Protein AF-A0AAD7JFP6-F1 (afdb_monomer_lite)

Sequence (508 aa):
MRHYYFWRGAASEPDATHVPYLNGHPHVKDGVVVKSRIKQFKCPARRAIYVPPDPSIRKVLLVTNNTGHNHPMPILSKVSVGVKETYKNCVKAAGVVGATVAKVNNASSTKVLLGGKTPSAFAPGLHSKRAKRDIIAAAKREQFPHGLDATVTVYAKVVERGLIAATVARAYINRASTDFFEKVFDELQRVKLMVTGKPIPLKQFVPGGNLLVMNADMDGAQILGVCRSVMKHNVPEYSSIPNDTPPEQVAAEFIKICWRHAKEPVHDFRSLVSPDDHARLLNFVYIESAEKLTEFSAFVDSLGIKKIHDWWAHKEMHPWIIPCLVKSQSRLTAEVWDTTPSTTNTNEAQHAGTNSLTGTGLSFAEGLTAAYDVDRNVADEIELSLKTGILANPHNESSHRAARSTTRHTTTSKKAPEQVEKRRESNALSKDLKEQLQAINPTSGRSGKQAAPPLLSASSSGRVKSVPVRAGNDGFFSRRSPFLINIFRPFWNPADAFAQRSGRYSSR

Foldseek 3Di:
DDDDDDDDPDPDPPDPPDDPFPFADFDQDPNDTDTDGDDDDDWPKDWDWADDPDPVPPDIDIDIDPDDGPDPDPPLADDDPVLLVLLLVLCVVLDLAVDALVSSQPDPSNCVSLVNDGSCRSPSNNVDSVSSVVSSVVSCCVVQVPQPAWDFFQQADDDDDDQFDFRRGWTFHPDQALQVLLVSLLVVQVVCCVVPVDGQDAVLFDPPHDQPADEDEPRPSNQLSNLLNNLVRGDCVRNVDDSPPRSLVSSLRHYAYALCNLQVLLVVCPVVDDPVVSVLSSCLLAQQEPVSVVVSLVVQVVSVDPSSNVSVVVCVVRNNNNSNRHVRNGPRDPLCVQLDDSHPVLQVLVLVLLCVQQNFPHGPSSSVVSSSVVSVVSSVQSVCCVVPVDHDDPDDDSSSVSSVVVVVSNVCSVCRVVVVVVVVVVVVVVVVVVVVVCVVDVDDDDDDDDDDDDDDDDDDDDDDDDDDDDDDDDDDDDDDTGRIDDDDDDDDDPPVVPPPPPDDDDDD

Secondary structure (DSSP, 8-state):
---------------TT-----EEEEEEETTEEEEEE-PPPPP---EEEE--SSTT----EEEEPS---SSPPP-TT---HHHHHHHHHHHHHH-STT--HHHHHH-HHHHHHTTT--HHHH-GGGG-HHHHHHHHHHHHHHHSBTBS---EE-------SSS------EE--S---HHHHHHHHHHHHHHHHHHHS----BTTTSTT--B--EEE-S-HHHHHHHHHHHHTT--HHHH---TT--HHHHGGGTEEE-HHHHHHHHHTTTTTS-HHHHHHHHTGGG--SHHHHHHHHHHHHHT--HHHHHHHHHHHHSTTHHHHH-GGG--S-HHHHHHS-S--HHHHHHHHHHHHHH-SS--HHHHHHHHHHHHHHHHHHHHHHHHHS--S-SS--HHHHHHHHHHHHHHHHHHHHHHHHHHHHHHHHHHHHHHHHHHH----------------------------------------PPP----------GGGGSTTSS------

Organism: NCBI:txid1033252

Radius of gyration: 35.05 Å; chains: 1; bounding box: 108×102×85 Å

pLDDT: mean 72.69, std 23.66, range [21.09, 98.06]

Structure (mmCIF, N/CA/C/O backbone):
data_AF-A0AAD7JFP6-F1
#
_entry.id   AF-A0AAD7JFP6-F1
#
loop_
_atom_site.group_PDB
_atom_site.id
_atom_site.type_symbol
_atom_site.label_atom_id
_atom_site.label_alt_id
_atom_site.label_comp_id
_atom_site.label_asym_id
_atom_site.label_entity_id
_atom_site.label_seq_id
_atom_site.pdbx_PDB_ins_code
_atom_site.Cartn_x
_atom_site.Cartn_y
_atom_site.Cartn_z
_atom_site.occupancy
_atom_site.B_iso_or_equiv
_atom_site.auth_seq_id
_atom_site.auth_comp_id
_atom_site.auth_asym_id
_atom_site.auth_atom_id
_atom_site.pdbx_PDB_model_num
ATOM 1 N N . MET A 1 1 ? -12.361 -49.225 55.341 1.00 36.41 1 MET A N 1
ATOM 2 C CA . MET A 1 1 ? -13.021 -48.085 56.029 1.00 36.41 1 MET A CA 1
ATOM 3 C C . MET A 1 1 ? -12.537 -46.810 55.347 1.00 36.41 1 MET A C 1
ATOM 5 O O . MET A 1 1 ? -11.338 -46.685 55.190 1.00 36.41 1 MET A O 1
ATOM 9 N N . ARG A 1 2 ? -13.343 -45.883 54.828 1.00 21.09 2 ARG A N 1
ATOM 10 C CA . ARG A 1 2 ? -14.672 -45.400 55.226 1.00 21.09 2 ARG A CA 1
ATOM 11 C C . ARG A 1 2 ? -15.603 -45.317 54.008 1.00 21.09 2 ARG A C 1
ATOM 13 O O . ARG A 1 2 ? -15.197 -44.845 52.951 1.00 21.09 2 ARG A O 1
ATOM 20 N N . HIS A 1 3 ? -16.845 -45.759 54.180 1.00 24.02 3 HIS A N 1
ATOM 21 C CA . HIS A 1 3 ? -17.936 -45.446 53.264 1.00 24.02 3 HIS A CA 1
ATOM 22 C C . HIS A 1 3 ? -18.312 -43.975 53.450 1.00 24.02 3 HIS A C 1
ATOM 24 O O . HIS A 1 3 ? -18.665 -43.577 54.556 1.00 24.02 3 HIS A O 1
ATOM 30 N N . TYR A 1 4 ? -18.270 -43.188 52.378 1.00 24.14 4 TYR A N 1
ATOM 31 C CA . TYR A 1 4 ? -18.977 -41.913 52.316 1.00 24.14 4 TYR A CA 1
ATOM 32 C C . TYR A 1 4 ? -20.075 -42.042 51.266 1.00 24.14 4 TYR A C 1
ATOM 34 O O . TYR A 1 4 ? -19.832 -41.967 50.064 1.00 24.14 4 TYR A O 1
ATOM 42 N N . TYR A 1 5 ? -21.291 -42.283 51.752 1.00 25.55 5 TYR A N 1
ATOM 43 C CA . TYR A 1 5 ? -22.504 -41.969 51.015 1.00 25.55 5 TYR A CA 1
ATOM 44 C C . TYR A 1 5 ? -22.670 -40.448 51.020 1.00 25.55 5 TYR A C 1
ATOM 46 O O . TYR A 1 5 ? -22.767 -39.844 52.084 1.00 25.55 5 TYR A O 1
ATOM 54 N N . PHE A 1 6 ? -22.755 -39.845 49.838 1.00 24.03 6 PHE A N 1
ATOM 55 C CA . PHE A 1 6 ? -23.458 -38.581 49.658 1.00 24.03 6 PHE A CA 1
ATOM 56 C C . PHE A 1 6 ? -24.610 -38.823 48.687 1.00 24.03 6 PHE A C 1
ATOM 58 O O . PHE A 1 6 ? -24.422 -38.934 47.475 1.00 24.03 6 PHE A O 1
ATOM 65 N N . TRP A 1 7 ? -25.815 -38.918 49.244 1.00 26.22 7 TRP A N 1
ATOM 66 C CA . TRP A 1 7 ? -27.051 -38.626 48.531 1.00 26.22 7 TRP A CA 1
ATOM 67 C C . TRP A 1 7 ? -28.002 -37.856 49.456 1.00 26.22 7 TRP A C 1
ATOM 69 O O . TRP A 1 7 ? -27.938 -38.026 50.672 1.00 26.22 7 TRP A O 1
ATOM 79 N N . ARG A 1 8 ? -28.902 -37.074 48.838 1.00 26.80 8 ARG A N 1
ATOM 80 C CA . ARG A 1 8 ? -29.757 -35.971 49.344 1.00 26.80 8 ARG A CA 1
ATOM 81 C C . ARG A 1 8 ? -29.040 -34.611 49.318 1.00 26.80 8 ARG A C 1
ATOM 83 O O . ARG A 1 8 ? -28.032 -34.442 49.980 1.00 26.80 8 ARG A O 1
ATOM 90 N N . GLY A 1 9 ? -29.444 -33.601 48.547 1.00 23.59 9 GLY A N 1
ATOM 91 C CA . GLY A 1 9 ? -30.796 -33.074 48.331 1.00 23.59 9 GLY A CA 1
ATOM 92 C C . GLY A 1 9 ? -31.835 -33.991 47.701 1.00 23.59 9 GLY A C 1
ATOM 93 O O . GLY A 1 9 ? -31.755 -34.354 46.531 1.00 23.59 9 GLY A O 1
ATOM 94 N N . ALA A 1 10 ? -32.837 -34.315 48.513 1.00 31.12 10 ALA A N 1
ATOM 95 C CA . ALA A 1 10 ? -34.171 -34.598 48.032 1.00 31.12 10 ALA A CA 1
ATOM 96 C C . ALA A 1 10 ? -34.687 -33.328 47.339 1.00 31.12 10 ALA A C 1
ATOM 98 O O . ALA A 1 10 ? -34.946 -32.325 47.997 1.00 31.12 10 ALA A O 1
ATOM 99 N N . ALA A 1 11 ? -34.820 -33.365 46.019 1.00 28.30 11 ALA A N 1
ATOM 100 C CA . ALA A 1 11 ? -36.029 -32.805 45.453 1.00 28.30 11 ALA A CA 1
ATOM 101 C C . ALA A 1 11 ? -37.051 -33.932 45.571 1.00 28.30 11 ALA A C 1
ATOM 103 O O . ALA A 1 11 ? -36.793 -35.048 45.109 1.00 28.30 11 ALA A O 1
ATOM 104 N N . SER A 1 12 ? -38.159 -33.656 46.252 1.00 30.88 12 SER A N 1
ATOM 105 C CA . SER A 1 12 ? -39.405 -34.379 46.041 1.00 30.88 12 SER A CA 1
ATOM 106 C C . SER A 1 12 ? -39.572 -34.653 44.550 1.00 30.88 12 SER A C 1
ATOM 108 O O . SER A 1 12 ? -39.161 -33.832 43.723 1.00 30.88 12 SER A O 1
ATOM 110 N N . GLU A 1 13 ? -40.151 -35.803 44.211 1.00 31.50 13 GLU A N 1
ATOM 111 C CA . GLU A 1 13 ? -40.692 -36.006 42.873 1.00 31.50 13 GLU A CA 1
ATOM 112 C C . GLU A 1 13 ? -41.422 -34.715 42.480 1.00 31.50 13 GLU A C 1
ATOM 114 O O . GLU A 1 13 ? -42.348 -34.313 43.193 1.00 31.50 13 GLU A O 1
ATOM 119 N N . PRO A 1 14 ? -40.991 -33.984 41.432 1.00 31.94 14 PRO A N 1
ATOM 120 C CA . PRO A 1 14 ? -41.940 -33.108 40.801 1.00 31.94 14 PRO A CA 1
ATOM 121 C C . PRO A 1 14 ? -43.025 -34.061 40.330 1.00 31.94 14 PRO A C 1
ATOM 123 O O . PRO A 1 14 ? -42.761 -34.978 39.544 1.00 31.94 14 PRO A O 1
ATOM 126 N N . ASP A 1 15 ? -44.207 -33.872 40.903 1.00 32.50 15 ASP A N 1
ATOM 127 C CA . ASP A 1 15 ? -45.467 -34.287 40.326 1.00 32.50 15 ASP A CA 1
ATOM 128 C C . ASP A 1 15 ? -45.324 -34.336 38.797 1.00 32.50 15 ASP A C 1
ATOM 130 O O . ASP A 1 15 ? -44.749 -33.429 38.176 1.00 32.50 15 ASP A O 1
ATOM 134 N N . ALA A 1 16 ? -45.763 -35.439 38.195 1.00 34.47 16 ALA A N 1
ATOM 135 C CA . ALA A 1 16 ? -45.539 -35.801 36.797 1.00 34.47 16 ALA A CA 1
ATOM 136 C C . ALA A 1 16 ? -46.217 -34.839 35.794 1.00 34.47 16 ALA A C 1
ATOM 138 O O . ALA A 1 16 ? -46.455 -35.190 34.638 1.00 34.47 16 ALA A O 1
ATOM 139 N N . THR A 1 17 ? -46.532 -33.619 36.216 1.00 35.88 17 THR A N 1
ATOM 140 C CA . THR A 1 17 ? -47.416 -32.682 35.551 1.00 35.88 17 THR A CA 1
ATOM 141 C C . THR A 1 17 ? -46.699 -31.528 34.856 1.00 35.88 17 THR A C 1
ATOM 143 O O . THR A 1 17 ? -47.332 -30.936 33.990 1.00 35.88 17 THR A O 1
ATOM 146 N N . HIS A 1 18 ? -45.409 -31.226 35.086 1.00 37.91 18 HIS A N 1
ATOM 147 C CA . HIS A 1 18 ? -44.717 -30.138 34.355 1.00 37.91 18 HIS A CA 1
ATOM 148 C C . HIS A 1 18 ? -43.234 -30.422 34.026 1.00 37.91 18 HIS A C 1
ATOM 150 O O . HIS A 1 18 ? -42.309 -29.959 34.690 1.00 37.91 18 HIS A O 1
ATOM 156 N N . VAL A 1 19 ? -42.987 -31.124 32.915 1.00 36.28 19 VAL A N 1
ATOM 157 C CA . VAL A 1 19 ? -41.696 -31.068 32.200 1.00 36.28 19 VAL A CA 1
ATOM 158 C C . VAL A 1 19 ? -41.812 -29.961 31.142 1.00 36.28 19 VAL A C 1
ATOM 160 O O . VAL A 1 19 ? -42.773 -30.001 30.373 1.00 36.28 19 VAL A O 1
ATOM 163 N N . PRO A 1 20 ? -40.894 -28.976 31.047 1.00 37.34 20 PRO A N 1
ATOM 164 C CA . PRO A 1 20 ? -40.990 -27.931 30.034 1.00 37.34 20 PRO A CA 1
ATOM 165 C C . PRO A 1 20 ? -40.904 -28.573 28.649 1.00 37.34 20 PRO A C 1
ATOM 167 O O . PRO A 1 20 ? -39.880 -29.141 28.265 1.00 37.34 20 PRO A O 1
ATOM 170 N N . TYR A 1 21 ? -42.022 -28.524 27.929 1.00 39.53 21 TYR A N 1
ATOM 171 C CA . TYR A 1 21 ? -42.191 -29.128 26.619 1.00 39.53 21 TYR A CA 1
ATOM 172 C C . TYR A 1 21 ? -41.125 -28.603 25.650 1.00 39.53 21 TYR A C 1
ATOM 174 O O . TYR A 1 21 ? -41.163 -27.453 25.211 1.00 39.53 21 TYR A O 1
ATOM 182 N N . LEU A 1 22 ? -40.171 -29.457 25.273 1.00 45.88 22 LEU A N 1
ATOM 183 C CA . LEU A 1 22 ? -39.370 -29.227 24.077 1.00 45.88 22 LEU A CA 1
ATOM 184 C C . LEU A 1 22 ? -40.302 -29.436 22.881 1.00 45.88 22 LEU A C 1
ATOM 186 O O . LEU A 1 22 ? -40.620 -30.570 22.524 1.00 45.88 22 LEU A O 1
ATOM 190 N N . ASN A 1 23 ? -40.785 -28.334 22.306 1.00 48.81 23 ASN A N 1
ATOM 191 C CA . ASN A 1 23 ? -41.623 -28.361 21.111 1.00 48.81 23 ASN A CA 1
ATOM 192 C C . ASN A 1 23 ? -40.909 -29.146 19.998 1.00 48.81 23 ASN A C 1
ATOM 194 O O . ASN A 1 23 ? -39.819 -28.766 19.564 1.00 48.81 23 ASN A O 1
ATOM 198 N N . GLY A 1 24 ? -41.519 -30.248 19.553 1.00 52.84 24 GLY A N 1
ATOM 199 C CA . GLY A 1 24 ? -41.050 -30.999 18.394 1.00 52.84 24 GLY A CA 1
ATOM 200 C C . GLY A 1 24 ? -41.151 -30.174 17.117 1.00 52.84 24 GLY A C 1
ATOM 201 O O . GLY A 1 24 ? -41.920 -29.213 17.029 1.00 52.84 24 GLY A O 1
ATOM 202 N N . HIS A 1 25 ? -40.349 -30.538 16.117 1.00 53.81 25 HIS A N 1
ATOM 203 C CA . HIS A 1 25 ? -40.470 -29.935 14.796 1.00 53.81 25 HIS A CA 1
ATOM 204 C C . HIS A 1 25 ? -41.869 -30.223 14.219 1.00 53.81 25 HIS A C 1
ATOM 206 O O . HIS A 1 25 ? -42.393 -31.317 14.425 1.00 53.81 25 HIS A O 1
ATOM 212 N N . PRO A 1 26 ? -42.504 -29.263 13.528 1.00 60.03 26 PRO A N 1
ATOM 213 C CA . PRO A 1 26 ? -43.752 -29.532 12.825 1.00 60.03 26 PRO A CA 1
ATOM 214 C C . PRO A 1 26 ? -43.502 -30.582 11.736 1.00 60.03 26 PRO A C 1
ATOM 216 O O . PRO A 1 26 ? -42.556 -30.457 10.957 1.00 60.03 26 PRO A O 1
ATOM 219 N N . HIS A 1 27 ? -44.338 -31.618 11.693 1.00 62.12 27 HIS A N 1
ATOM 220 C CA . HIS A 1 27 ? -44.346 -32.623 10.632 1.00 62.12 27 HIS A CA 1
ATOM 221 C C . HIS A 1 27 ? -45.695 -32.586 9.928 1.00 62.12 27 HIS A C 1
ATOM 223 O O . HIS A 1 27 ? -46.717 -32.376 10.572 1.00 62.12 27 HIS A O 1
ATOM 229 N N . VAL A 1 28 ? -45.710 -32.814 8.618 1.00 63.88 28 VAL A N 1
ATOM 230 C CA . VAL A 1 28 ? -46.961 -33.011 7.884 1.00 63.88 28 VAL A CA 1
ATOM 231 C C . VAL A 1 28 ? -47.285 -34.497 7.922 1.00 63.88 28 VAL A C 1
ATOM 233 O O . VAL A 1 28 ? -46.490 -35.308 7.448 1.00 63.88 28 VAL A O 1
ATOM 236 N N . LYS A 1 29 ? -48.423 -34.853 8.515 1.00 65.56 29 LYS A N 1
ATOM 237 C CA . LYS A 1 29 ? -48.976 -36.207 8.476 1.00 65.56 29 LYS A CA 1
ATOM 238 C C . LYS A 1 29 ? -50.367 -36.105 7.863 1.00 65.56 29 LYS A C 1
ATOM 240 O O . LYS A 1 29 ? -51.171 -35.308 8.334 1.00 65.56 29 LYS A O 1
ATOM 245 N N . ASP A 1 30 ? -50.598 -36.847 6.784 1.00 79.69 30 ASP A N 1
ATOM 246 C CA . ASP A 1 30 ? -51.880 -36.874 6.066 1.00 79.69 30 ASP A CA 1
ATOM 247 C C . ASP A 1 30 ? -52.356 -35.471 5.628 1.00 79.69 30 ASP A C 1
ATOM 249 O O . ASP A 1 30 ? -53.517 -35.105 5.765 1.00 79.69 30 ASP A O 1
ATOM 253 N N . GLY A 1 31 ? -51.423 -34.639 5.148 1.00 76.94 31 GLY A N 1
ATOM 254 C CA . GLY A 1 31 ? -51.706 -33.272 4.685 1.00 76.94 31 GLY A CA 1
ATOM 255 C C . GLY A 1 31 ? -51.884 -32.225 5.792 1.00 76.94 31 GLY A C 1
ATOM 256 O O . GLY A 1 31 ? -51.973 -31.038 5.490 1.00 76.94 31 GLY A O 1
ATOM 257 N N . VAL A 1 32 ? -51.863 -32.621 7.068 1.00 66.06 32 VAL A N 1
ATOM 258 C CA . VAL A 1 32 ? -52.044 -31.712 8.209 1.00 66.06 32 VAL A CA 1
ATOM 259 C C . VAL A 1 32 ? -50.727 -31.514 8.956 1.00 66.06 32 VAL A C 1
ATOM 261 O O . VAL A 1 32 ? -49.991 -32.464 9.230 1.00 66.06 32 VAL A O 1
ATOM 264 N N . VAL A 1 33 ? -50.411 -30.263 9.305 1.00 65.88 33 VAL A N 1
ATOM 265 C CA . VAL A 1 33 ? -49.234 -29.929 10.117 1.00 65.88 33 VAL A CA 1
ATOM 266 C C . VAL A 1 33 ? -49.495 -30.330 11.570 1.00 65.88 33 VAL A C 1
ATOM 268 O O . VAL A 1 33 ? -50.228 -29.664 12.297 1.00 65.88 33 VAL A O 1
ATOM 271 N N . VAL A 1 34 ? -48.856 -31.406 12.014 1.00 76.44 34 VAL A N 1
ATOM 272 C CA . VAL A 1 34 ? -48.931 -31.921 13.381 1.00 76.44 34 VAL A CA 1
ATOM 273 C C . VAL A 1 34 ? -47.633 -31.594 14.121 1.00 76.44 34 VAL A C 1
ATOM 275 O O . VAL A 1 34 ? -46.526 -31.864 13.647 1.00 76.44 34 VAL A O 1
ATOM 278 N N . LYS A 1 35 ? -47.744 -31.022 15.326 1.00 63.09 35 LYS A N 1
ATOM 279 C CA . LYS A 1 35 ? -46.602 -30.874 16.240 1.00 63.09 35 LYS A CA 1
ATOM 280 C C . LYS A 1 35 ? -46.305 -32.226 16.884 1.00 63.09 35 LYS A C 1
ATOM 282 O O . LYS A 1 35 ? -47.104 -32.729 17.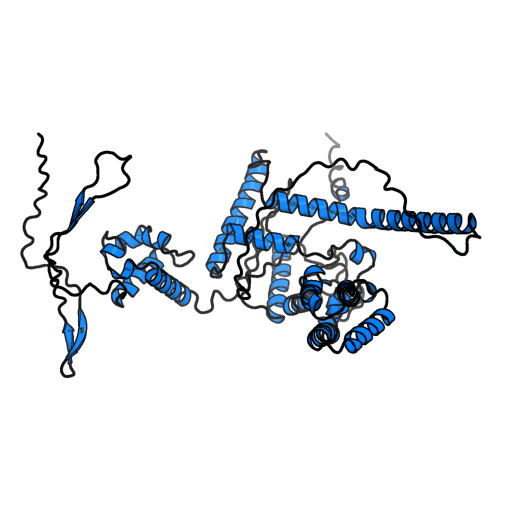673 1.00 63.09 35 LYS A O 1
ATOM 287 N N . SER A 1 36 ? -45.164 -32.821 16.553 1.00 62.56 36 SER A N 1
ATOM 288 C CA . SER A 1 36 ? -44.751 -34.089 17.151 1.00 62.56 36 SER A CA 1
ATOM 289 C C . SER A 1 36 ? -44.304 -33.893 18.604 1.00 62.56 36 SER A C 1
ATOM 291 O O . SER A 1 36 ? -43.737 -32.864 18.981 1.00 62.56 36 SER A O 1
ATOM 293 N N . ARG A 1 37 ? -44.570 -34.895 19.450 1.00 66.12 37 ARG A N 1
ATOM 294 C CA . ARG A 1 37 ? -44.075 -34.930 20.832 1.00 66.12 37 ARG A CA 1
ATOM 295 C C . ARG A 1 37 ? -42.707 -35.600 20.846 1.00 66.12 37 ARG A C 1
ATOM 297 O O . ARG A 1 37 ? -42.579 -36.754 20.439 1.00 66.12 37 ARG A O 1
ATOM 304 N N . ILE A 1 38 ? -41.685 -34.895 21.328 1.00 64.50 38 ILE A N 1
ATOM 305 C CA . ILE A 1 38 ? -40.367 -35.496 21.545 1.00 64.50 38 ILE A CA 1
ATOM 306 C C . ILE A 1 38 ? -40.465 -36.415 22.764 1.00 64.50 38 ILE A C 1
ATOM 308 O O . ILE A 1 38 ? -40.695 -35.953 23.880 1.00 64.50 38 ILE A O 1
ATOM 312 N N . LYS A 1 39 ? -40.276 -37.720 22.557 1.00 73.00 39 LYS A N 1
ATOM 313 C CA . LYS A 1 39 ? -40.171 -38.698 23.644 1.00 73.00 39 LYS A CA 1
ATOM 314 C C . LYS A 1 39 ? -38.703 -38.882 24.013 1.00 73.00 39 LYS A C 1
ATOM 316 O O . LYS A 1 39 ? -37.901 -39.314 23.188 1.00 73.00 39 LYS A O 1
ATOM 321 N N . GLN A 1 40 ? -38.347 -38.551 25.249 1.00 71.75 40 GLN A N 1
ATOM 322 C CA . GLN A 1 40 ? -37.009 -38.811 25.768 1.00 71.75 40 GLN A CA 1
ATOM 323 C C . GLN A 1 40 ? -36.904 -40.280 26.197 1.00 71.75 40 GLN A C 1
ATOM 325 O O . GLN A 1 40 ? -37.692 -40.753 27.014 1.00 71.75 40 GLN A O 1
ATOM 330 N N . PHE A 1 41 ? -35.923 -41.003 25.658 1.00 76.25 41 PHE A N 1
ATOM 331 C CA . PHE A 1 41 ? -35.627 -42.380 26.056 1.00 76.25 41 PHE A CA 1
ATOM 332 C C . PHE A 1 41 ? -34.487 -42.394 27.076 1.00 76.25 41 PHE A C 1
ATOM 334 O O . PHE A 1 41 ? -33.464 -41.734 26.884 1.00 76.25 41 PHE A O 1
ATOM 341 N N . LYS A 1 42 ? -34.653 -43.144 28.172 1.00 81.62 42 LYS A N 1
ATOM 342 C CA . LYS A 1 42 ? -33.564 -43.402 29.121 1.00 81.62 42 LYS A CA 1
ATOM 343 C C . LYS A 1 42 ? -32.645 -44.478 28.541 1.00 81.62 42 LYS A C 1
ATOM 345 O O . LYS A 1 42 ? -33.114 -45.548 28.156 1.00 81.62 42 LYS A O 1
ATOM 350 N N . CYS A 1 43 ? -31.347 -44.189 28.510 1.00 79.00 43 CYS A N 1
ATOM 351 C CA . CYS A 1 43 ? -30.325 -45.145 28.104 1.00 79.00 43 CYS A CA 1
ATOM 352 C C . CYS A 1 43 ? -29.976 -46.088 29.273 1.00 79.00 43 CYS A C 1
ATOM 354 O O . CYS A 1 43 ? -29.657 -45.586 30.354 1.00 79.00 43 CYS A O 1
ATOM 356 N N . PRO A 1 44 ? -29.997 -47.421 29.086 1.00 83.62 44 PRO A N 1
ATOM 357 C CA . PRO A 1 44 ? -29.585 -48.382 30.107 1.00 83.62 44 PRO A CA 1
ATOM 358 C C . PRO A 1 44 ? -28.056 -48.524 30.206 1.00 83.62 44 PRO A C 1
ATOM 360 O O . PRO A 1 44 ? -27.555 -49.025 31.215 1.00 83.62 44 PRO A O 1
ATOM 363 N N . ALA A 1 45 ? -27.308 -48.074 29.192 1.00 84.69 45 ALA A N 1
ATOM 364 C CA . ALA A 1 45 ? -25.850 -48.092 29.215 1.00 84.69 45 ALA A CA 1
ATOM 365 C C . ALA A 1 45 ? -25.321 -47.137 30.297 1.00 84.69 45 ALA A C 1
ATOM 367 O O . ALA A 1 45 ? -25.731 -45.977 30.396 1.00 84.69 45 ALA A O 1
ATOM 368 N N . ARG A 1 46 ? -24.389 -47.630 31.110 1.00 81.50 46 ARG A N 1
ATOM 369 C CA . ARG A 1 46 ? -23.734 -46.907 32.200 1.00 81.50 46 ARG A CA 1
ATOM 370 C C . ARG A 1 46 ? -22.224 -46.964 32.009 1.00 81.50 46 ARG A C 1
ATOM 372 O O . ARG A 1 46 ? -21.660 -47.983 31.619 1.00 81.50 46 ARG A O 1
ATOM 379 N N . ARG A 1 47 ? -21.559 -45.862 32.345 1.00 87.19 47 ARG A N 1
ATOM 380 C CA . ARG A 1 47 ? -20.099 -45.797 32.456 1.00 87.19 47 ARG A CA 1
ATOM 381 C C . ARG A 1 47 ? -19.722 -45.336 33.854 1.00 87.19 47 ARG A C 1
ATOM 383 O O . ARG A 1 47 ? -20.265 -44.343 34.333 1.00 87.19 47 ARG A O 1
ATOM 390 N N . ALA A 1 48 ? -18.790 -46.038 34.479 1.00 88.00 48 ALA A N 1
ATOM 391 C CA . ALA A 1 48 ? -18.113 -45.597 35.685 1.00 88.00 48 ALA A CA 1
ATOM 392 C C . ALA A 1 48 ? -16.744 -45.034 35.292 1.00 88.00 48 ALA A C 1
ATOM 394 O O . ALA A 1 48 ? -16.020 -45.625 34.486 1.00 88.00 48 ALA A O 1
ATOM 395 N N . ILE A 1 49 ? -16.417 -43.858 35.823 1.00 89.62 49 ILE A N 1
ATOM 396 C CA . ILE A 1 49 ? -15.117 -43.217 35.634 1.00 89.62 49 ILE A CA 1
ATOM 397 C C . ILE A 1 49 ? -14.414 -43.257 36.982 1.00 89.62 49 ILE A C 1
ATOM 399 O O . ILE A 1 49 ? -14.864 -42.606 37.922 1.00 89.62 49 ILE A O 1
ATOM 403 N N . TYR A 1 50 ? -13.325 -44.010 37.068 1.00 89.38 50 TYR A N 1
ATOM 404 C CA . TYR A 1 50 ? -12.478 -44.036 38.250 1.00 89.38 50 TYR A CA 1
ATOM 405 C C . TYR A 1 50 ? -11.314 -43.081 38.021 1.00 89.38 50 TYR A C 1
ATOM 407 O O . TYR A 1 50 ? -10.507 -43.260 37.102 1.00 89.38 50 TYR A O 1
ATOM 415 N N . VAL A 1 51 ? -11.274 -42.040 38.845 1.00 90.62 51 VAL A N 1
ATOM 416 C CA . VAL A 1 51 ? -10.191 -41.062 38.869 1.00 90.62 51 VAL A CA 1
ATOM 417 C C . VAL A 1 51 ? -9.226 -41.485 39.976 1.00 90.62 51 VAL A C 1
ATOM 419 O O . VAL A 1 51 ? -9.682 -41.688 41.104 1.00 90.62 51 VAL A O 1
ATOM 422 N N . PRO A 1 52 ? -7.927 -41.671 39.683 1.00 92.00 52 PRO A N 1
ATOM 423 C CA . PRO A 1 52 ? -6.960 -42.011 40.712 1.00 92.00 52 PRO A CA 1
ATOM 424 C C . PRO A 1 52 ? -6.858 -40.858 41.723 1.00 92.00 52 PRO A C 1
ATOM 426 O O . PRO A 1 52 ? -6.870 -39.694 41.322 1.00 92.00 52 PRO A O 1
ATOM 429 N N . PRO A 1 53 ? -6.758 -41.156 43.028 1.00 89.12 53 PRO A N 1
ATOM 430 C CA . PRO A 1 53 ? -6.597 -40.125 44.049 1.00 89.12 53 PRO A CA 1
ATOM 431 C C . PRO A 1 53 ? -5.233 -39.424 43.962 1.00 89.12 53 PRO A C 1
ATOM 433 O O . PRO A 1 53 ? -5.108 -38.291 44.415 1.00 89.12 53 PRO A O 1
ATOM 436 N N . ASP A 1 54 ? -4.229 -40.075 43.367 1.00 92.38 54 ASP A N 1
ATOM 437 C CA . ASP A 1 54 ? -2.921 -39.482 43.102 1.00 92.38 54 ASP A CA 1
ATOM 438 C C . ASP A 1 54 ? -2.966 -38.589 41.840 1.00 92.38 54 ASP A C 1
ATOM 440 O O . ASP A 1 54 ? -3.142 -39.105 40.728 1.00 92.38 54 ASP A O 1
ATOM 444 N N . PRO A 1 55 ? -2.767 -37.262 41.972 1.00 86.81 55 PRO A N 1
ATOM 445 C CA . PRO A 1 55 ? -2.797 -36.322 40.852 1.00 86.81 55 PRO A CA 1
ATOM 446 C C . PRO A 1 55 ? -1.614 -36.471 39.877 1.00 86.81 55 PRO A C 1
ATOM 448 O O . PRO A 1 55 ? -1.657 -35.903 38.781 1.00 86.81 55 PRO A O 1
ATOM 451 N N . SER A 1 56 ? -0.566 -37.225 40.231 1.00 86.19 56 SER A N 1
ATOM 452 C CA . SER A 1 56 ? 0.547 -37.542 39.327 1.00 86.19 56 SER A CA 1
ATOM 453 C C . SER A 1 56 ? 0.134 -38.527 38.221 1.00 86.19 56 SER A C 1
ATOM 455 O O . SER A 1 56 ? 0.670 -38.492 37.106 1.00 86.19 56 SER A O 1
ATOM 457 N N . ILE A 1 57 ? -0.886 -39.356 38.478 1.00 88.56 57 ILE A N 1
ATOM 458 C CA . ILE A 1 57 ? -1.396 -40.353 37.538 1.00 88.56 57 ILE A CA 1
ATOM 459 C C . ILE A 1 57 ? -2.402 -39.692 36.590 1.00 88.56 57 ILE A C 1
ATOM 461 O O . ILE A 1 57 ? -3.599 -39.603 36.851 1.00 88.56 57 ILE A O 1
ATOM 465 N N . ARG A 1 58 ? -1.930 -39.278 35.409 1.00 85.62 58 ARG A N 1
ATOM 466 C CA . ARG A 1 58 ? -2.763 -38.674 34.346 1.00 85.62 58 ARG A CA 1
ATOM 467 C C . ARG A 1 58 ? -3.537 -39.703 33.510 1.00 85.62 58 ARG A C 1
ATOM 469 O O . ARG A 1 58 ? -3.593 -39.602 32.285 1.00 85.62 58 ARG A O 1
ATOM 476 N N . LYS A 1 59 ? -4.099 -40.726 34.153 1.00 84.62 59 LYS A N 1
ATOM 477 C CA . LYS A 1 59 ? -4.887 -41.792 33.513 1.00 84.62 59 LYS A CA 1
ATOM 478 C C . LYS A 1 59 ? -6.209 -41.958 34.259 1.00 84.62 59 LYS A C 1
ATOM 480 O O . LYS A 1 59 ? -6.248 -41.812 35.472 1.00 84.62 59 LYS A O 1
ATOM 485 N N . VAL A 1 60 ? -7.282 -42.281 33.541 1.00 90.12 60 VAL A N 1
ATOM 486 C CA . VAL A 1 60 ? -8.585 -42.629 34.132 1.00 90.12 60 VAL A CA 1
ATOM 487 C C . VAL A 1 60 ? -8.981 -44.028 33.688 1.00 90.12 60 VAL A C 1
ATOM 489 O O . VAL A 1 60 ? -8.763 -44.389 32.530 1.00 90.12 60 VAL A O 1
ATOM 492 N N . LEU A 1 61 ? -9.571 -44.810 34.591 1.00 86.88 61 LEU A N 1
ATOM 493 C CA . LEU A 1 61 ? -10.149 -46.103 34.239 1.00 86.88 61 LEU A CA 1
ATOM 494 C C . LEU A 1 61 ? -11.625 -45.900 33.895 1.00 86.88 61 LEU A C 1
ATOM 496 O O . LEU A 1 61 ? -12.417 -45.415 34.705 1.00 86.88 61 LEU A O 1
ATOM 500 N N . LEU A 1 62 ? -11.981 -46.266 32.668 1.00 85.19 62 LEU A N 1
ATOM 501 C CA . LEU A 1 62 ? -13.349 -46.236 32.173 1.00 85.19 62 LEU A CA 1
ATOM 502 C C . LEU A 1 62 ? -13.894 -47.657 32.158 1.00 85.19 62 LEU A C 1
ATOM 504 O O . LEU A 1 62 ? -13.492 -48.462 31.324 1.00 85.19 62 LEU A O 1
ATOM 508 N N . VAL A 1 63 ? -14.827 -47.950 33.061 1.00 88.12 63 VAL A N 1
ATOM 509 C CA . VAL A 1 63 ? -15.552 -49.223 33.063 1.00 88.12 63 VAL A CA 1
ATOM 510 C C . VAL A 1 63 ? -16.920 -48.972 32.454 1.00 88.12 63 VAL A C 1
ATOM 512 O O . VAL A 1 63 ? -17.693 -48.147 32.945 1.00 88.12 63 VAL A O 1
ATOM 515 N N . THR A 1 64 ? -17.212 -49.657 31.357 1.00 83.19 64 THR A N 1
ATOM 516 C CA . THR A 1 64 ? -18.544 -49.652 30.747 1.00 83.19 64 THR A CA 1
ATOM 517 C C . THR A 1 64 ? -19.263 -50.923 31.166 1.00 83.19 64 THR A C 1
ATOM 519 O O . THR A 1 64 ? -18.637 -51.977 31.276 1.00 83.19 64 THR A O 1
ATOM 522 N N . ASN A 1 65 ? -20.560 -50.836 31.463 1.00 79.25 65 ASN A N 1
ATOM 523 C CA . ASN A 1 65 ? -21.350 -52.056 31.556 1.00 79.25 65 ASN A CA 1
ATOM 524 C C . ASN A 1 65 ? -21.527 -52.624 30.141 1.00 79.25 65 ASN A C 1
ATOM 526 O O . ASN A 1 65 ? -21.620 -51.872 29.173 1.00 79.25 65 ASN A O 1
ATOM 530 N N . ASN A 1 66 ? -21.587 -53.948 30.006 1.00 78.25 66 ASN A N 1
ATOM 531 C CA . ASN A 1 66 ? -21.736 -54.606 28.703 1.00 78.25 66 ASN A CA 1
ATOM 532 C C . ASN A 1 66 ? -23.176 -54.492 28.146 1.00 78.25 66 ASN A C 1
ATOM 534 O O . ASN A 1 66 ? -23.675 -55.378 27.460 1.00 78.25 66 ASN A O 1
ATOM 538 N N . THR A 1 67 ? -23.895 -53.432 28.521 1.00 84.50 67 THR A N 1
ATOM 539 C CA . THR A 1 67 ? -25.293 -53.203 28.165 1.00 84.50 67 THR A CA 1
ATOM 540 C C . THR A 1 67 ? -25.343 -52.306 26.936 1.00 84.50 67 THR A C 1
ATOM 542 O O . THR A 1 67 ? -24.925 -51.150 26.987 1.00 84.50 67 THR A O 1
ATOM 545 N N . GLY A 1 68 ? -25.864 -52.833 25.827 1.00 79.75 68 GLY A N 1
ATOM 546 C CA . GLY A 1 68 ? -26.027 -52.073 24.589 1.00 79.75 68 GLY A CA 1
ATOM 547 C C . GLY A 1 68 ? -26.942 -50.852 24.753 1.00 79.75 68 GLY A C 1
ATOM 548 O O . GLY A 1 68 ? -27.859 -50.834 25.578 1.00 79.75 68 GLY A O 1
ATOM 549 N N . HIS A 1 69 ? -26.705 -49.818 23.945 1.00 83.44 69 HIS A N 1
ATOM 550 C CA . HIS A 1 69 ? -27.609 -48.672 23.843 1.00 83.44 69 HIS A CA 1
ATOM 551 C C . HIS A 1 69 ? -28.950 -49.112 23.230 1.00 83.44 69 HIS A C 1
ATOM 553 O O . HIS A 1 69 ? -28.971 -49.763 22.192 1.00 83.44 69 HIS A O 1
ATOM 559 N N . ASN A 1 70 ? -30.075 -48.722 23.836 1.00 85.50 70 ASN A N 1
ATOM 560 C CA . ASN A 1 70 ? -31.432 -49.002 23.333 1.00 85.50 70 ASN A CA 1
ATOM 561 C C . ASN A 1 70 ? -32.016 -47.848 22.498 1.00 85.50 70 ASN A C 1
ATOM 563 O O . ASN A 1 70 ? -33.227 -47.746 22.312 1.00 85.50 70 ASN A O 1
ATOM 567 N N . HIS A 1 71 ? -31.163 -46.931 22.056 1.00 76.06 71 HIS A N 1
ATOM 568 C CA . HIS A 1 71 ? -31.544 -45.766 21.280 1.00 76.06 71 HIS A CA 1
ATOM 569 C C . HIS A 1 71 ? -30.486 -45.524 20.200 1.00 76.06 71 HIS A C 1
ATOM 571 O O . HIS A 1 71 ? -29.307 -45.825 20.419 1.00 76.06 71 HIS A O 1
ATOM 577 N N . PRO A 1 72 ? -30.863 -44.945 19.049 1.00 69.75 72 PRO A N 1
ATOM 578 C CA . PRO A 1 72 ? -29.882 -44.499 18.075 1.00 69.75 72 PRO A CA 1
ATOM 579 C C . PRO A 1 72 ? -28.957 -43.464 18.720 1.00 69.75 72 PRO A C 1
ATOM 581 O O . PRO A 1 72 ? -29.368 -42.696 19.601 1.00 69.75 72 PRO A O 1
ATOM 584 N N . MET A 1 73 ? -27.694 -43.440 18.295 1.00 63.03 73 MET A N 1
ATOM 585 C CA . MET A 1 73 ? -26.770 -42.400 18.731 1.00 63.03 73 MET A CA 1
ATOM 586 C C . MET A 1 73 ? -27.385 -41.040 18.363 1.00 63.03 73 MET A C 1
ATOM 588 O O . MET A 1 73 ? -27.755 -40.845 17.201 1.00 63.03 73 MET A O 1
ATOM 592 N N . PRO A 1 74 ? -27.563 -40.113 19.323 1.00 62.06 74 PRO A N 1
ATOM 593 C CA . PRO A 1 74 ? -28.123 -38.810 19.006 1.00 62.06 74 PRO A CA 1
ATOM 594 C C . PRO A 1 74 ? -27.261 -38.158 17.926 1.00 62.06 74 PRO A C 1
ATOM 596 O O . PRO A 1 74 ? -26.032 -38.217 17.987 1.00 62.06 74 PRO A O 1
ATOM 599 N N . ILE A 1 75 ? -27.896 -37.540 16.930 1.00 59.44 75 ILE A N 1
ATOM 600 C CA . ILE A 1 75 ? -27.185 -36.847 15.853 1.00 59.44 75 ILE A CA 1
ATOM 601 C C . ILE A 1 75 ? -26.496 -35.623 16.471 1.00 59.44 75 ILE A C 1
ATOM 603 O O . ILE A 1 75 ? -27.084 -34.550 16.588 1.00 59.44 75 ILE A O 1
ATOM 607 N N . LEU A 1 76 ? -25.239 -35.792 16.892 1.00 57.88 76 LEU A N 1
ATOM 608 C CA . LEU A 1 76 ? -24.439 -34.774 17.588 1.00 57.88 76 LEU A CA 1
ATOM 609 C C . LEU A 1 76 ? -24.210 -33.507 16.747 1.00 57.88 76 LEU A C 1
ATOM 611 O O . LEU A 1 76 ? -23.790 -32.478 17.271 1.00 57.88 76 LEU A O 1
ATOM 615 N N . SER A 1 77 ? -24.454 -33.573 15.438 1.00 60.75 77 SER A N 1
ATOM 616 C CA . SER A 1 77 ? -24.055 -32.545 14.480 1.00 60.75 77 SER A CA 1
ATOM 617 C C . SER A 1 77 ? -25.165 -31.572 14.075 1.00 60.75 77 SER A C 1
ATOM 619 O O . SER A 1 77 ? -24.845 -30.475 13.611 1.00 60.75 77 SER A O 1
ATOM 621 N N . LYS A 1 78 ? -26.455 -31.914 14.230 1.00 76.44 78 LYS A N 1
ATOM 622 C CA . LYS A 1 78 ? -27.540 -31.095 13.666 1.00 76.44 78 LYS A CA 1
ATOM 623 C C . LYS A 1 78 ? -28.096 -30.113 14.696 1.00 76.44 78 LYS A C 1
ATOM 625 O O . LYS A 1 78 ? -28.846 -30.477 15.595 1.00 76.44 78 LYS A O 1
ATOM 630 N N . VAL A 1 79 ? -27.747 -28.839 14.533 1.00 84.88 79 VAL A N 1
ATOM 631 C CA . VAL A 1 79 ? -28.355 -27.738 15.293 1.00 84.88 79 VAL A CA 1
ATOM 632 C C . VAL A 1 79 ? -29.731 -27.434 14.701 1.00 84.88 79 VAL A C 1
ATOM 634 O O . VAL A 1 79 ? -29.824 -27.093 13.517 1.00 84.88 79 VAL A O 1
ATOM 637 N N . SER A 1 80 ? -30.792 -27.567 15.502 1.00 85.75 80 SER A N 1
ATOM 638 C CA . SER A 1 80 ? -32.155 -27.223 15.079 1.00 85.75 80 SER A CA 1
ATOM 639 C C . SER A 1 80 ? -32.294 -25.721 14.811 1.00 85.75 80 SER A C 1
ATOM 641 O O . SER A 1 80 ? -31.526 -24.914 15.333 1.00 85.75 80 SER A O 1
ATOM 643 N N . VAL A 1 81 ? -33.282 -25.332 14.001 1.00 85.62 81 VAL A N 1
ATOM 644 C CA . VAL A 1 81 ? -33.521 -23.919 13.646 1.00 85.62 81 VAL A CA 1
ATOM 645 C C . VAL A 1 81 ? -33.764 -23.064 14.894 1.00 85.62 81 VAL A C 1
ATOM 647 O O . VAL A 1 81 ? -33.125 -22.029 15.045 1.00 85.62 81 VAL A O 1
ATOM 650 N N . GLY A 1 82 ? -34.588 -23.542 15.834 1.00 88.00 82 GLY A N 1
ATOM 651 C CA . GLY A 1 82 ? -34.835 -22.838 17.096 1.00 88.00 82 GLY A CA 1
ATOM 652 C C . GLY A 1 82 ? -33.562 -22.639 17.921 1.00 88.00 82 GLY A C 1
ATOM 653 O O . GLY A 1 82 ? -33.309 -21.542 18.401 1.00 88.00 82 GLY A O 1
ATOM 654 N N . VAL A 1 83 ? -32.697 -23.657 18.004 1.00 91.19 83 VAL A N 1
ATOM 655 C CA . VAL A 1 83 ? -31.413 -23.545 18.716 1.00 91.19 83 VAL A CA 1
ATOM 656 C C . VAL A 1 83 ? -30.460 -22.576 18.012 1.00 91.19 83 VAL A C 1
ATOM 658 O O . VAL A 1 83 ? -29.736 -21.844 18.689 1.00 91.19 83 VAL A O 1
ATOM 661 N N . LYS A 1 84 ? -30.453 -22.542 16.671 1.00 93.38 84 LYS A N 1
ATOM 662 C CA . LYS A 1 84 ? -29.678 -21.546 15.916 1.00 93.38 84 LYS A CA 1
ATOM 663 C C . LYS A 1 84 ? -30.138 -20.133 16.257 1.00 93.38 84 LYS A C 1
ATOM 665 O O . LYS A 1 84 ? -29.281 -19.296 16.512 1.00 93.38 84 LYS A O 1
ATOM 670 N N . GLU A 1 85 ? -31.447 -19.893 16.314 1.00 93.50 85 GLU A N 1
ATOM 671 C CA . GLU A 1 85 ? -32.006 -18.576 16.629 1.00 93.50 85 GLU A CA 1
ATOM 672 C C . GLU A 1 85 ? -31.719 -18.163 18.077 1.00 93.50 85 GLU A C 1
ATOM 674 O O . GLU A 1 85 ? -31.224 -17.066 18.323 1.00 93.50 85 GLU A O 1
ATOM 679 N N . THR A 1 86 ? -31.903 -19.067 19.046 1.00 94.75 86 THR A N 1
ATOM 680 C CA . THR A 1 86 ? -31.546 -18.789 20.445 1.00 94.75 86 THR A CA 1
ATOM 681 C C . THR A 1 86 ? -30.060 -18.457 20.584 1.00 94.75 86 THR A C 1
ATOM 683 O O . THR A 1 86 ? -29.706 -17.467 21.221 1.00 94.75 86 THR A O 1
ATOM 686 N N . TYR A 1 87 ? -29.173 -19.233 19.952 1.00 96.44 87 TYR A N 1
ATOM 687 C CA . TYR A 1 87 ? -27.738 -18.958 20.018 1.00 96.44 87 TYR A CA 1
ATOM 688 C C . TYR A 1 87 ? -27.362 -17.674 19.262 1.00 96.44 87 TYR A C 1
ATOM 690 O O . TYR A 1 87 ? -26.497 -16.935 19.719 1.00 96.44 87 TYR A O 1
ATOM 698 N N . LYS A 1 88 ? -28.038 -17.353 18.153 1.00 95.81 88 LYS A N 1
ATOM 699 C CA . LYS A 1 88 ? -27.905 -16.072 17.441 1.00 95.81 88 LYS A CA 1
ATOM 700 C C . LYS A 1 88 ? -28.287 -14.891 18.341 1.00 95.81 88 LYS A C 1
ATOM 702 O O . LYS A 1 88 ? -27.563 -13.898 18.357 1.00 95.81 88 LYS A O 1
ATOM 707 N N . ASN A 1 89 ? -29.331 -15.022 19.160 1.00 95.56 89 ASN A N 1
ATOM 708 C CA . ASN A 1 89 ? -29.689 -14.020 20.170 1.00 95.56 89 ASN A CA 1
ATOM 709 C C . ASN A 1 89 ? -28.616 -13.885 21.256 1.00 95.56 89 ASN A C 1
ATOM 711 O O . ASN A 1 89 ? -28.300 -12.766 21.653 1.00 95.56 89 ASN A O 1
ATOM 715 N N . CYS A 1 90 ? -27.976 -14.986 21.671 1.00 96.56 90 CYS A N 1
ATOM 716 C CA . CYS A 1 90 ? -26.798 -14.915 22.543 1.00 96.56 90 CYS A CA 1
ATOM 717 C C . CYS A 1 90 ? -25.645 -14.138 21.889 1.00 96.56 90 CYS A C 1
ATOM 719 O O . CYS A 1 90 ? -25.003 -13.334 22.558 1.00 96.56 90 CYS A O 1
ATOM 721 N N . VAL A 1 91 ? -25.395 -14.325 20.586 1.00 95.31 91 VAL A N 1
ATOM 722 C CA . VAL A 1 91 ? -24.380 -13.549 19.846 1.00 95.31 91 VAL A CA 1
ATOM 723 C C . VAL A 1 91 ? -24.734 -12.060 19.829 1.00 95.31 91 VAL A C 1
ATOM 725 O O . VAL A 1 91 ? -23.873 -11.235 20.122 1.00 95.31 91 VAL A O 1
ATOM 728 N N . LYS A 1 92 ? -25.994 -11.711 19.537 1.00 93.44 92 LYS A N 1
ATOM 729 C CA . LYS A 1 92 ? -26.469 -10.317 19.537 1.00 93.44 92 LYS A CA 1
ATOM 730 C C . LYS A 1 92 ? -26.314 -9.670 20.918 1.00 93.44 92 LYS A C 1
ATOM 732 O O . LYS A 1 92 ? -25.744 -8.590 21.017 1.00 93.44 92 LYS A O 1
ATOM 737 N N . ALA A 1 93 ? -26.720 -10.365 21.980 1.00 92.56 93 ALA A N 1
ATOM 738 C CA . ALA A 1 93 ? -26.634 -9.874 23.356 1.00 92.56 93 ALA A CA 1
ATOM 739 C C . ALA A 1 93 ? -25.200 -9.813 23.915 1.00 92.56 93 ALA A C 1
ATOM 741 O O . ALA A 1 93 ? -24.926 -9.037 24.825 1.00 92.56 93 ALA A O 1
ATOM 742 N N . ALA A 1 94 ? -24.277 -10.636 23.414 1.00 91.50 94 ALA A N 1
ATOM 743 C CA . ALA A 1 94 ? -22.854 -10.562 23.761 1.00 91.50 94 ALA A CA 1
ATOM 744 C C . ALA A 1 94 ? -22.088 -9.492 22.953 1.00 91.50 94 ALA A C 1
ATOM 746 O O . ALA A 1 94 ? -20.918 -9.231 23.240 1.00 91.50 94 ALA A O 1
ATOM 747 N N . GLY A 1 95 ? -22.736 -8.896 21.947 1.00 88.50 95 GLY A N 1
ATOM 748 C CA . GLY A 1 95 ? -22.125 -8.019 20.955 1.00 88.50 95 GLY A CA 1
ATOM 749 C C . GLY A 1 95 ? -21.574 -8.808 19.765 1.00 88.50 95 GLY A C 1
ATOM 750 O O . GLY A 1 95 ? -20.708 -9.670 19.914 1.00 88.50 95 GLY A O 1
ATOM 751 N N . VAL A 1 96 ? -22.064 -8.492 18.563 1.00 85.56 96 VAL A N 1
ATOM 752 C CA . VAL A 1 96 ? -21.697 -9.182 17.309 1.00 85.56 96 VAL A CA 1
ATOM 753 C C . VAL A 1 96 ? -20.281 -8.817 16.840 1.00 85.56 96 VAL A C 1
ATOM 755 O O . VAL A 1 96 ? -19.566 -9.664 16.295 1.00 85.56 96 VAL A O 1
ATOM 758 N N . VAL A 1 97 ? -19.847 -7.575 17.077 1.00 77.44 97 VAL A N 1
ATOM 759 C CA . VAL A 1 97 ? -18.495 -7.105 16.738 1.00 77.44 97 VAL A CA 1
ATOM 760 C C . VAL A 1 97 ? -17.469 -7.769 17.663 1.00 77.44 97 VAL A C 1
ATOM 762 O O . VAL A 1 97 ? -17.586 -7.743 18.890 1.00 77.44 97 VAL A O 1
ATOM 765 N N . GLY A 1 98 ? -16.468 -8.425 17.072 1.00 74.75 98 GLY A N 1
ATOM 766 C CA . GLY A 1 98 ? -15.464 -9.195 17.815 1.00 74.75 98 GLY A CA 1
ATOM 767 C C . GLY A 1 98 ? -16.012 -10.476 18.455 1.00 74.75 98 GLY A C 1
ATOM 768 O O . GLY A 1 98 ? -15.377 -11.040 19.350 1.00 74.75 98 GLY A O 1
ATOM 769 N N . ALA A 1 99 ? -17.206 -10.935 18.058 1.00 85.38 99 ALA A N 1
ATOM 770 C CA . ALA A 1 99 ? -17.791 -12.160 18.589 1.00 85.38 99 ALA A CA 1
ATOM 771 C C . ALA A 1 99 ? -16.960 -13.386 18.183 1.00 85.38 99 ALA A C 1
ATOM 773 O O . ALA A 1 99 ? -16.813 -13.713 17.001 1.00 85.38 99 ALA A O 1
ATOM 774 N N . THR A 1 100 ? -16.473 -14.116 19.185 1.00 88.81 100 THR A N 1
ATOM 775 C CA . THR A 1 100 ? -15.867 -15.444 19.034 1.00 88.81 100 THR A CA 1
ATOM 776 C C . THR A 1 100 ? -16.673 -16.469 19.822 1.00 88.81 100 THR A C 1
ATOM 778 O O . THR A 1 100 ? -17.389 -16.121 20.759 1.00 88.81 100 THR A O 1
ATOM 781 N N . VAL A 1 101 ? -16.537 -17.758 19.490 1.00 91.38 101 VAL A N 1
ATOM 782 C CA . VAL A 1 101 ? -17.226 -18.833 20.233 1.00 91.38 101 VAL A CA 1
ATOM 783 C C . VAL A 1 101 ? -16.907 -18.769 21.727 1.00 91.38 101 VAL A C 1
ATOM 785 O O . VAL A 1 101 ? -17.793 -18.990 22.542 1.00 91.38 101 VAL A O 1
ATOM 788 N N . ALA A 1 102 ? -15.658 -18.465 22.089 1.00 91.56 102 ALA A N 1
ATOM 789 C CA . ALA A 1 102 ? -15.253 -18.342 23.485 1.00 91.56 102 ALA A CA 1
ATOM 790 C C . ALA A 1 102 ? -15.910 -17.127 24.156 1.00 91.56 102 ALA A C 1
ATOM 792 O O . ALA A 1 102 ? -16.520 -17.283 25.211 1.00 91.56 102 ALA A O 1
ATOM 793 N N . LYS A 1 103 ? -15.854 -15.950 23.515 1.00 89.06 103 LYS A N 1
ATOM 794 C CA . LYS A 1 103 ? -16.451 -14.710 24.037 1.00 89.06 103 LYS A CA 1
ATOM 795 C C . LYS A 1 103 ? -17.957 -14.865 24.248 1.00 89.06 103 LYS A C 1
ATOM 797 O O . LYS A 1 103 ? -18.450 -14.589 25.334 1.00 89.06 103 LYS A O 1
ATOM 802 N N . VAL A 1 104 ? -18.667 -15.400 23.253 1.00 94.19 104 VAL A N 1
ATOM 803 C CA . VAL A 1 104 ? -20.116 -15.635 23.334 1.00 94.19 104 VAL A CA 1
ATOM 804 C C . VAL A 1 104 ? -20.435 -16.684 24.397 1.00 94.19 104 VAL A C 1
ATOM 806 O O . VAL A 1 104 ? -21.322 -16.469 25.210 1.00 94.19 104 VAL A O 1
ATOM 809 N N . ASN A 1 105 ? -19.702 -17.799 24.460 1.00 93.81 105 ASN A N 1
ATOM 810 C CA . ASN A 1 105 ? -19.963 -18.841 25.457 1.00 93.81 105 ASN A CA 1
ATOM 811 C C . ASN A 1 105 ? -19.749 -18.377 26.905 1.00 93.81 105 ASN A C 1
ATOM 813 O O . ASN A 1 105 ? -20.433 -18.874 27.798 1.00 93.81 105 ASN A O 1
ATOM 817 N N . ASN A 1 106 ? -18.792 -17.474 27.125 1.00 90.94 106 ASN A N 1
ATOM 818 C CA . ASN A 1 106 ? -18.426 -16.992 28.455 1.00 90.94 106 ASN A CA 1
ATOM 819 C C . ASN A 1 106 ? -19.187 -15.724 28.869 1.00 90.94 106 ASN A C 1
ATOM 821 O O . ASN A 1 106 ? -19.129 -15.354 30.040 1.00 90.94 106 ASN A O 1
ATOM 825 N N . ALA A 1 107 ? -19.900 -15.071 27.947 1.00 91.94 107 ALA A N 1
ATOM 826 C CA . ALA A 1 107 ? -20.683 -13.878 28.243 1.00 91.94 107 ALA A CA 1
ATOM 827 C C . ALA A 1 107 ? -21.775 -14.162 29.289 1.00 91.94 107 ALA A C 1
ATOM 829 O O . ALA A 1 107 ? -22.457 -15.191 29.244 1.00 91.94 107 ALA A O 1
ATOM 830 N N . SER A 1 108 ? -21.970 -13.222 30.216 1.00 93.50 108 SER A N 1
ATOM 831 C CA . SER A 1 108 ? -23.031 -13.289 31.230 1.00 93.50 108 SER A CA 1
ATOM 832 C C . SER A 1 108 ? -24.419 -13.365 30.587 1.00 93.50 108 SER A C 1
ATOM 834 O O . SER A 1 108 ? -25.237 -14.191 30.990 1.00 93.50 108 SER A O 1
ATOM 836 N N . SER A 1 109 ? -24.647 -12.591 29.522 1.00 94.94 109 SER A N 1
ATOM 837 C CA . SER A 1 109 ? -25.892 -12.581 28.744 1.00 94.94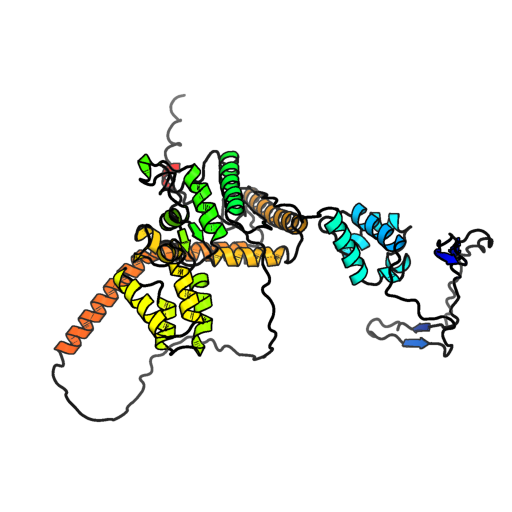 109 SER A CA 1
ATOM 838 C C . SER A 1 109 ? -26.247 -13.953 28.161 1.00 94.94 109 SER A C 1
ATOM 840 O O . SER A 1 109 ? -27.409 -14.354 28.189 1.00 94.94 109 SER A O 1
ATOM 842 N N . THR A 1 110 ? -25.256 -14.728 27.714 1.00 93.69 110 THR A N 1
ATOM 843 C CA . THR A 1 110 ? -25.474 -16.089 27.202 1.00 93.69 110 THR A CA 1
ATOM 844 C C . THR A 1 110 ? -25.982 -17.031 28.287 1.00 93.69 110 THR A C 1
ATOM 846 O O . THR A 1 110 ? -26.893 -17.814 28.029 1.00 93.69 110 THR A O 1
ATOM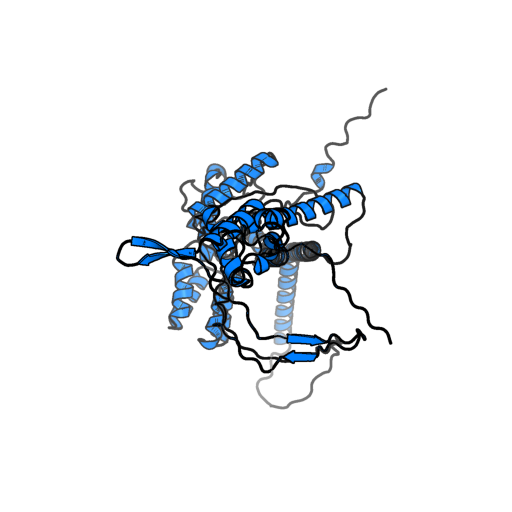 849 N N . LYS A 1 111 ? -25.450 -16.954 29.514 1.00 91.50 111 LYS A N 1
ATOM 850 C CA . LYS A 1 111 ? -25.951 -17.784 30.624 1.00 91.50 111 LYS A CA 1
ATOM 851 C C . LYS A 1 111 ? -27.408 -17.457 30.943 1.00 91.50 111 LYS A C 1
ATOM 853 O O . LYS A 1 111 ? -28.187 -18.379 31.153 1.00 91.50 111 LYS A O 1
ATOM 858 N N . VAL A 1 112 ? -27.780 -16.177 30.936 1.00 94.38 112 VAL A N 1
ATOM 859 C CA . VAL A 1 112 ? -29.163 -15.739 31.182 1.00 94.38 112 VAL A CA 1
ATOM 860 C C . VAL A 1 112 ? -30.102 -16.265 30.093 1.00 94.38 112 VAL A C 1
ATOM 862 O O . VAL A 1 112 ? -31.088 -16.930 30.400 1.00 94.38 112 VAL A O 1
ATOM 865 N N . LEU A 1 113 ? -29.752 -16.066 28.819 1.00 93.94 113 LEU A N 1
ATOM 866 C CA . LEU A 1 113 ? -30.579 -16.474 27.675 1.00 93.94 113 LEU A CA 1
ATOM 867 C C . LEU A 1 113 ? -30.740 -17.994 27.530 1.00 93.94 113 LEU A C 1
ATOM 869 O O . LEU A 1 113 ? -31.708 -18.456 26.932 1.00 93.94 113 LEU A O 1
ATOM 873 N N . LEU A 1 114 ? -29.807 -18.778 28.075 1.00 94.44 114 LEU A N 1
ATOM 874 C CA . LEU A 1 114 ? -29.863 -20.242 28.071 1.00 94.44 114 LEU A CA 1
ATOM 875 C C . LEU A 1 114 ? -30.390 -20.833 29.391 1.00 94.44 114 LEU A C 1
ATOM 877 O O . LEU A 1 114 ? -30.258 -22.039 29.617 1.00 94.44 114 LEU A O 1
ATOM 881 N N . GLY A 1 115 ? -30.968 -20.010 30.274 1.00 92.62 115 GLY A N 1
ATOM 882 C CA . GLY A 1 115 ? -31.549 -20.460 31.543 1.00 92.62 115 GLY A CA 1
ATOM 883 C C . GLY A 1 115 ? -30.516 -21.069 32.495 1.00 92.62 115 GLY A C 1
ATOM 884 O O . GLY A 1 115 ? -30.737 -22.137 33.059 1.00 92.62 115 GLY A O 1
ATOM 885 N N . GLY A 1 116 ? -29.338 -20.451 32.597 1.00 91.56 116 GLY A N 1
ATOM 886 C CA . GLY A 1 116 ? -28.217 -20.893 33.432 1.00 91.56 116 GLY A CA 1
ATOM 887 C C . GLY A 1 116 ? -27.401 -22.057 32.856 1.00 91.56 116 GLY A C 1
ATOM 888 O O . GLY A 1 116 ? -26.379 -22.434 33.430 1.00 91.56 116 GLY A O 1
ATOM 889 N N . LYS A 1 117 ? -27.806 -22.628 31.715 1.00 90.75 117 LYS A N 1
ATOM 890 C CA . LYS A 1 117 ? -27.127 -23.774 31.094 1.00 90.75 117 LYS A CA 1
ATOM 891 C C . LYS A 1 117 ? -25.959 -23.330 30.215 1.00 90.75 117 LYS A C 1
ATOM 893 O O . LYS A 1 117 ? -25.970 -22.266 29.602 1.00 90.75 117 LYS A O 1
ATOM 898 N N . THR A 1 118 ? -24.955 -24.198 30.083 1.00 90.44 118 THR A N 1
ATOM 899 C CA . THR A 1 118 ? -23.932 -24.025 29.040 1.00 90.44 118 THR A CA 1
ATOM 900 C C . THR A 1 118 ? -24.536 -24.308 27.658 1.00 90.44 118 THR A C 1
ATOM 902 O O . THR A 1 118 ? -25.467 -25.109 27.564 1.00 90.44 118 THR A O 1
ATOM 905 N N . PRO A 1 119 ? -23.994 -23.750 26.557 1.00 90.94 119 PRO A N 1
ATOM 906 C CA . PRO A 1 119 ? -24.513 -24.004 25.209 1.00 90.94 119 PRO A CA 1
ATOM 907 C C . PRO A 1 119 ? -24.651 -25.492 24.862 1.00 90.94 119 PRO A C 1
ATOM 909 O O . PRO A 1 119 ? -25.670 -25.901 24.316 1.00 90.94 119 PRO A O 1
ATOM 912 N N . SER A 1 120 ? -23.669 -26.319 25.241 1.00 87.19 120 SER A N 1
ATOM 913 C CA . SER A 1 120 ? -23.712 -27.771 25.007 1.00 87.19 120 SER A CA 1
ATOM 914 C C . SER A 1 120 ? -24.773 -28.483 25.859 1.00 87.19 120 SER A C 1
ATOM 916 O O . SER A 1 120 ? -25.337 -29.476 25.411 1.00 87.19 120 SER A O 1
ATOM 918 N N . ALA A 1 121 ? -25.035 -27.997 27.079 1.00 85.81 121 ALA A N 1
ATOM 919 C CA . ALA A 1 121 ? -26.072 -28.538 27.961 1.00 85.81 121 ALA A CA 1
ATOM 920 C C . ALA A 1 121 ? -27.481 -28.066 27.566 1.00 85.81 121 ALA A C 1
ATOM 922 O O . ALA A 1 121 ? -28.456 -28.771 27.809 1.00 85.81 121 ALA A O 1
ATOM 923 N N . PHE A 1 122 ? -27.592 -26.885 26.951 1.00 90.00 122 PHE A N 1
ATOM 924 C CA . PHE A 1 122 ? -28.830 -26.383 26.362 1.00 90.00 122 PHE A CA 1
ATOM 925 C C . PHE A 1 122 ? -29.218 -27.187 25.116 1.00 90.00 122 PHE A C 1
ATOM 927 O O . PHE A 1 122 ? -30.360 -27.620 24.994 1.00 90.00 122 PHE A O 1
ATOM 934 N N . ALA A 1 123 ? -28.262 -27.423 24.211 1.00 88.25 123 ALA A N 1
ATOM 935 C CA . ALA A 1 123 ? -28.475 -28.234 23.021 1.00 88.25 123 ALA A CA 1
ATOM 936 C C . ALA A 1 123 ? -27.198 -29.001 22.626 1.00 88.25 123 ALA A C 1
ATOM 938 O O . ALA A 1 123 ? -26.171 -28.367 22.358 1.00 88.25 123 ALA A O 1
ATOM 939 N N . PRO A 1 124 ? -27.251 -30.341 22.473 1.00 84.81 124 PRO A N 1
ATOM 940 C CA . PRO A 1 124 ? -26.080 -31.147 22.114 1.00 84.81 124 PRO A CA 1
ATOM 941 C C . PRO A 1 124 ? -25.376 -30.692 20.826 1.00 84.81 124 PRO A C 1
ATOM 943 O O . PRO A 1 124 ? -24.150 -30.703 20.754 1.00 84.81 124 PRO A O 1
ATOM 946 N N . GLY A 1 125 ? -26.127 -30.197 19.833 1.00 82.94 125 GLY A N 1
ATOM 947 C CA . GLY A 1 125 ? -25.569 -29.681 18.575 1.00 82.94 125 GLY A CA 1
ATOM 948 C C . GLY A 1 125 ? -24.635 -28.470 18.740 1.00 82.94 125 GLY A C 1
ATOM 949 O O . GLY A 1 125 ? -23.750 -28.252 17.912 1.00 82.94 125 GLY A O 1
ATOM 950 N N . LEU A 1 126 ? -24.762 -27.704 19.832 1.00 89.25 126 LEU A N 1
ATOM 951 C CA . LEU A 1 126 ? -23.864 -26.586 20.152 1.00 89.25 126 LEU A CA 1
ATOM 952 C C . LEU A 1 126 ? -22.533 -27.044 20.770 1.00 89.25 126 LEU A C 1
ATOM 954 O O . LEU A 1 126 ? -21.655 -26.215 21.046 1.00 89.25 126 LEU A O 1
ATOM 958 N N . HIS A 1 127 ? -22.323 -28.352 20.936 1.00 87.19 127 HIS A N 1
ATOM 959 C CA . HIS A 1 127 ? -20.998 -28.897 21.214 1.00 87.19 127 HIS A CA 1
ATOM 960 C C . HIS A 1 127 ? -20.039 -28.649 20.034 1.00 87.19 127 HIS A C 1
ATOM 962 O O . HIS A 1 127 ? -18.857 -28.355 20.230 1.00 87.19 127 HIS A O 1
ATOM 968 N N . SER A 1 128 ? -20.565 -28.632 18.801 1.00 85.31 128 SER A N 1
ATOM 969 C CA . SER A 1 128 ? -19.793 -28.338 17.593 1.00 85.31 128 SER A CA 1
ATOM 970 C C . SER A 1 128 ? -19.295 -26.888 17.568 1.00 85.31 128 SER A C 1
ATOM 972 O O . SER A 1 128 ? -20.052 -25.932 17.373 1.00 85.31 128 SER A O 1
ATOM 974 N N . LYS A 1 129 ? -17.973 -26.706 17.705 1.00 86.19 129 LYS A N 1
ATOM 975 C CA . LYS A 1 129 ? -17.313 -25.399 17.515 1.00 86.19 129 LYS A CA 1
ATOM 976 C C . LYS A 1 129 ? -17.524 -24.838 16.106 1.00 86.19 129 LYS A C 1
ATOM 978 O O . LYS A 1 129 ? -17.466 -23.623 15.942 1.00 86.19 129 LYS A O 1
ATOM 983 N N . ARG A 1 130 ? -17.715 -25.700 15.101 1.00 85.75 130 ARG A N 1
ATOM 984 C CA . ARG A 1 130 ? -17.975 -25.283 13.718 1.00 85.75 130 ARG A CA 1
ATOM 985 C C . ARG A 1 130 ? -19.375 -24.693 13.589 1.00 85.75 130 ARG A C 1
ATOM 987 O O . ARG A 1 130 ? -19.489 -23.548 13.185 1.00 85.75 130 ARG A O 1
ATOM 994 N N . ALA A 1 131 ? -20.400 -25.398 14.069 1.00 88.31 131 ALA A N 1
ATOM 995 C CA . ALA A 1 131 ? -21.777 -24.912 13.989 1.00 88.31 131 ALA A CA 1
ATOM 996 C C . ALA A 1 131 ? -21.961 -23.556 14.693 1.00 88.31 131 ALA A C 1
ATOM 998 O O . ALA A 1 131 ? -22.604 -22.659 14.158 1.00 88.31 131 ALA A O 1
ATOM 999 N N . LYS A 1 132 ? -21.324 -23.365 15.858 1.00 93.38 132 LYS A N 1
ATOM 1000 C CA . LYS A 1 132 ? -21.311 -22.064 16.549 1.00 93.38 132 LYS A CA 1
ATOM 1001 C C . LYS A 1 132 ? -20.608 -20.971 15.741 1.00 93.38 132 LYS A C 1
ATOM 1003 O O . LYS A 1 132 ? -21.110 -19.854 15.687 1.00 93.38 132 LYS A O 1
ATOM 1008 N N . ARG A 1 133 ? -19.472 -21.282 15.101 1.00 90.56 133 ARG A N 1
ATOM 1009 C CA . ARG A 1 133 ? -18.778 -20.345 14.199 1.00 90.56 133 ARG A CA 1
ATOM 1010 C C . ARG A 1 133 ? -19.651 -19.954 13.013 1.00 90.56 133 ARG A C 1
ATOM 1012 O O . ARG A 1 133 ? -19.698 -18.774 12.693 1.00 90.56 133 ARG A O 1
ATOM 1019 N N . ASP A 1 134 ? -20.366 -20.903 12.423 1.00 90.56 134 ASP A N 1
ATOM 1020 C CA . ASP A 1 134 ? -21.248 -20.639 11.286 1.00 90.56 134 ASP A CA 1
ATOM 1021 C C . ASP A 1 134 ? -22.417 -19.724 11.687 1.00 90.56 134 ASP A C 1
ATOM 1023 O O . ASP A 1 134 ? -22.731 -18.784 10.960 1.00 90.56 134 ASP A O 1
ATOM 1027 N N . ILE A 1 135 ? -23.009 -19.932 12.874 1.00 94.00 135 ILE A N 1
ATOM 1028 C CA . ILE A 1 135 ? -24.060 -19.051 13.421 1.00 94.00 135 ILE A CA 1
ATOM 1029 C C . ILE A 1 135 ? -23.510 -17.642 13.682 1.00 94.00 135 ILE A C 1
ATOM 1031 O O . ILE A 1 135 ? -24.136 -16.662 13.287 1.00 94.00 135 ILE A O 1
ATOM 1035 N N . ILE A 1 136 ? -22.327 -17.527 14.297 1.00 91.62 136 ILE A N 1
ATOM 1036 C CA . ILE A 1 136 ? -21.668 -16.232 14.529 1.00 91.62 136 ILE A CA 1
ATOM 1037 C C . ILE A 1 136 ? -21.375 -15.528 13.198 1.00 91.62 136 ILE A C 1
ATOM 1039 O O . ILE A 1 136 ? -21.656 -14.343 13.059 1.00 91.62 136 ILE A O 1
ATOM 1043 N N . ALA A 1 137 ? -20.841 -16.242 12.205 1.00 84.31 137 ALA A N 1
ATOM 1044 C CA . ALA A 1 137 ? -20.545 -15.685 10.889 1.00 84.31 137 ALA A CA 1
ATOM 1045 C C . ALA A 1 137 ? -21.815 -15.231 10.153 1.00 84.31 137 ALA A C 1
ATOM 1047 O O . ALA A 1 137 ? -21.792 -14.201 9.485 1.00 84.31 137 ALA A O 1
ATOM 1048 N N . ALA A 1 138 ? -22.921 -15.969 10.291 1.00 87.94 138 ALA A N 1
ATOM 1049 C CA . ALA A 1 138 ? -24.217 -15.570 9.753 1.00 87.94 138 ALA A CA 1
ATOM 1050 C C . ALA A 1 138 ? -24.766 -14.318 10.456 1.00 87.94 138 ALA A C 1
ATOM 1052 O O . ALA A 1 138 ? -25.227 -13.410 9.777 1.00 87.94 138 ALA A O 1
ATOM 1053 N N . ALA A 1 139 ? -24.657 -14.226 11.786 1.00 88.75 139 ALA A N 1
ATOM 1054 C CA . ALA A 1 139 ? -25.052 -13.033 12.541 1.00 88.75 139 ALA A CA 1
ATOM 1055 C C . ALA A 1 139 ? -24.215 -11.801 12.155 1.00 88.75 139 ALA A C 1
ATOM 1057 O O . ALA A 1 139 ? -24.758 -10.717 11.973 1.00 88.75 139 ALA A O 1
ATOM 1058 N N . LYS A 1 140 ? -22.901 -11.980 11.959 1.00 82.00 140 LYS A N 1
ATOM 1059 C CA . LYS A 1 140 ? -22.012 -10.929 11.448 1.00 82.00 140 LYS A CA 1
ATOM 1060 C C . LYS A 1 140 ? -22.415 -10.475 10.048 1.00 82.00 140 LYS A C 1
ATOM 1062 O O . LYS A 1 140 ? -22.466 -9.280 9.805 1.00 82.00 140 LYS A O 1
ATOM 1067 N N . ARG A 1 141 ? -22.726 -11.408 9.143 1.00 79.19 141 ARG A N 1
ATOM 1068 C CA . ARG A 1 141 ? -23.210 -11.081 7.792 1.00 79.19 141 ARG A CA 1
ATOM 1069 C C . ARG A 1 141 ? -24.578 -10.403 7.802 1.00 79.19 141 ARG A C 1
ATOM 1071 O O . ARG A 1 141 ? -24.795 -9.526 6.992 1.00 79.19 141 ARG A O 1
ATOM 1078 N N . GLU A 1 142 ? -25.481 -10.768 8.707 1.00 83.69 142 GLU A N 1
ATOM 1079 C CA . GLU A 1 142 ? -26.785 -10.100 8.830 1.00 83.69 142 GLU A CA 1
ATOM 1080 C C . GLU A 1 142 ? -26.632 -8.640 9.275 1.00 83.69 142 GLU A C 1
ATOM 1082 O O . GLU A 1 142 ? -27.283 -7.762 8.722 1.00 83.69 142 GLU A O 1
ATOM 1087 N N . GLN A 1 143 ? -25.758 -8.372 10.249 1.00 77.38 143 GLN A N 1
ATOM 1088 C CA . GLN A 1 143 ? -25.525 -7.007 10.725 1.00 77.38 143 GLN A CA 1
ATOM 1089 C C . GLN A 1 143 ? -24.637 -6.185 9.778 1.00 77.38 143 GLN A C 1
ATOM 1091 O O . GLN A 1 143 ? -24.759 -4.965 9.728 1.00 77.38 143 GLN A O 1
ATOM 1096 N N . PHE A 1 144 ? -23.755 -6.846 9.026 1.00 69.38 144 PHE A N 1
ATOM 1097 C CA . PHE A 1 144 ? -22.819 -6.223 8.090 1.00 69.38 144 PHE A CA 1
ATOM 1098 C C . PHE A 1 144 ? -22.918 -6.899 6.700 1.00 69.38 144 PHE A C 1
ATOM 1100 O O . PHE A 1 144 ? -21.992 -7.620 6.304 1.00 69.38 144 PHE A O 1
ATOM 1107 N N . PRO A 1 145 ? -24.037 -6.709 5.962 1.00 55.88 145 PRO A N 1
ATOM 1108 C CA . PRO A 1 145 ? -24.380 -7.462 4.743 1.00 55.88 145 PRO A CA 1
ATOM 1109 C C . PRO A 1 145 ? -23.420 -7.280 3.563 1.00 55.88 145 PRO A C 1
ATOM 1111 O O . PRO A 1 145 ? -23.279 -8.196 2.755 1.00 55.88 145 PRO A O 1
ATOM 1114 N N . HIS A 1 146 ? -22.691 -6.166 3.499 1.00 52.81 146 HIS A N 1
ATOM 1115 C CA . HIS A 1 146 ? -21.698 -5.887 2.453 1.00 52.81 146 HIS A CA 1
ATOM 1116 C C . HIS A 1 146 ? -20.242 -6.064 2.942 1.00 52.81 146 HIS A C 1
ATOM 1118 O O . HIS A 1 146 ? -19.287 -5.693 2.260 1.00 52.81 146 HIS A O 1
ATOM 1124 N N . GLY A 1 147 ? -20.050 -6.597 4.161 1.00 54.28 147 GLY A N 1
ATOM 1125 C CA . GLY A 1 147 ? -19.007 -6.047 5.032 1.00 54.28 147 GLY A CA 1
ATOM 1126 C C . GLY A 1 147 ? -19.382 -4.607 5.410 1.00 54.28 147 GLY A C 1
ATOM 1127 O O . GLY A 1 147 ? -20.380 -4.083 4.920 1.00 54.28 147 GLY A O 1
ATOM 1128 N N . LEU A 1 148 ? -18.644 -3.937 6.295 1.00 44.34 148 LEU A N 1
ATOM 1129 C CA . LEU A 1 148 ? -18.800 -2.480 6.348 1.00 44.34 148 LEU A CA 1
ATOM 1130 C C . LEU A 1 148 ? -18.279 -1.949 5.010 1.00 44.34 148 LEU A C 1
ATOM 1132 O O . LEU A 1 148 ? -17.102 -2.146 4.701 1.00 44.34 148 LEU A O 1
ATOM 1136 N N . ASP A 1 149 ? -19.151 -1.346 4.200 1.00 40.75 149 ASP A N 1
ATOM 1137 C CA . ASP A 1 149 ? -18.705 -0.500 3.100 1.00 40.75 149 ASP A CA 1
ATOM 1138 C C . ASP A 1 149 ? -17.681 0.489 3.660 1.00 40.75 149 ASP A C 1
ATOM 1140 O O . ASP A 1 149 ? -17.852 1.026 4.758 1.00 40.75 149 ASP A O 1
ATOM 1144 N N . ALA A 1 150 ? -16.559 0.582 2.951 1.00 44.91 150 ALA A N 1
ATOM 1145 C CA . ALA A 1 150 ? -15.282 1.033 3.467 1.00 44.91 150 ALA A CA 1
ATOM 1146 C C . ALA A 1 150 ? -15.383 2.184 4.473 1.00 44.91 150 ALA A C 1
ATOM 1148 O O . ALA A 1 150 ? -15.732 3.315 4.139 1.00 44.91 150 ALA A O 1
ATOM 1149 N N . THR A 1 151 ? -15.037 1.886 5.720 1.00 43.03 151 THR A N 1
ATOM 1150 C CA . THR A 1 151 ? -14.857 2.912 6.737 1.00 43.03 151 THR A CA 1
ATOM 1151 C C . THR A 1 151 ? -13.385 3.297 6.728 1.00 43.03 151 THR A C 1
ATOM 1153 O O . THR A 1 151 ? -12.523 2.563 7.212 1.00 43.03 151 THR A O 1
ATOM 1156 N N . VAL A 1 152 ? -13.082 4.450 6.136 1.00 41.75 152 VAL A N 1
ATOM 1157 C CA . VAL A 1 152 ? -11.810 5.127 6.382 1.00 41.75 152 VAL A CA 1
ATOM 1158 C C . VAL A 1 152 ? -11.925 5.721 7.781 1.00 41.75 152 VAL A C 1
ATOM 1160 O O . VAL A 1 152 ? -12.740 6.611 8.008 1.00 41.75 152 VAL A O 1
ATOM 1163 N N . THR A 1 153 ? -11.167 5.209 8.748 1.00 42.44 153 THR A N 1
ATOM 1164 C CA . THR A 1 153 ? -11.182 5.758 10.107 1.00 42.44 153 THR A CA 1
ATOM 1165 C C . THR A 1 153 ? -9.800 6.263 10.470 1.00 42.44 153 THR A C 1
ATOM 1167 O O . THR A 1 153 ? -8.915 5.527 10.904 1.00 42.44 153 THR A O 1
ATOM 1170 N N . VAL A 1 154 ? -9.615 7.564 10.287 1.00 40.25 154 VAL A N 1
ATOM 1171 C CA . VAL A 1 154 ? -8.345 8.239 10.539 1.00 40.25 154 VAL A CA 1
ATOM 1172 C C . VAL A 1 154 ? -8.152 8.494 12.045 1.00 40.25 154 VAL A C 1
ATOM 1174 O O . VAL A 1 154 ? -8.597 9.487 12.608 1.00 40.25 154 VAL A O 1
ATOM 1177 N N . TYR A 1 155 ? -7.471 7.538 12.671 1.00 39.81 155 TYR A N 1
ATOM 1178 C CA . TYR A 1 155 ? -6.734 7.536 13.947 1.00 39.81 155 TYR A CA 1
ATOM 1179 C C . TYR A 1 155 ? -5.682 8.615 14.239 1.00 39.81 155 TYR A C 1
ATOM 1181 O O . TYR A 1 155 ? -4.564 8.204 14.510 1.00 39.81 155 TYR A O 1
ATOM 1189 N N . ALA A 1 156 ? -5.953 9.927 14.282 1.00 36.19 156 ALA A N 1
ATOM 1190 C CA . ALA A 1 156 ? -4.887 10.908 14.577 1.00 36.19 156 ALA A CA 1
ATOM 1191 C C . ALA A 1 156 ? -4.646 11.189 16.081 1.00 36.19 156 ALA A C 1
ATOM 1193 O O . ALA A 1 156 ? -5.388 11.955 16.692 1.00 36.19 156 ALA A O 1
ATOM 1194 N N . LYS A 1 157 ? -3.556 10.659 16.668 1.00 34.69 157 LYS A N 1
ATOM 1195 C CA . LYS A 1 157 ? -2.960 11.147 17.936 1.00 34.69 157 LYS A CA 1
ATOM 1196 C C . LYS A 1 157 ? -1.457 11.386 17.723 1.00 34.69 157 LYS A C 1
ATOM 1198 O O . LYS A 1 157 ? -0.704 10.451 17.473 1.00 34.69 157 LYS A O 1
ATOM 1203 N N . VAL A 1 158 ? -1.029 12.652 17.759 1.00 37.31 158 VAL A N 1
ATOM 1204 C CA . VAL A 1 158 ? 0.378 13.065 17.580 1.00 37.31 158 VAL A CA 1
ATOM 1205 C C . VAL A 1 158 ? 1.006 13.271 18.951 1.00 37.31 158 VAL A C 1
ATOM 1207 O O . VAL A 1 158 ? 0.553 14.128 19.705 1.00 37.31 158 VAL A O 1
ATOM 1210 N N . VAL A 1 159 ? 2.054 12.512 19.267 1.00 35.75 159 VAL A N 1
ATOM 1211 C CA . VAL A 1 159 ? 2.849 12.715 20.480 1.00 35.75 159 VAL A CA 1
ATOM 1212 C C . VAL A 1 159 ? 4.324 12.472 20.144 1.00 35.75 159 VAL A C 1
ATOM 1214 O O . VAL A 1 159 ? 4.708 11.345 19.846 1.00 35.75 159 VAL A O 1
ATOM 1217 N N . GLU A 1 160 ? 5.157 13.519 20.151 1.00 36.84 160 GLU A N 1
ATOM 1218 C CA . GLU A 1 160 ? 6.598 13.406 19.867 1.00 36.84 160 GLU A CA 1
ATOM 1219 C C . GLU A 1 160 ? 7.459 13.665 21.113 1.00 36.84 160 GLU A C 1
ATOM 1221 O O . GLU A 1 160 ? 7.651 14.803 21.538 1.00 36.84 160 GLU A O 1
ATOM 1226 N N . ARG A 1 161 ? 8.063 12.589 21.638 1.00 34.47 161 ARG A N 1
ATOM 1227 C CA . ARG A 1 161 ? 9.459 12.548 22.113 1.00 34.47 161 ARG A CA 1
ATOM 1228 C C . ARG A 1 161 ? 9.927 11.088 22.188 1.00 34.47 161 ARG A C 1
ATOM 1230 O O . ARG A 1 161 ? 9.353 10.294 22.915 1.00 34.47 161 ARG A O 1
ATOM 1237 N N . GLY A 1 162 ? 11.002 10.761 21.464 1.00 39.53 162 GLY A N 1
ATOM 1238 C CA . GLY A 1 162 ? 11.785 9.529 21.645 1.00 39.53 162 GLY A CA 1
ATOM 1239 C C . GLY A 1 162 ? 11.205 8.240 21.040 1.00 39.53 162 GLY A C 1
ATOM 1240 O O . GLY A 1 162 ? 10.426 7.550 21.671 1.00 39.53 162 GLY A O 1
ATOM 1241 N N . LEU A 1 163 ? 11.704 7.852 19.857 1.00 46.47 163 LEU A N 1
ATOM 1242 C CA . LEU A 1 163 ? 11.837 6.467 19.340 1.00 46.47 163 LEU A CA 1
ATOM 1243 C C . LEU A 1 163 ? 10.611 5.521 19.287 1.00 46.47 163 LEU A C 1
ATOM 1245 O O . LEU A 1 163 ? 10.793 4.376 18.855 1.00 46.47 163 LEU A O 1
ATOM 1249 N N . ILE A 1 164 ? 9.406 5.959 19.651 1.00 50.25 164 ILE A N 1
ATOM 1250 C CA . ILE A 1 164 ? 8.152 5.202 19.521 1.00 50.25 164 ILE A CA 1
ATOM 1251 C C . ILE A 1 164 ? 7.340 5.822 18.376 1.00 50.25 164 ILE A C 1
ATOM 1253 O O . ILE A 1 164 ? 7.051 7.016 18.381 1.00 50.25 164 ILE A O 1
ATOM 1257 N N . ALA A 1 165 ? 7.026 5.025 17.353 1.00 56.59 165 ALA A N 1
ATOM 1258 C CA . ALA A 1 165 ? 6.209 5.465 16.225 1.00 56.59 165 ALA A CA 1
ATOM 1259 C C . ALA A 1 165 ? 4.725 5.255 16.555 1.00 56.59 165 ALA A C 1
ATOM 1261 O O . ALA A 1 165 ? 4.290 4.113 16.693 1.00 56.59 165 ALA A O 1
ATOM 1262 N N . ALA A 1 166 ? 3.962 6.343 16.661 1.00 64.69 166 ALA A N 1
ATOM 1263 C CA . ALA A 1 166 ? 2.507 6.292 16.761 1.00 64.69 166 ALA A CA 1
ATOM 1264 C C . ALA A 1 166 ? 1.883 6.215 15.362 1.00 64.69 166 ALA A C 1
ATOM 1266 O O . ALA A 1 166 ? 2.268 6.960 14.456 1.00 64.69 166 ALA A O 1
ATOM 1267 N N . THR A 1 167 ? 0.904 5.331 15.183 1.00 70.81 167 THR A N 1
ATOM 1268 C CA . THR A 1 167 ? 0.057 5.355 13.988 1.00 70.81 167 THR A CA 1
ATOM 1269 C C . THR A 1 167 ? -0.923 6.520 14.114 1.00 70.81 167 THR A C 1
ATOM 1271 O O . THR A 1 167 ? -1.702 6.564 15.060 1.00 70.81 167 THR A O 1
ATOM 1274 N N . VAL A 1 168 ? -0.883 7.457 13.163 1.00 66.19 168 VAL A N 1
ATOM 1275 C CA . VAL A 1 168 ? -1.730 8.671 13.150 1.00 66.19 168 VAL A CA 1
ATOM 1276 C C . VAL A 1 168 ? -2.941 8.515 12.216 1.00 66.19 168 VAL A C 1
ATOM 1278 O O . VAL A 1 168 ? -3.802 9.383 12.132 1.00 66.19 168 VAL A O 1
ATOM 1281 N N . ALA A 1 169 ? -3.029 7.417 11.469 1.00 72.00 169 ALA A N 1
ATOM 1282 C CA . ALA A 1 169 ? -4.172 7.125 10.615 1.00 72.00 169 ALA A CA 1
ATOM 1283 C C . ALA A 1 169 ? -4.172 5.653 10.206 1.00 72.00 169 ALA A C 1
ATOM 1285 O O . ALA A 1 169 ? -3.112 5.090 9.937 1.00 72.00 169 ALA A O 1
ATOM 1286 N N . ARG A 1 170 ? -5.358 5.049 10.065 1.00 76.12 170 ARG A N 1
ATOM 1287 C CA . ARG A 1 170 ? -5.522 3.784 9.342 1.00 76.12 170 ARG A CA 1
ATOM 1288 C C . ARG A 1 170 ? -6.704 3.877 8.392 1.00 76.12 170 ARG A C 1
ATOM 1290 O O . ARG A 1 170 ? -7.777 4.341 8.750 1.00 76.12 170 ARG A O 1
ATOM 1297 N N . ALA A 1 171 ? -6.522 3.388 7.177 1.00 74.56 171 ALA A N 1
ATOM 1298 C CA . ALA A 1 171 ? -7.621 3.180 6.247 1.00 74.56 171 ALA A CA 1
ATOM 1299 C C . ALA A 1 171 ? -7.781 1.676 6.033 1.00 74.56 171 ALA A C 1
ATOM 1301 O O . ALA A 1 171 ? -6.816 1.003 5.677 1.00 74.56 171 ALA A O 1
ATOM 1302 N N . TYR A 1 172 ? -8.987 1.157 6.266 1.00 75.75 172 TYR A N 1
ATOM 1303 C CA . TYR A 1 172 ? -9.351 -0.211 5.917 1.00 75.75 172 TYR A CA 1
ATOM 1304 C C . TYR A 1 172 ? -10.227 -0.176 4.672 1.00 75.75 172 TYR A C 1
ATOM 1306 O O . TYR A 1 172 ? -11.274 0.468 4.658 1.00 75.75 172 TYR A O 1
ATOM 1314 N N . ILE A 1 173 ? -9.806 -0.893 3.630 1.00 73.75 173 ILE A N 1
ATOM 1315 C CA . ILE A 1 173 ? -10.458 -0.856 2.318 1.00 73.75 173 ILE A CA 1
ATOM 1316 C C . ILE A 1 173 ? -10.870 -2.269 1.874 1.00 73.75 173 ILE A C 1
ATOM 1318 O O . ILE A 1 173 ? -10.100 -3.217 2.016 1.00 73.75 173 ILE A O 1
ATOM 1322 N N . ASN A 1 174 ? -12.093 -2.431 1.355 1.00 72.19 174 ASN A N 1
ATOM 1323 C CA . ASN A 1 174 ? -12.559 -3.654 0.662 1.00 72.19 174 ASN A CA 1
ATOM 1324 C C . ASN A 1 174 ? -12.542 -3.527 -0.857 1.00 72.19 174 ASN A C 1
ATOM 1326 O O . ASN A 1 174 ? -12.803 -4.507 -1.554 1.00 72.19 174 ASN A O 1
ATOM 1330 N N . ARG A 1 175 ? -12.282 -2.326 -1.367 1.00 77.38 175 ARG A N 1
ATOM 1331 C CA . ARG A 1 175 ? -12.279 -2.019 -2.791 1.00 77.38 175 ARG A CA 1
ATOM 1332 C C . ARG A 1 175 ? -10.917 -1.442 -3.146 1.00 77.38 175 ARG A C 1
ATOM 1334 O O . ARG A 1 175 ? -10.414 -0.574 -2.442 1.00 77.38 175 ARG A O 1
ATOM 1341 N N . ALA A 1 176 ? -10.335 -1.956 -4.220 1.00 82.50 176 ALA A N 1
ATOM 1342 C CA . ALA A 1 176 ? -9.050 -1.525 -4.756 1.00 82.50 176 ALA A CA 1
ATOM 1343 C C . ALA A 1 176 ? -9.277 -1.016 -6.185 1.00 82.50 176 ALA A C 1
ATOM 1345 O O . ALA A 1 176 ? -8.928 -1.676 -7.158 1.00 82.50 176 ALA A O 1
ATOM 1346 N N . SER A 1 177 ? -9.983 0.110 -6.302 1.00 90.00 177 SER A N 1
ATOM 1347 C CA . SER A 1 177 ? -10.240 0.794 -7.573 1.00 90.00 177 SER A CA 1
ATOM 1348 C C . SER A 1 177 ? -9.707 2.217 -7.515 1.00 90.00 177 SER A C 1
ATOM 1350 O O . SER A 1 177 ? -9.635 2.808 -6.437 1.00 90.00 177 SER A O 1
ATOM 1352 N N . THR A 1 178 ? -9.375 2.779 -8.676 1.00 92.62 178 THR A N 1
ATOM 1353 C CA . THR A 1 178 ? -8.827 4.136 -8.798 1.00 92.62 178 THR A CA 1
ATOM 1354 C C . THR A 1 178 ? -9.714 5.172 -8.114 1.00 92.62 178 THR A C 1
ATOM 1356 O O . THR A 1 178 ? -9.251 5.873 -7.220 1.00 92.62 178 THR A O 1
ATOM 1359 N N . ASP A 1 179 ? -11.013 5.184 -8.430 1.00 91.62 179 ASP A N 1
ATOM 1360 C CA . ASP A 1 179 ? -11.993 6.103 -7.828 1.00 91.62 179 ASP A CA 1
ATOM 1361 C C . ASP A 1 179 ? -12.101 5.948 -6.306 1.00 91.62 179 ASP A C 1
ATOM 1363 O O . ASP A 1 179 ? -12.478 6.873 -5.587 1.00 91.62 179 ASP A O 1
ATOM 1367 N N . PHE A 1 180 ? -11.825 4.745 -5.800 1.00 88.50 180 PHE A N 1
ATOM 1368 C CA . PHE A 1 180 ? -11.901 4.481 -4.375 1.00 88.50 180 PHE A CA 1
ATOM 1369 C C . PHE A 1 180 ? -10.647 5.000 -3.668 1.00 88.50 180 PHE A C 1
ATOM 1371 O O . PHE A 1 180 ? -10.759 5.684 -2.654 1.00 88.50 180 PHE A O 1
ATOM 1378 N N . PHE A 1 181 ? -9.463 4.738 -4.224 1.00 91.44 181 PHE A N 1
ATOM 1379 C CA . PHE A 1 181 ? -8.219 5.298 -3.704 1.00 91.44 181 PHE A CA 1
ATOM 1380 C C . PHE A 1 181 ? -8.201 6.823 -3.769 1.00 91.44 181 PHE A C 1
ATOM 1382 O O . PHE A 1 181 ? -7.785 7.446 -2.799 1.00 91.44 181 PHE A O 1
ATOM 1389 N N . GLU A 1 182 ? -8.720 7.424 -4.840 1.00 93.62 182 GLU A N 1
ATOM 1390 C CA . GLU A 1 182 ? -8.898 8.876 -4.944 1.00 93.62 182 GLU A CA 1
ATOM 1391 C C . GLU A 1 182 ? -9.651 9.435 -3.727 1.00 93.62 182 GLU A C 1
ATOM 1393 O O . GLU A 1 182 ? -9.137 10.316 -3.042 1.00 93.62 182 GLU A O 1
ATOM 1398 N N . LYS A 1 183 ? -10.797 8.839 -3.367 1.00 90.06 183 LYS A N 1
ATOM 1399 C CA . LYS A 1 183 ? -11.563 9.227 -2.169 1.00 90.06 183 LYS A CA 1
ATOM 1400 C C . LYS A 1 183 ? -10.774 9.046 -0.874 1.00 90.06 183 LYS A C 1
ATOM 1402 O O . LYS A 1 183 ? -10.901 9.862 0.033 1.00 90.06 183 LYS A O 1
ATOM 1407 N N . VAL A 1 184 ? -9.976 7.982 -0.761 1.00 87.44 184 VAL A N 1
ATOM 1408 C CA . VAL A 1 184 ? -9.128 7.755 0.422 1.00 87.44 184 VAL A CA 1
ATOM 1409 C C . VAL A 1 184 ? -8.079 8.860 0.560 1.00 87.44 184 VAL A C 1
ATOM 1411 O O . VAL A 1 184 ? -7.871 9.359 1.666 1.00 87.44 184 VAL A O 1
ATOM 1414 N N . PHE A 1 185 ? -7.430 9.257 -0.537 1.00 89.81 185 PHE A N 1
ATOM 1415 C CA . PHE A 1 185 ? -6.433 10.328 -0.516 1.00 89.81 185 PHE A CA 1
ATOM 1416 C C . PHE A 1 185 ? -7.070 11.701 -0.288 1.00 89.81 185 PHE A C 1
ATOM 1418 O O . PHE A 1 185 ? -6.555 12.454 0.537 1.00 89.81 185 PHE A O 1
ATOM 1425 N N . ASP A 1 186 ? -8.214 11.995 -0.909 1.00 90.62 186 ASP A N 1
ATOM 1426 C CA . ASP A 1 186 ? -8.973 13.226 -0.650 1.00 90.62 186 ASP A CA 1
ATOM 1427 C C . ASP A 1 186 ? -9.323 13.346 0.834 1.00 90.62 186 ASP A C 1
ATOM 1429 O O . ASP A 1 186 ? -9.125 14.390 1.461 1.00 90.62 186 ASP A O 1
ATOM 1433 N N . GLU A 1 187 ? -9.785 12.246 1.426 1.00 86.75 187 GLU A N 1
ATOM 1434 C CA . GLU A 1 187 ? -10.204 12.246 2.816 1.00 86.75 187 GLU A CA 1
ATOM 1435 C C . GLU A 1 187 ? -9.028 12.339 3.785 1.00 86.75 187 GLU A C 1
ATOM 1437 O O . GLU A 1 187 ? -9.112 13.024 4.805 1.00 86.75 187 GLU A O 1
ATOM 1442 N N . LEU A 1 188 ? -7.887 11.744 3.438 1.00 85.19 188 LEU A N 1
ATOM 1443 C CA . LEU A 1 188 ? -6.643 11.953 4.169 1.00 85.19 188 LEU A CA 1
ATOM 1444 C C . LEU A 1 188 ? -6.220 13.430 4.148 1.00 85.19 188 LEU A C 1
ATOM 1446 O O . LEU A 1 188 ? -5.845 13.972 5.192 1.00 85.19 188 LEU A O 1
ATOM 1450 N N . GLN A 1 189 ? -6.293 14.090 2.988 1.00 86.38 189 GLN A N 1
ATOM 1451 C CA . GLN A 1 189 ? -5.976 15.514 2.865 1.00 86.38 189 GLN A CA 1
ATOM 1452 C C . GLN A 1 189 ? -6.923 16.369 3.713 1.00 86.38 189 GLN A C 1
ATOM 1454 O O . GLN A 1 189 ? -6.462 17.199 4.505 1.00 86.38 189 GLN A O 1
ATOM 1459 N N . ARG A 1 190 ? -8.234 16.112 3.618 1.00 87.44 190 ARG A N 1
ATOM 1460 C CA . ARG A 1 190 ? -9.274 16.813 4.382 1.00 87.44 190 ARG A CA 1
ATOM 1461 C C . ARG A 1 190 ? -9.088 16.649 5.888 1.00 87.44 190 ARG A C 1
ATOM 1463 O O . ARG A 1 190 ? -9.091 17.639 6.620 1.00 87.44 190 ARG A O 1
ATOM 1470 N N . VAL A 1 191 ? -8.906 15.415 6.363 1.00 82.25 191 VAL A N 1
ATOM 1471 C CA . VAL A 1 191 ? -8.751 15.130 7.796 1.00 82.25 191 VAL A CA 1
ATOM 1472 C C . VAL A 1 191 ? -7.462 15.736 8.336 1.00 82.25 191 VAL A C 1
ATOM 1474 O O . VAL A 1 191 ? -7.485 16.349 9.401 1.00 82.25 191 VAL A O 1
ATOM 1477 N N . LYS A 1 192 ? -6.340 15.641 7.613 1.00 82.56 192 LYS A N 1
ATOM 1478 C CA . LYS A 1 192 ? -5.103 16.284 8.071 1.00 82.56 192 LYS A CA 1
ATOM 1479 C C . LYS A 1 192 ? -5.271 17.798 8.187 1.00 82.56 192 LYS A C 1
ATOM 1481 O O . LYS A 1 192 ? -4.834 18.368 9.189 1.00 82.56 192 LYS A O 1
ATOM 1486 N N . LEU A 1 193 ? -5.891 18.442 7.197 1.00 85.38 193 LEU A N 1
ATOM 1487 C CA . LEU A 1 193 ? -6.142 19.880 7.242 1.00 85.38 193 LEU A CA 1
ATOM 1488 C C . LEU A 1 193 ? -7.001 20.246 8.459 1.00 85.38 193 LEU A C 1
ATOM 1490 O O . LEU A 1 193 ? -6.650 21.166 9.188 1.00 85.38 193 LEU A O 1
ATOM 1494 N N . MET A 1 194 ? -8.061 19.481 8.725 1.00 83.38 194 MET A N 1
ATOM 1495 C CA . MET A 1 194 ? -8.921 19.676 9.894 1.00 83.38 194 MET A CA 1
ATOM 1496 C C . MET A 1 194 ? -8.163 19.529 11.221 1.00 83.38 194 MET A C 1
ATOM 1498 O O . MET A 1 194 ? -8.346 20.340 12.121 1.00 83.38 194 MET A O 1
ATOM 1502 N N . VAL A 1 195 ? -7.321 18.501 11.351 1.00 78.12 195 VAL A N 1
ATOM 1503 C CA . VAL A 1 195 ? -6.629 18.184 12.611 1.00 78.12 195 VAL A CA 1
ATOM 1504 C C . VAL A 1 195 ? -5.438 19.109 12.865 1.00 78.12 195 VAL A C 1
ATOM 1506 O O . VAL A 1 195 ? -5.163 19.464 14.007 1.00 78.12 195 VAL A O 1
ATOM 1509 N N . THR A 1 196 ? -4.698 19.482 11.820 1.00 80.25 196 THR A N 1
ATOM 1510 C CA . THR A 1 196 ? -3.405 20.181 11.957 1.00 80.25 196 THR A CA 1
ATOM 1511 C C . THR A 1 196 ? -3.431 21.636 11.498 1.00 80.25 196 THR A C 1
ATOM 1513 O O . THR A 1 196 ? -2.450 22.351 11.696 1.00 80.25 196 THR A O 1
ATOM 1516 N N . GLY A 1 197 ? -4.499 22.064 10.821 1.00 84.75 197 GLY A N 1
ATOM 1517 C CA . GLY A 1 197 ? -4.556 23.346 10.119 1.00 84.75 197 GLY A CA 1
ATOM 1518 C C . GLY A 1 197 ? -3.630 23.432 8.901 1.00 84.75 197 GLY A C 1
ATOM 1519 O O . GLY A 1 197 ? -3.484 24.509 8.331 1.00 84.75 197 GLY A O 1
ATOM 1520 N N . LYS A 1 198 ? -2.970 22.331 8.498 1.00 84.25 198 LYS A N 1
ATOM 1521 C CA . LYS A 1 198 ? -1.979 22.313 7.410 1.00 84.25 198 LYS A CA 1
ATOM 1522 C C . LYS A 1 198 ? -2.299 21.240 6.354 1.00 84.25 198 LYS A C 1
ATOM 1524 O O . LYS A 1 198 ? -2.512 20.081 6.720 1.00 84.25 198 LYS A O 1
ATOM 1529 N N . PRO A 1 199 ? -2.273 21.578 5.049 1.00 85.44 199 PRO A N 1
ATOM 1530 C CA . PRO A 1 199 ? -2.558 20.627 3.970 1.00 85.44 199 PRO A CA 1
ATOM 1531 C C . PRO A 1 199 ? -1.426 19.605 3.768 1.00 85.44 199 PRO A C 1
ATOM 1533 O O . PRO A 1 199 ? -0.409 19.629 4.470 1.00 85.44 199 PRO A O 1
ATOM 1536 N N . ILE A 1 200 ? -1.577 18.700 2.792 1.00 84.38 200 ILE A N 1
ATOM 1537 C CA . ILE A 1 200 ? -0.550 17.744 2.321 1.00 84.38 200 ILE A CA 1
ATOM 1538 C C . ILE A 1 200 ? 0.048 18.215 0.986 1.00 84.38 200 ILE A C 1
ATOM 1540 O O . ILE A 1 200 ? -0.212 17.602 -0.044 1.00 84.38 200 ILE A O 1
ATOM 1544 N N . PRO A 1 201 ? 0.824 19.309 0.951 1.00 86.81 201 PRO A N 1
ATOM 1545 C CA . PRO A 1 201 ? 1.302 19.826 -0.318 1.00 86.81 201 PRO A CA 1
ATOM 1546 C C . PRO A 1 201 ? 2.526 19.039 -0.801 1.00 86.81 201 PRO A C 1
ATOM 1548 O O . PRO A 1 201 ? 3.564 18.974 -0.128 1.00 86.81 201 PRO A O 1
ATOM 1551 N N . LEU A 1 202 ? 2.409 18.467 -1.997 1.00 91.88 202 LEU A N 1
ATOM 1552 C CA . LEU A 1 202 ? 3.561 18.013 -2.765 1.00 91.88 202 LEU A CA 1
ATOM 1553 C C . LEU A 1 202 ? 4.265 19.232 -3.360 1.00 91.88 202 LEU A C 1
ATOM 1555 O O . LEU A 1 202 ? 3.639 20.066 -4.014 1.00 91.88 202 LEU A O 1
ATOM 1559 N N . LYS A 1 203 ? 5.577 19.314 -3.137 1.00 91.88 203 LYS A N 1
ATOM 1560 C CA . LYS A 1 203 ? 6.430 20.425 -3.569 1.00 91.88 203 LYS A CA 1
ATOM 1561 C C . LYS A 1 203 ? 6.360 20.657 -5.075 1.00 91.88 203 LYS A C 1
ATOM 1563 O O . LYS A 1 203 ? 6.486 21.792 -5.491 1.00 91.88 203 LYS A O 1
ATOM 1568 N N . GLN A 1 204 ? 6.143 19.609 -5.864 1.00 93.00 204 GLN A N 1
ATOM 1569 C CA . GLN A 1 204 ? 6.052 19.708 -7.321 1.00 93.00 204 GLN A CA 1
ATOM 1570 C C . GLN A 1 204 ? 4.778 20.423 -7.809 1.00 93.00 204 GLN A C 1
ATOM 1572 O O . GLN A 1 204 ? 4.779 20.991 -8.892 1.00 93.00 204 GLN A O 1
ATOM 1577 N N . PHE A 1 205 ? 3.697 20.416 -7.020 1.00 94.00 205 PHE A N 1
ATOM 1578 C CA . PHE A 1 205 ? 2.372 20.867 -7.471 1.00 94.00 205 PHE A CA 1
ATOM 1579 C C . PHE A 1 205 ? 1.896 22.161 -6.807 1.00 94.00 205 PHE A C 1
ATOM 1581 O O . PHE A 1 205 ? 1.037 22.845 -7.356 1.00 94.00 205 PHE A O 1
ATOM 1588 N N . VAL A 1 206 ? 2.412 22.492 -5.617 1.00 93.25 206 VAL A N 1
ATOM 1589 C CA . VAL A 1 206 ? 1.895 23.599 -4.799 1.00 93.25 206 VAL A CA 1
ATOM 1590 C C . VAL A 1 206 ? 3.040 24.438 -4.220 1.00 93.25 206 VAL A C 1
ATOM 1592 O O . VAL A 1 206 ? 3.955 23.868 -3.608 1.00 93.25 206 VAL A O 1
ATOM 1595 N N . PRO A 1 207 ? 2.976 25.783 -4.314 1.00 91.38 207 PRO A N 1
ATOM 1596 C CA . PRO A 1 207 ? 3.918 26.671 -3.642 1.00 91.38 207 PRO A CA 1
ATOM 1597 C C . PRO A 1 207 ? 3.998 26.393 -2.136 1.00 91.38 207 PRO A C 1
ATOM 1599 O O . PRO A 1 207 ? 2.985 26.222 -1.458 1.00 91.38 207 PRO A O 1
ATOM 1602 N N . GLY A 1 208 ? 5.216 26.345 -1.592 1.00 86.69 208 GLY A N 1
ATOM 1603 C CA . GLY A 1 208 ? 5.435 26.035 -0.173 1.00 86.69 208 GLY A CA 1
ATOM 1604 C C . GLY A 1 208 ? 5.222 24.560 0.196 1.00 86.69 208 GLY A C 1
ATOM 1605 O O . GLY A 1 208 ? 5.250 24.215 1.380 1.00 86.69 208 GLY A O 1
ATOM 1606 N N . GLY A 1 209 ? 5.033 23.678 -0.792 1.00 88.56 209 GLY A N 1
ATOM 1607 C CA . GLY A 1 209 ? 4.969 22.241 -0.573 1.00 88.56 209 GLY A CA 1
ATOM 1608 C C . GLY A 1 209 ? 6.274 21.644 -0.050 1.00 88.56 209 GLY A C 1
ATOM 1609 O O . GLY A 1 209 ? 7.368 22.094 -0.391 1.00 88.56 209 GLY A O 1
ATOM 1610 N N . ASN A 1 210 ? 6.164 20.615 0.794 1.00 86.88 210 ASN A N 1
ATOM 1611 C CA . ASN A 1 210 ? 7.316 20.003 1.466 1.00 86.88 210 ASN A CA 1
ATOM 1612 C C . ASN A 1 210 ? 7.440 18.488 1.260 1.00 86.88 210 ASN A C 1
ATOM 1614 O O . ASN A 1 210 ? 8.478 17.917 1.594 1.00 86.88 210 ASN A O 1
ATOM 1618 N N . LEU A 1 211 ? 6.425 17.829 0.696 1.00 88.88 211 LEU A N 1
ATOM 1619 C CA . LEU A 1 211 ? 6.545 16.437 0.277 1.00 88.88 211 LEU A CA 1
ATOM 1620 C C . LEU A 1 211 ? 7.157 16.370 -1.120 1.00 88.88 211 LEU A C 1
ATOM 1622 O O . LEU A 1 211 ? 6.665 17.005 -2.043 1.00 88.88 211 LEU A O 1
ATOM 1626 N N . LEU A 1 212 ? 8.236 15.608 -1.269 1.00 89.69 212 LEU A N 1
ATOM 1627 C CA . LEU A 1 212 ? 8.983 15.533 -2.530 1.00 89.69 212 LEU A CA 1
ATOM 1628 C C . LEU A 1 212 ? 8.525 14.371 -3.408 1.00 89.69 212 LEU A C 1
ATOM 1630 O O . LEU A 1 212 ? 8.493 14.484 -4.623 1.00 89.69 212 LEU A O 1
ATOM 1634 N N . VAL A 1 213 ? 8.208 13.243 -2.779 1.00 91.25 213 VAL A N 1
ATOM 1635 C CA . VAL A 1 213 ? 7.974 11.978 -3.467 1.00 91.25 213 VAL A CA 1
ATOM 1636 C C . VAL A 1 213 ? 7.084 11.089 -2.611 1.00 91.25 213 VAL A C 1
ATOM 1638 O O . VAL A 1 213 ? 7.144 11.121 -1.376 1.00 91.25 213 VAL A O 1
ATOM 1641 N N . MET A 1 214 ? 6.297 10.253 -3.267 1.00 90.81 214 MET A N 1
ATOM 1642 C CA . MET A 1 214 ? 5.600 9.132 -2.667 1.00 90.81 214 MET A CA 1
ATOM 1643 C C . MET A 1 214 ? 6.227 7.834 -3.178 1.00 90.81 214 MET A C 1
ATOM 1645 O O . MET A 1 214 ? 6.319 7.582 -4.378 1.00 90.81 214 MET A O 1
ATOM 1649 N N . ASN A 1 215 ? 6.671 7.002 -2.239 1.00 89.06 215 ASN A N 1
ATOM 1650 C CA . ASN A 1 215 ? 7.095 5.643 -2.542 1.00 89.06 215 ASN A CA 1
ATOM 1651 C C . ASN A 1 215 ? 5.865 4.736 -2.516 1.00 89.06 215 ASN A C 1
ATOM 1653 O O . ASN A 1 215 ? 5.108 4.773 -1.543 1.00 89.06 215 ASN A O 1
ATOM 1657 N N . ALA A 1 216 ? 5.666 3.958 -3.571 1.00 88.62 216 ALA A N 1
ATOM 1658 C CA . ALA A 1 216 ? 4.481 3.137 -3.735 1.00 88.62 216 ALA A CA 1
ATOM 1659 C C . ALA A 1 216 ? 4.837 1.695 -4.095 1.00 88.62 216 ALA A C 1
ATOM 1661 O O . ALA A 1 216 ? 5.859 1.401 -4.728 1.00 88.62 216 ALA A O 1
ATOM 1662 N N . ASP A 1 217 ? 3.940 0.794 -3.712 1.00 85.62 217 ASP A N 1
ATOM 1663 C CA . ASP A 1 217 ? 3.877 -0.515 -4.340 1.00 85.62 217 ASP A CA 1
ATOM 1664 C C . ASP A 1 217 ? 3.317 -0.350 -5.759 1.00 85.62 217 ASP A C 1
ATOM 1666 O O . ASP A 1 217 ? 2.716 0.670 -6.093 1.00 85.62 217 ASP A O 1
ATOM 1670 N N . MET A 1 218 ? 3.533 -1.337 -6.624 1.00 89.44 218 MET A N 1
ATOM 1671 C CA . MET A 1 218 ? 3.140 -1.275 -8.037 1.00 89.44 218 MET A CA 1
ATOM 1672 C C . MET A 1 218 ? 1.622 -1.503 -8.240 1.00 89.44 218 MET A C 1
ATOM 1674 O O . MET A 1 218 ? 1.209 -2.196 -9.167 1.00 89.44 218 MET A O 1
ATOM 1678 N N . ASP A 1 219 ? 0.781 -0.955 -7.356 1.00 90.69 219 ASP A N 1
ATOM 1679 C CA . ASP A 1 219 ? -0.680 -1.011 -7.449 1.00 90.69 219 ASP A CA 1
ATOM 1680 C C . ASP A 1 219 ? -1.194 0.165 -8.290 1.00 90.69 219 ASP A C 1
ATOM 1682 O O . ASP A 1 219 ? -1.188 1.324 -7.866 1.00 90.69 219 ASP A O 1
ATOM 1686 N N . GLY A 1 220 ? -1.623 -0.134 -9.519 1.00 92.81 220 GLY A N 1
ATOM 1687 C CA . GLY A 1 220 ? -2.056 0.893 -10.467 1.00 92.81 220 GLY A CA 1
ATOM 1688 C C . GLY A 1 220 ? -3.272 1.687 -9.990 1.00 92.81 220 GLY A C 1
ATOM 1689 O O . GLY A 1 220 ? -3.332 2.894 -10.200 1.00 92.81 220 GLY A O 1
ATOM 1690 N N . ALA A 1 221 ? -4.218 1.050 -9.297 1.00 93.50 221 ALA A N 1
ATOM 1691 C CA . ALA A 1 221 ? -5.398 1.740 -8.785 1.00 93.50 221 ALA A CA 1
ATOM 1692 C C . ALA A 1 221 ? -5.016 2.767 -7.707 1.00 93.50 221 ALA A C 1
ATOM 1694 O O . ALA A 1 221 ? -5.520 3.891 -7.715 1.00 93.50 221 ALA A O 1
ATOM 1695 N N . GLN A 1 222 ? -4.094 2.412 -6.811 1.00 92.62 222 GLN A N 1
ATOM 1696 C CA . GLN A 1 222 ? -3.571 3.310 -5.787 1.00 92.62 222 GLN A CA 1
ATOM 1697 C C . GLN A 1 222 ? -2.809 4.484 -6.401 1.00 92.62 222 GLN A C 1
ATOM 1699 O O . GLN A 1 222 ? -3.067 5.632 -6.034 1.00 92.62 222 GLN A O 1
ATOM 1704 N N . ILE A 1 223 ? -1.890 4.205 -7.329 1.00 95.44 223 ILE A N 1
ATOM 1705 C CA . ILE A 1 223 ? -1.044 5.224 -7.960 1.00 95.44 223 ILE A CA 1
ATOM 1706 C C . ILE A 1 223 ? -1.895 6.215 -8.756 1.00 95.44 223 ILE A C 1
ATOM 1708 O O . ILE A 1 223 ? -1.776 7.425 -8.569 1.00 95.44 223 ILE A O 1
ATOM 1712 N N . LEU A 1 224 ? -2.812 5.730 -9.591 1.00 96.31 224 LEU A N 1
ATOM 1713 C CA . LEU A 1 224 ? -3.677 6.616 -10.369 1.00 96.31 224 LEU A CA 1
ATOM 1714 C C . LEU A 1 224 ? -4.667 7.369 -9.466 1.00 96.31 224 LEU A C 1
ATOM 1716 O O . LEU A 1 224 ? -4.959 8.537 -9.716 1.00 96.31 224 LEU A O 1
ATOM 1720 N N . GLY A 1 225 ? -5.139 6.740 -8.384 1.00 95.81 225 GLY A N 1
ATOM 1721 C CA . GLY A 1 225 ? -6.025 7.372 -7.407 1.00 95.81 225 GLY A CA 1
ATOM 1722 C C . GLY A 1 225 ? -5.358 8.541 -6.680 1.00 95.81 225 GLY A C 1
ATOM 1723 O O . GLY A 1 225 ? -5.961 9.608 -6.559 1.00 95.81 225 GLY A O 1
ATOM 1724 N N . VAL A 1 226 ? -4.097 8.388 -6.247 1.00 94.81 226 VAL A N 1
ATOM 1725 C CA . VAL A 1 226 ? -3.354 9.507 -5.641 1.00 94.81 226 VAL A CA 1
ATOM 1726 C C . VAL A 1 226 ? -3.073 10.610 -6.656 1.00 94.81 226 VAL A C 1
ATOM 1728 O O . VAL A 1 226 ? -3.215 11.778 -6.310 1.00 94.81 226 VAL A O 1
ATOM 1731 N N . CYS A 1 227 ? -2.755 10.271 -7.910 1.00 96.25 227 CYS A N 1
ATOM 1732 C CA . CYS A 1 227 ? -2.532 11.271 -8.956 1.00 96.25 227 CYS A CA 1
ATOM 1733 C C . CYS A 1 227 ? -3.777 12.146 -9.161 1.00 96.25 227 CYS A C 1
ATOM 1735 O O . CYS A 1 227 ? -3.671 13.369 -9.146 1.00 96.25 227 CYS A O 1
ATOM 1737 N N . ARG A 1 228 ? -4.970 11.540 -9.246 1.00 96.56 228 ARG A N 1
ATOM 1738 C CA . ARG A 1 228 ? -6.237 12.288 -9.341 1.00 96.56 228 ARG A CA 1
ATOM 1739 C C . ARG A 1 228 ? -6.485 13.188 -8.132 1.00 96.56 228 ARG A C 1
ATOM 1741 O O . ARG A 1 228 ? -6.879 14.336 -8.305 1.00 96.56 228 ARG A O 1
ATOM 1748 N N . SER A 1 229 ? -6.239 12.689 -6.921 1.00 95.19 229 SER A N 1
ATOM 1749 C CA . SER A 1 229 ? -6.430 13.463 -5.686 1.00 95.19 229 SER A CA 1
ATOM 1750 C C . SER A 1 229 ? -5.480 14.664 -5.595 1.00 95.19 229 SER A C 1
ATOM 1752 O O . SER A 1 229 ? -5.886 15.760 -5.214 1.00 95.19 229 SER A O 1
ATOM 1754 N N . VAL A 1 230 ? -4.215 14.490 -5.987 1.00 93.94 230 VAL A N 1
ATOM 1755 C CA . VAL A 1 230 ? -3.201 15.557 -5.973 1.00 93.94 230 VAL A CA 1
ATOM 1756 C C . VAL A 1 230 ? -3.531 16.656 -6.981 1.00 93.94 230 VAL A C 1
ATOM 1758 O O . VAL A 1 230 ? -3.428 17.836 -6.646 1.00 93.94 230 VAL A O 1
ATOM 1761 N N . MET A 1 231 ? -3.989 16.291 -8.183 1.00 94.94 231 MET A N 1
ATOM 1762 C CA . MET A 1 231 ? -4.303 17.264 -9.236 1.00 94.94 231 MET A CA 1
ATOM 1763 C C . MET A 1 231 ? -5.437 18.229 -8.870 1.00 94.94 231 MET A C 1
ATOM 1765 O O . MET A 1 231 ? -5.462 19.345 -9.376 1.00 94.94 231 MET A O 1
ATOM 1769 N N . LYS A 1 232 ? -6.317 17.876 -7.922 1.00 93.75 232 LYS A N 1
ATOM 1770 C CA . LYS A 1 232 ? -7.359 18.787 -7.398 1.00 93.75 232 LYS A CA 1
ATOM 1771 C C . LYS A 1 232 ? -6.797 20.014 -6.680 1.00 93.75 232 LYS A C 1
ATOM 1773 O O . LYS A 1 232 ? -7.515 20.991 -6.487 1.00 93.75 232 LYS A O 1
ATOM 1778 N N . HIS A 1 233 ? -5.541 19.945 -6.251 1.00 91.25 233 HIS A N 1
ATOM 1779 C CA . HIS A 1 233 ? -4.860 21.008 -5.518 1.00 91.25 233 HIS A CA 1
ATOM 1780 C C . HIS A 1 233 ? -3.664 21.578 -6.280 1.00 91.25 233 HIS A C 1
ATOM 1782 O O . HIS A 1 233 ? -2.927 22.385 -5.720 1.00 91.25 233 HIS A O 1
ATOM 1788 N N . ASN A 1 234 ? -3.453 21.153 -7.525 1.00 95.06 234 ASN A N 1
ATOM 1789 C CA . ASN A 1 234 ? -2.374 21.650 -8.361 1.00 95.06 234 ASN A CA 1
ATOM 1790 C C . ASN A 1 234 ? -2.535 23.154 -8.635 1.00 95.06 234 ASN A C 1
ATOM 1792 O O . ASN A 1 234 ? -3.646 23.647 -8.829 1.00 95.06 234 ASN A O 1
ATOM 1796 N N . VAL A 1 235 ? -1.409 23.865 -8.664 1.00 95.62 235 VAL A N 1
ATOM 1797 C CA . VAL A 1 235 ? -1.315 25.271 -9.068 1.00 95.62 235 VAL A CA 1
ATOM 1798 C C . VAL A 1 235 ? -0.565 25.308 -10.405 1.00 95.62 235 VAL A C 1
ATOM 1800 O O . VAL A 1 235 ? 0.670 25.291 -10.391 1.00 95.62 235 VAL A O 1
ATOM 1803 N N . PRO A 1 236 ? -1.267 25.306 -11.558 1.00 95.25 236 PRO A N 1
ATOM 1804 C CA . PRO A 1 236 ? -0.649 25.160 -12.880 1.00 95.25 236 PRO A CA 1
ATOM 1805 C C . PRO A 1 236 ? 0.422 26.202 -13.186 1.00 95.25 236 PRO A C 1
ATOM 1807 O O . PRO A 1 236 ? 1.433 25.885 -13.805 1.00 95.25 236 PRO A O 1
ATOM 1810 N N . GLU A 1 237 ? 0.235 27.435 -12.716 1.00 95.75 237 GLU A N 1
ATOM 1811 C CA . GLU A 1 237 ? 1.175 28.541 -12.921 1.00 95.75 237 GLU A CA 1
ATOM 1812 C C . GLU A 1 237 ? 2.516 28.288 -12.223 1.00 95.75 237 GLU A C 1
ATOM 1814 O O . GLU A 1 237 ? 3.547 28.811 -12.636 1.00 95.75 237 GLU A O 1
ATOM 1819 N N . TYR A 1 238 ? 2.504 27.484 -11.159 1.00 95.25 238 TYR A N 1
ATOM 1820 C CA . TYR A 1 238 ? 3.692 27.097 -10.412 1.00 95.25 238 TYR A CA 1
ATOM 1821 C C . TYR A 1 238 ? 4.292 25.786 -10.929 1.00 95.25 238 TYR A C 1
ATOM 1823 O O . TYR A 1 238 ? 5.499 25.706 -11.150 1.00 95.25 238 TYR A O 1
ATOM 1831 N N . SER A 1 239 ? 3.465 24.756 -11.117 1.00 93.94 239 SER A N 1
ATOM 1832 C CA . SER A 1 239 ? 3.930 23.416 -11.489 1.00 93.94 239 SER A CA 1
ATOM 1833 C C . SER A 1 239 ? 4.266 23.278 -12.972 1.00 93.94 239 SER A C 1
ATOM 1835 O O . SER A 1 239 ? 4.983 22.356 -13.349 1.00 93.94 239 SER A O 1
ATOM 1837 N N . SER A 1 240 ? 3.753 24.180 -13.818 1.00 94.31 240 SER A N 1
ATOM 1838 C CA . SER A 1 240 ? 3.749 24.044 -15.282 1.00 94.31 240 SER A CA 1
ATOM 1839 C C . SER A 1 240 ? 3.020 22.785 -15.781 1.00 94.31 240 SER A C 1
ATOM 1841 O O . SER A 1 240 ? 3.226 22.358 -16.916 1.00 94.31 240 SER A O 1
ATOM 1843 N N . ILE A 1 241 ? 2.163 22.186 -14.946 1.00 93.75 241 ILE A N 1
ATOM 1844 C CA . ILE A 1 241 ? 1.362 21.003 -15.272 1.00 93.75 241 ILE A CA 1
ATOM 1845 C C . ILE A 1 241 ? -0.104 21.442 -15.394 1.00 93.75 241 ILE A C 1
ATOM 1847 O O . ILE A 1 241 ? -0.673 21.922 -14.408 1.00 93.75 241 ILE A O 1
ATOM 1851 N N . PRO A 1 242 ? -0.743 21.282 -16.565 1.00 94.94 242 PRO A N 1
ATOM 1852 C CA . PRO A 1 242 ? -2.168 21.557 -16.735 1.00 94.94 242 PRO A CA 1
ATOM 1853 C C . PRO A 1 242 ? -3.053 20.701 -15.817 1.00 94.94 242 PRO A C 1
ATOM 1855 O O . PRO A 1 242 ? -2.769 19.526 -15.580 1.00 94.94 242 PRO A O 1
ATOM 1858 N N . ASN A 1 243 ? -4.158 21.262 -15.322 1.00 91.31 243 ASN A N 1
ATOM 1859 C CA . ASN A 1 243 ? -5.073 20.550 -14.416 1.00 91.31 243 ASN A CA 1
ATOM 1860 C C . ASN A 1 243 ? -5.806 19.366 -15.068 1.00 91.31 243 ASN A C 1
ATOM 1862 O O . ASN A 1 243 ? -6.287 18.484 -14.361 1.00 91.31 243 ASN A O 1
ATOM 1866 N N . ASP A 1 244 ? -5.885 19.336 -16.395 1.00 92.75 244 ASP A N 1
ATOM 1867 C CA . ASP A 1 244 ? -6.473 18.264 -17.199 1.00 92.75 244 ASP A CA 1
ATOM 1868 C C . ASP A 1 244 ? -5.460 17.177 -17.604 1.00 92.75 244 ASP A C 1
ATOM 1870 O O . ASP A 1 244 ? -5.813 16.239 -18.321 1.00 92.75 244 ASP A O 1
ATOM 1874 N N . THR A 1 245 ? -4.215 17.258 -17.118 1.00 93.69 245 THR A N 1
ATOM 1875 C CA . THR A 1 245 ? -3.183 16.247 -17.382 1.00 93.69 245 THR A CA 1
ATOM 1876 C C . THR A 1 245 ? -3.651 14.859 -16.916 1.00 93.69 245 THR A C 1
ATOM 1878 O O . THR A 1 245 ? -4.019 14.699 -15.746 1.00 93.69 245 THR A O 1
ATOM 1881 N N . PRO A 1 246 ? -3.604 13.824 -17.780 1.00 94.56 246 PRO A N 1
ATOM 1882 C CA . PRO A 1 246 ? -4.026 12.477 -17.408 1.00 94.56 246 PRO A CA 1
ATOM 1883 C C . PRO A 1 246 ? -3.229 11.914 -16.217 1.00 94.56 246 PRO A C 1
ATOM 1885 O O . PRO A 1 246 ? -2.005 12.082 -16.182 1.00 94.56 246 PRO A O 1
ATOM 1888 N N . PRO A 1 247 ? -3.860 11.186 -15.273 1.00 94.19 247 PRO A N 1
ATOM 1889 C CA . PRO A 1 247 ? -3.188 10.641 -14.087 1.00 94.19 247 PRO A CA 1
ATOM 1890 C C . PRO A 1 247 ? -1.935 9.806 -14.387 1.00 94.19 247 PRO A C 1
ATOM 1892 O O . PRO A 1 247 ? -0.973 9.827 -13.622 1.00 94.19 247 PRO A O 1
ATOM 1895 N N . GLU A 1 248 ? -1.921 9.098 -15.515 1.00 93.31 248 GLU A N 1
ATOM 1896 C CA . GLU A 1 248 ? -0.797 8.293 -15.994 1.00 93.31 248 GLU A CA 1
ATOM 1897 C C . GLU A 1 248 ? 0.445 9.144 -16.301 1.00 93.31 248 GLU A C 1
ATOM 1899 O O . GLU A 1 248 ? 1.571 8.679 -16.154 1.00 93.31 248 GLU A O 1
ATOM 1904 N N . GLN A 1 249 ? 0.262 10.397 -16.713 1.00 92.56 249 GLN A N 1
ATOM 1905 C CA . GLN A 1 249 ? 1.374 11.311 -16.977 1.00 92.56 249 GLN A CA 1
ATOM 1906 C C . GLN A 1 249 ? 1.844 12.006 -15.694 1.00 92.56 249 GLN A C 1
ATOM 1908 O O . GLN A 1 249 ? 3.031 12.274 -15.535 1.00 92.56 249 GLN A O 1
ATOM 1913 N N . VAL A 1 250 ? 0.929 12.227 -14.747 1.00 95.12 250 VAL A N 1
ATOM 1914 C CA . VAL A 1 250 ? 1.213 12.878 -13.459 1.00 95.12 250 VAL A CA 1
ATOM 1915 C C . VAL A 1 250 ? 2.078 12.000 -12.547 1.00 95.12 250 VAL A C 1
ATOM 1917 O O . VAL A 1 250 ? 2.900 12.513 -11.792 1.00 95.12 250 VAL A O 1
ATOM 1920 N N . ALA A 1 251 ? 1.936 10.673 -12.608 1.00 95.69 251 ALA A N 1
ATOM 1921 C CA . ALA A 1 251 ? 2.659 9.756 -11.722 1.00 95.69 251 ALA A CA 1
ATOM 1922 C C . ALA A 1 251 ? 4.188 9.953 -11.753 1.00 95.69 251 ALA A C 1
ATOM 1924 O O . ALA A 1 251 ? 4.837 9.941 -10.705 1.00 95.69 251 ALA A O 1
ATOM 1925 N N . ALA A 1 252 ? 4.761 10.203 -12.934 1.00 93.12 252 ALA A N 1
ATOM 1926 C CA . ALA A 1 252 ? 6.203 10.379 -13.123 1.00 93.12 252 ALA A CA 1
ATOM 1927 C C . ALA A 1 252 ? 6.794 11.580 -12.359 1.00 93.12 252 ALA A C 1
ATOM 1929 O O . ALA A 1 252 ? 8.005 11.622 -12.133 1.00 93.12 252 ALA A O 1
ATOM 1930 N N . GLU A 1 253 ? 5.948 12.534 -11.964 1.00 94.50 253 GLU A N 1
ATOM 1931 C CA . GLU A 1 253 ? 6.329 13.788 -11.306 1.00 94.50 253 GLU A CA 1
ATOM 1932 C C . GLU A 1 253 ? 6.644 13.605 -9.815 1.00 94.50 253 GLU A C 1
ATOM 1934 O O . GLU A 1 253 ? 7.366 14.406 -9.227 1.00 94.50 253 GLU A O 1
ATOM 1939 N N . PHE A 1 254 ? 6.093 12.568 -9.171 1.00 95.06 254 PHE A N 1
ATOM 1940 C CA . PHE A 1 254 ? 6.236 12.397 -7.720 1.00 95.06 254 PHE A CA 1
ATOM 1941 C C . PHE A 1 254 ? 6.193 10.949 -7.215 1.00 95.06 254 PHE A C 1
ATOM 1943 O O . PHE A 1 254 ? 6.331 10.736 -6.010 1.00 95.06 254 PHE A O 1
ATOM 1950 N N . ILE A 1 255 ? 6.008 9.944 -8.075 1.00 95.69 255 ILE A N 1
ATOM 1951 C CA . ILE A 1 255 ? 5.941 8.535 -7.669 1.00 95.69 255 ILE A CA 1
ATOM 1952 C C . ILE A 1 255 ? 7.256 7.824 -7.980 1.00 95.69 255 ILE A C 1
ATOM 1954 O O . ILE A 1 255 ? 7.768 7.873 -9.098 1.00 95.69 255 ILE A O 1
ATOM 1958 N N . LYS A 1 256 ? 7.756 7.075 -6.994 1.00 94.62 256 LYS A N 1
ATOM 1959 C CA . LYS A 1 256 ? 8.818 6.083 -7.179 1.00 94.62 256 LYS A CA 1
ATOM 1960 C C . LYS A 1 256 ? 8.311 4.713 -6.747 1.00 94.62 256 LYS A C 1
ATOM 1962 O O . LYS A 1 256 ? 7.846 4.554 -5.620 1.00 94.62 256 LYS A O 1
ATOM 1967 N N . ILE A 1 257 ? 8.407 3.723 -7.629 1.00 94.56 257 ILE A N 1
ATOM 1968 C CA . ILE A 1 257 ? 7.925 2.367 -7.349 1.00 94.56 257 ILE A CA 1
ATOM 1969 C C . ILE A 1 257 ? 9.008 1.554 -6.638 1.00 94.56 257 ILE A C 1
ATOM 1971 O O . ILE A 1 257 ? 10.199 1.613 -6.959 1.00 94.56 257 ILE A O 1
ATOM 1975 N N . CYS A 1 258 ? 8.576 0.736 -5.683 1.00 92.44 258 CYS A N 1
ATOM 1976 C CA . CYS A 1 258 ? 9.415 -0.249 -5.020 1.00 92.44 258 CYS A CA 1
ATOM 1977 C C . CYS A 1 258 ? 10.028 -1.252 -6.015 1.00 92.44 258 CYS A C 1
ATOM 1979 O O . CYS A 1 258 ? 9.326 -2.008 -6.691 1.00 92.44 258 CYS A O 1
ATOM 1981 N N . TRP A 1 259 ? 11.358 -1.347 -6.041 1.00 92.69 259 TRP A N 1
ATOM 1982 C CA . TRP A 1 259 ? 12.063 -2.281 -6.921 1.00 92.69 259 TRP A CA 1
ATOM 1983 C C . TRP A 1 259 ? 11.872 -3.742 -6.532 1.00 92.69 259 TRP A C 1
ATOM 1985 O O . TRP A 1 259 ? 11.992 -4.600 -7.399 1.00 92.69 259 TRP A O 1
ATOM 1995 N N . ARG A 1 260 ? 11.573 -4.048 -5.263 1.00 88.69 260 ARG A N 1
ATOM 1996 C CA . ARG A 1 260 ? 11.255 -5.425 -4.857 1.00 88.69 260 ARG A CA 1
ATOM 1997 C C . ARG A 1 260 ? 10.035 -5.923 -5.627 1.00 88.69 260 ARG A C 1
ATOM 1999 O O . ARG A 1 260 ? 10.153 -6.916 -6.331 1.00 88.69 260 ARG A O 1
ATOM 2006 N N . HIS A 1 261 ? 8.930 -5.183 -5.569 1.00 87.94 261 HIS A N 1
ATOM 2007 C CA . HIS A 1 261 ? 7.692 -5.532 -6.268 1.00 87.94 261 HIS A CA 1
ATOM 2008 C C . HIS A 1 261 ? 7.871 -5.587 -7.790 1.00 87.94 261 HIS A C 1
ATOM 2010 O O . HIS A 1 261 ? 7.312 -6.455 -8.452 1.00 87.94 261 HIS A O 1
ATOM 2016 N N . ALA A 1 262 ? 8.700 -4.706 -8.351 1.00 90.56 262 ALA A N 1
ATOM 2017 C CA . ALA A 1 262 ? 8.967 -4.705 -9.787 1.00 90.56 262 ALA A CA 1
ATOM 2018 C C . ALA A 1 262 ? 9.825 -5.897 -10.254 1.00 90.56 262 ALA A C 1
ATOM 2020 O O . ALA A 1 262 ? 9.633 -6.400 -11.362 1.00 90.56 262 ALA A O 1
ATOM 2021 N N . LYS A 1 263 ? 10.774 -6.344 -9.419 1.00 91.56 263 LYS A N 1
ATOM 2022 C CA . LYS A 1 263 ? 11.717 -7.432 -9.732 1.00 91.56 263 LYS A CA 1
ATOM 2023 C C . LYS A 1 263 ? 11.221 -8.811 -9.312 1.00 91.56 263 LYS A C 1
ATOM 2025 O O . LYS A 1 263 ? 11.701 -9.798 -9.853 1.00 91.56 263 LYS A O 1
ATOM 2030 N N . GLU A 1 264 ? 10.275 -8.899 -8.384 1.00 89.62 264 GLU A N 1
ATOM 2031 C CA . GLU A 1 264 ? 9.764 -10.174 -7.879 1.00 89.62 264 GLU A CA 1
ATOM 2032 C C . GLU A 1 264 ? 9.256 -11.109 -8.993 1.00 89.62 264 GLU A C 1
ATOM 2034 O O . GLU A 1 264 ? 9.705 -12.255 -9.024 1.00 89.62 264 GLU A O 1
ATOM 2039 N N . PRO A 1 265 ? 8.471 -10.644 -9.990 1.00 90.88 265 PRO A N 1
ATOM 2040 C CA . PRO A 1 265 ? 8.063 -11.495 -11.110 1.00 90.88 265 PRO A CA 1
ATOM 2041 C C . PRO A 1 265 ? 9.231 -12.025 -11.953 1.00 90.88 265 PRO A C 1
ATOM 2043 O O . PRO A 1 265 ? 9.103 -13.068 -12.586 1.00 90.88 265 PRO A O 1
ATOM 2046 N N . VAL A 1 266 ? 10.373 -11.327 -11.967 1.00 93.44 266 VAL A N 1
ATOM 2047 C CA . VAL A 1 266 ? 11.554 -11.719 -12.751 1.00 93.44 266 VAL A CA 1
ATOM 2048 C C . VAL A 1 266 ? 12.231 -12.953 -12.156 1.00 93.44 266 VAL A C 1
ATOM 2050 O O . VAL A 1 266 ? 12.832 -13.734 -12.890 1.00 93.44 266 VAL A O 1
ATOM 2053 N N . HIS A 1 267 ? 12.089 -13.194 -10.847 1.00 92.56 267 HIS A N 1
ATOM 2054 C CA . HIS A 1 267 ? 12.640 -14.395 -10.213 1.00 92.56 267 HIS A CA 1
ATOM 2055 C C . HIS A 1 267 ? 12.054 -15.691 -10.786 1.00 92.56 267 HIS A C 1
ATOM 2057 O O . HIS A 1 267 ? 12.766 -16.695 -10.866 1.00 92.56 267 HIS A O 1
ATOM 2063 N N . ASP A 1 268 ? 10.809 -15.656 -11.264 1.00 92.81 268 ASP A N 1
ATOM 2064 C CA . ASP A 1 268 ? 10.177 -16.788 -11.941 1.00 92.81 268 ASP A CA 1
ATOM 2065 C C . ASP A 1 268 ? 10.795 -17.100 -13.312 1.00 92.81 268 ASP A C 1
ATOM 2067 O O . ASP A 1 268 ? 10.533 -18.162 -13.877 1.00 92.81 268 ASP A O 1
ATOM 2071 N N . PHE A 1 269 ? 11.566 -16.178 -13.896 1.00 95.88 269 PHE A N 1
ATOM 2072 C CA . PHE A 1 269 ? 12.153 -16.351 -15.227 1.00 95.88 269 PHE A CA 1
ATOM 2073 C C . PHE A 1 269 ? 13.481 -17.103 -15.183 1.00 95.88 269 PHE A C 1
ATOM 2075 O O . PHE A 1 269 ? 13.999 -17.485 -16.227 1.00 95.88 269 PHE A O 1
ATOM 2082 N N . ARG A 1 270 ? 14.027 -17.367 -13.989 1.00 94.75 270 ARG A N 1
ATOM 2083 C CA . ARG A 1 270 ? 15.355 -17.971 -13.808 1.00 94.75 270 ARG A CA 1
ATOM 2084 C C . ARG A 1 270 ? 15.532 -19.318 -14.510 1.00 94.75 270 ARG A C 1
ATOM 2086 O O . ARG A 1 270 ? 16.642 -19.636 -14.915 1.00 94.75 270 ARG A O 1
ATOM 2093 N N . SER A 1 271 ? 14.472 -20.116 -14.623 1.00 95.56 271 SER A N 1
ATOM 2094 C CA . SER A 1 271 ? 14.501 -21.408 -15.324 1.00 95.56 271 SER A CA 1
ATOM 2095 C C . SER A 1 271 ? 14.207 -21.306 -16.823 1.00 95.56 271 SER A C 1
ATOM 2097 O O . SER A 1 271 ? 14.279 -22.319 -17.511 1.00 95.56 271 SER A O 1
ATOM 2099 N N . LEU A 1 272 ? 13.836 -20.122 -17.319 1.00 95.44 272 LEU A N 1
ATOM 2100 C CA . LEU A 1 272 ? 13.402 -19.902 -18.701 1.00 95.44 272 LEU A CA 1
ATOM 2101 C C . LEU A 1 272 ? 14.503 -19.315 -19.589 1.00 95.44 272 LEU A C 1
ATOM 2103 O O . LEU A 1 272 ? 14.399 -19.406 -20.805 1.00 95.44 272 LEU A O 1
ATOM 2107 N N . VAL A 1 273 ? 15.530 -18.701 -19.001 1.00 96.50 273 VAL A N 1
ATOM 2108 C CA . VAL A 1 273 ? 16.593 -17.994 -19.730 1.00 96.50 273 VAL A CA 1
ATOM 2109 C C . VAL A 1 273 ? 17.973 -18.332 -19.170 1.00 96.50 273 VAL A C 1
ATOM 2111 O O . VAL A 1 273 ? 18.094 -18.935 -18.100 1.00 96.50 273 VAL A O 1
ATOM 2114 N N . SER A 1 274 ? 19.027 -17.926 -19.881 1.00 96.94 274 SER A N 1
ATOM 2115 C CA . SER A 1 274 ? 20.397 -18.069 -19.391 1.00 96.94 274 SER A CA 1
ATOM 2116 C C . SER A 1 274 ? 20.632 -17.235 -18.114 1.00 96.94 274 SER A C 1
ATOM 2118 O O . SER A 1 274 ? 19.910 -16.265 -17.857 1.00 96.94 274 SER A O 1
ATOM 2120 N N . PRO A 1 275 ? 21.644 -17.568 -17.289 1.00 96.31 275 PRO A N 1
ATOM 2121 C CA . PRO A 1 275 ? 21.994 -16.758 -16.122 1.00 96.31 275 PRO A CA 1
ATOM 2122 C C . PRO A 1 275 ? 22.280 -15.286 -16.454 1.00 96.31 275 PRO A C 1
ATOM 2124 O O . PRO A 1 275 ? 21.896 -14.410 -15.675 1.00 96.31 275 PRO A O 1
ATOM 2127 N N . ASP A 1 276 ? 22.898 -15.023 -17.607 1.00 96.56 276 ASP A N 1
ATOM 2128 C CA . ASP A 1 276 ? 23.245 -13.674 -18.063 1.00 96.56 276 ASP A CA 1
ATOM 2129 C C . ASP A 1 276 ? 21.997 -12.894 -18.492 1.00 96.56 276 ASP A C 1
ATOM 2131 O O . ASP A 1 276 ? 21.803 -11.752 -18.071 1.00 96.56 276 ASP A O 1
ATOM 2135 N N . ASP A 1 277 ? 21.085 -13.533 -19.228 1.00 97.44 277 ASP A N 1
ATOM 2136 C CA . ASP A 1 277 ? 19.805 -12.928 -19.612 1.00 97.44 277 ASP A CA 1
ATOM 2137 C C . ASP A 1 277 ? 18.929 -12.653 -18.388 1.00 97.44 277 ASP A C 1
ATOM 2139 O O . ASP A 1 277 ? 18.336 -11.582 -18.265 1.00 97.44 277 ASP A O 1
ATOM 2143 N N . HIS A 1 278 ? 18.891 -13.579 -17.427 1.00 97.38 278 HIS A N 1
ATOM 2144 C CA . HIS A 1 278 ? 18.191 -13.373 -16.161 1.00 97.38 278 HIS A CA 1
ATOM 2145 C C . HIS A 1 278 ? 18.787 -12.196 -15.373 1.00 97.38 278 HIS A C 1
ATOM 2147 O O . HIS A 1 278 ? 18.048 -11.384 -14.809 1.00 97.38 278 HIS A O 1
ATOM 2153 N N . ALA A 1 279 ? 20.117 -12.063 -15.343 1.00 96.25 279 ALA A N 1
ATOM 2154 C CA . ALA A 1 279 ? 20.778 -10.919 -14.724 1.00 96.25 279 ALA A CA 1
ATOM 2155 C C . ALA A 1 279 ? 20.438 -9.607 -15.450 1.00 96.25 279 ALA A C 1
ATOM 2157 O O . ALA A 1 279 ? 20.175 -8.598 -14.792 1.00 96.25 279 ALA A O 1
ATOM 2158 N N . ARG A 1 280 ? 20.381 -9.615 -16.787 1.00 97.00 280 ARG A N 1
ATOM 2159 C CA . ARG A 1 280 ? 19.957 -8.460 -17.589 1.00 97.00 280 ARG A CA 1
ATOM 2160 C C . ARG A 1 280 ? 18.513 -8.066 -17.273 1.00 97.00 280 ARG A C 1
ATOM 2162 O O . ARG A 1 280 ? 18.265 -6.900 -16.968 1.00 97.00 280 ARG A O 1
ATOM 2169 N N . LEU A 1 281 ? 17.591 -9.030 -17.229 1.00 97.00 281 LEU A N 1
ATOM 2170 C CA . LEU A 1 281 ? 16.188 -8.815 -16.856 1.00 97.00 281 LEU A CA 1
ATOM 2171 C C . LEU A 1 281 ? 16.042 -8.246 -15.439 1.00 97.00 281 LEU A C 1
ATOM 2173 O O . LEU A 1 281 ? 15.231 -7.355 -15.227 1.00 97.00 281 LEU A O 1
ATOM 2177 N N . LEU A 1 282 ? 16.841 -8.693 -14.463 1.00 95.19 282 LEU A N 1
ATOM 2178 C CA . LEU A 1 282 ? 16.811 -8.159 -13.091 1.00 95.19 282 LEU A CA 1
ATOM 2179 C C . LEU A 1 282 ? 17.342 -6.722 -12.970 1.00 95.19 282 LEU A C 1
ATOM 2181 O O . LEU A 1 282 ? 17.033 -6.025 -11.993 1.00 95.19 282 LEU A O 1
ATOM 2185 N N . ASN A 1 283 ? 18.165 -6.283 -13.920 1.00 95.69 283 ASN A N 1
ATOM 2186 C CA . ASN A 1 283 ? 18.862 -4.999 -13.881 1.00 95.69 283 ASN A CA 1
ATOM 2187 C C . ASN A 1 283 ? 18.210 -3.908 -14.740 1.00 95.69 283 ASN A C 1
ATOM 2189 O O . ASN A 1 283 ? 18.734 -2.799 -14.782 1.00 95.69 283 ASN A O 1
ATOM 2193 N N . PHE A 1 284 ? 17.036 -4.159 -15.328 1.00 95.56 284 PHE A N 1
ATOM 2194 C CA . PHE A 1 284 ? 16.310 -3.184 -16.158 1.00 95.56 284 PHE A CA 1
ATOM 2195 C C . PHE A 1 284 ? 16.063 -1.825 -15.468 1.00 95.56 284 PHE A C 1
ATOM 2197 O O . PHE A 1 284 ? 16.042 -0.783 -16.110 1.00 95.56 284 PHE A O 1
ATOM 2204 N N . VAL A 1 285 ? 15.930 -1.803 -14.136 1.00 94.94 285 VAL A N 1
ATOM 2205 C CA . VAL A 1 285 ? 15.732 -0.561 -13.359 1.00 94.94 285 VAL A CA 1
ATOM 2206 C C . VAL A 1 285 ? 16.924 0.407 -13.418 1.00 94.94 285 VAL A C 1
ATOM 2208 O O . VAL A 1 285 ? 16.794 1.560 -13.012 1.00 94.94 285 VAL A O 1
ATOM 2211 N N . TYR A 1 286 ? 18.085 -0.060 -13.886 1.00 95.50 286 TYR A N 1
ATOM 2212 C CA . TYR A 1 286 ? 19.320 0.717 -14.007 1.00 95.50 286 TYR A CA 1
ATOM 2213 C C . TYR A 1 286 ? 19.580 1.224 -15.431 1.00 95.50 286 TYR A C 1
ATOM 2215 O O . TYR A 1 286 ? 20.668 1.718 -15.699 1.00 95.50 286 TYR A O 1
ATOM 2223 N N . ILE A 1 287 ? 18.617 1.102 -16.346 1.00 96.31 287 ILE A N 1
ATOM 2224 C CA . ILE A 1 287 ? 18.752 1.607 -17.716 1.00 96.31 287 ILE A CA 1
ATOM 2225 C C . ILE A 1 287 ? 19.009 3.124 -17.703 1.00 96.31 287 ILE A C 1
ATOM 2227 O O . ILE A 1 287 ? 18.248 3.907 -17.127 1.00 96.31 287 ILE A O 1
ATOM 2231 N N . GLU A 1 288 ? 20.101 3.539 -18.343 1.00 94.06 288 GLU A N 1
ATOM 2232 C CA . GLU A 1 288 ? 20.651 4.894 -18.210 1.00 94.06 288 GLU A CA 1
ATOM 2233 C C . GLU A 1 288 ? 20.109 5.893 -19.238 1.00 94.06 288 GLU A C 1
ATOM 2235 O O . GLU A 1 288 ? 20.241 7.097 -19.032 1.00 94.06 288 GLU A O 1
ATOM 2240 N N . SER A 1 289 ? 19.468 5.424 -20.311 1.00 96.31 289 SER A N 1
ATOM 2241 C CA . SER A 1 289 ? 18.939 6.294 -21.364 1.00 96.31 289 SER A CA 1
ATOM 2242 C C . SER A 1 289 ? 17.732 5.685 -22.082 1.00 96.31 289 SER A C 1
ATOM 2244 O O . SER A 1 289 ? 17.453 4.490 -21.947 1.00 96.31 289 SER A O 1
ATOM 2246 N N . ALA A 1 290 ? 17.020 6.509 -22.855 1.00 94.69 290 ALA A N 1
ATOM 2247 C CA . ALA A 1 290 ? 15.889 6.063 -23.666 1.00 94.69 290 ALA A CA 1
ATOM 2248 C C . ALA A 1 290 ? 16.334 5.104 -24.784 1.00 94.69 290 ALA A C 1
ATOM 2250 O O . ALA A 1 290 ? 15.659 4.118 -25.060 1.00 94.69 290 ALA A O 1
ATOM 2251 N N . GLU A 1 291 ? 17.517 5.314 -25.366 1.00 96.88 291 GLU A N 1
ATOM 2252 C CA . GLU A 1 291 ? 18.084 4.419 -26.379 1.00 96.88 291 GLU A CA 1
ATOM 2253 C C . GLU A 1 291 ? 18.356 3.033 -25.784 1.00 96.88 291 GLU A C 1
ATOM 2255 O O . GLU A 1 291 ? 17.979 2.014 -26.362 1.00 96.88 291 GLU A O 1
ATOM 2260 N N . LYS A 1 292 ? 18.934 2.983 -24.575 1.00 97.25 292 LYS A N 1
ATOM 2261 C CA . LYS A 1 292 ? 19.158 1.724 -23.849 1.00 97.25 292 LYS A CA 1
ATOM 2262 C C . LYS A 1 292 ? 17.863 1.036 -23.429 1.00 97.25 292 LYS A C 1
ATOM 2264 O O . LYS A 1 292 ? 17.843 -0.190 -23.320 1.00 97.25 292 LYS A O 1
ATOM 2269 N N . LEU A 1 293 ? 16.787 1.790 -23.219 1.00 96.56 293 LEU A N 1
ATOM 2270 C CA . LEU A 1 293 ? 15.462 1.231 -22.968 1.00 96.56 293 LEU A CA 1
ATOM 2271 C C . LEU A 1 293 ? 14.895 0.552 -24.220 1.00 96.56 293 LEU A C 1
ATOM 2273 O O . LEU A 1 293 ? 14.400 -0.572 -24.136 1.00 96.56 293 LEU A O 1
ATOM 2277 N N . THR A 1 294 ? 15.032 1.184 -25.384 1.00 96.88 294 THR A N 1
ATOM 2278 C CA . THR A 1 294 ? 14.653 0.587 -26.671 1.00 96.88 294 THR A CA 1
ATOM 2279 C C . THR A 1 294 ? 15.469 -0.677 -26.953 1.00 96.88 294 THR A C 1
ATOM 2281 O O . THR A 1 294 ? 14.902 -1.713 -27.292 1.00 96.88 294 THR A O 1
ATOM 2284 N N . GLU A 1 295 ? 16.789 -0.643 -26.729 1.00 97.56 295 GLU A N 1
ATOM 2285 C CA . GLU A 1 295 ? 17.653 -1.830 -26.847 1.00 97.56 295 GLU A CA 1
ATOM 2286 C C . GLU A 1 295 ? 17.236 -2.958 -25.890 1.00 97.56 295 GLU A C 1
ATOM 2288 O O . GLU A 1 295 ? 17.349 -4.139 -26.223 1.00 97.56 295 GLU A O 1
ATOM 2293 N N . PHE A 1 296 ? 16.785 -2.617 -24.680 1.00 97.81 296 PHE A N 1
ATOM 2294 C CA . PHE A 1 296 ? 16.289 -3.598 -23.719 1.00 97.81 296 PHE A CA 1
ATOM 2295 C C . PHE A 1 296 ? 14.969 -4.226 -24.177 1.00 97.81 296 PHE A C 1
ATOM 2297 O O . PHE A 1 296 ? 14.804 -5.435 -24.044 1.00 97.81 296 PHE A O 1
ATOM 2304 N N . SER A 1 297 ? 14.071 -3.433 -24.758 1.00 97.19 297 SER A N 1
ATOM 2305 C CA . SER A 1 297 ? 12.784 -3.908 -25.280 1.00 97.19 297 SER A CA 1
ATOM 2306 C C . SER A 1 297 ? 12.999 -4.885 -26.440 1.00 97.19 297 SER A C 1
ATOM 2308 O O . SER A 1 297 ? 12.537 -6.020 -26.383 1.00 97.19 297 SER A O 1
ATOM 2310 N N . ALA A 1 298 ? 13.866 -4.528 -27.395 1.00 97.69 298 ALA A N 1
ATOM 2311 C CA . ALA A 1 298 ? 14.271 -5.426 -28.480 1.00 97.69 298 ALA A CA 1
ATOM 2312 C C . ALA A 1 298 ? 14.957 -6.713 -27.976 1.00 97.69 298 ALA A C 1
ATOM 2314 O O . ALA A 1 298 ? 14.820 -7.781 -28.574 1.00 97.69 298 ALA A O 1
ATOM 2315 N N . PHE A 1 299 ? 15.697 -6.633 -26.865 1.00 98.06 299 PHE A N 1
ATOM 2316 C CA . PHE A 1 299 ? 16.244 -7.814 -26.196 1.00 98.06 299 PHE A CA 1
ATOM 2317 C C . PHE A 1 299 ? 15.152 -8.707 -25.599 1.00 98.06 299 PHE A C 1
ATOM 2319 O O . PHE A 1 299 ? 15.244 -9.922 -25.725 1.00 98.06 299 PHE A O 1
ATOM 2326 N N . VAL A 1 300 ? 14.126 -8.142 -24.959 1.00 97.69 300 VAL A N 1
ATOM 2327 C CA . VAL A 1 300 ? 13.014 -8.943 -24.427 1.00 97.69 300 VAL A CA 1
ATOM 2328 C C . VAL A 1 300 ? 12.286 -9.675 -25.555 1.00 97.69 300 VAL A C 1
ATOM 2330 O O . VAL A 1 300 ? 11.983 -10.861 -25.408 1.00 97.69 300 VAL A O 1
ATOM 2333 N N . ASP A 1 301 ? 12.073 -9.007 -26.687 1.00 96.56 301 ASP A N 1
ATOM 2334 C CA . ASP A 1 301 ? 11.431 -9.601 -27.862 1.00 96.56 301 ASP A CA 1
ATOM 2335 C C . ASP A 1 301 ? 12.254 -10.754 -28.447 1.00 96.56 301 ASP A C 1
ATOM 2337 O O . ASP A 1 301 ? 11.708 -11.806 -28.793 1.00 96.56 301 ASP A O 1
ATOM 2341 N N . SER A 1 302 ? 13.582 -10.604 -28.500 1.00 97.38 302 SER A N 1
ATOM 2342 C CA . SER A 1 302 ? 14.473 -11.621 -29.071 1.00 97.38 302 SER A CA 1
ATOM 2343 C C . SER A 1 302 ? 14.553 -12.912 -28.250 1.00 97.38 302 SER A C 1
ATOM 2345 O O . SER A 1 302 ? 14.918 -13.952 -28.798 1.00 97.38 302 SER A O 1
ATOM 2347 N N . LEU A 1 303 ? 14.154 -12.890 -26.971 1.00 96.62 303 LEU A N 1
ATOM 2348 C CA . LEU A 1 303 ? 14.067 -14.096 -26.142 1.00 96.62 303 LEU A CA 1
ATOM 2349 C C . LEU A 1 303 ? 12.974 -15.062 -26.624 1.00 96.62 303 LEU A C 1
ATOM 2351 O O . LEU A 1 303 ? 13.038 -16.249 -26.310 1.00 96.62 303 LEU A O 1
ATOM 2355 N N . GLY A 1 304 ? 11.943 -14.577 -27.329 1.00 95.19 304 GLY A N 1
ATOM 2356 C CA . GLY A 1 304 ? 10.845 -15.412 -27.834 1.00 95.19 304 GLY A CA 1
ATOM 2357 C C . GLY A 1 304 ? 9.989 -16.083 -26.746 1.00 95.19 304 GLY A C 1
ATOM 2358 O O . GLY A 1 304 ? 9.222 -17.003 -27.032 1.00 95.19 304 GLY A O 1
ATOM 2359 N N . ILE A 1 305 ? 10.099 -15.650 -25.484 1.00 96.88 305 ILE A N 1
ATOM 2360 C CA . ILE A 1 305 ? 9.389 -16.248 -24.345 1.00 96.88 305 ILE A CA 1
ATOM 2361 C C . ILE A 1 305 ? 8.177 -15.391 -23.988 1.00 96.88 305 ILE A C 1
ATOM 2363 O O . ILE A 1 305 ? 8.303 -14.339 -23.357 1.00 96.88 305 ILE A O 1
ATOM 2367 N N . LYS A 1 306 ? 6.977 -15.898 -24.300 1.00 96.38 306 LYS A N 1
ATOM 2368 C CA . LYS A 1 306 ? 5.706 -15.182 -24.092 1.00 96.38 306 LYS A CA 1
ATOM 2369 C C . LYS A 1 306 ? 5.543 -14.615 -22.677 1.00 96.38 306 LYS A C 1
ATOM 2371 O O . LYS A 1 306 ? 5.130 -13.474 -22.526 1.00 96.38 306 LYS A O 1
ATOM 2376 N N . LYS A 1 307 ? 5.896 -15.381 -21.634 1.00 96.31 307 LYS A N 1
ATOM 2377 C CA . LYS A 1 307 ? 5.770 -14.933 -20.232 1.00 96.31 307 LYS A CA 1
ATOM 2378 C C . LYS A 1 307 ? 6.590 -13.662 -19.950 1.00 96.31 307 LYS A C 1
ATOM 2380 O O . LYS A 1 307 ? 6.139 -12.807 -19.195 1.00 96.31 307 LYS A O 1
ATOM 2385 N N . ILE A 1 308 ? 7.783 -13.553 -20.539 1.00 97.38 308 ILE A N 1
ATOM 2386 C CA . ILE A 1 308 ? 8.696 -12.416 -20.348 1.00 97.38 308 ILE A CA 1
ATOM 2387 C C . ILE A 1 308 ? 8.247 -11.240 -21.217 1.00 97.38 308 ILE A C 1
ATOM 2389 O O . ILE A 1 308 ? 8.176 -10.119 -20.719 1.00 97.38 308 ILE A O 1
ATOM 2393 N N . HIS A 1 309 ? 7.852 -11.509 -22.463 1.00 97.00 309 HIS A N 1
ATOM 2394 C CA . HIS A 1 309 ? 7.261 -10.508 -23.349 1.00 97.00 309 HIS A CA 1
ATOM 2395 C C . HIS A 1 309 ? 6.015 -9.865 -22.725 1.00 97.00 309 HIS A C 1
ATOM 2397 O O . HIS A 1 309 ? 5.979 -8.655 -22.552 1.00 97.00 309 HIS A O 1
ATOM 2403 N N . ASP A 1 310 ? 5.024 -10.653 -22.291 1.00 96.38 310 ASP A N 1
ATOM 2404 C CA . ASP A 1 310 ? 3.809 -10.133 -21.645 1.00 96.38 310 ASP A CA 1
ATOM 2405 C C . ASP A 1 310 ? 4.142 -9.314 -20.385 1.00 96.38 310 ASP A C 1
ATOM 2407 O O . ASP A 1 310 ? 3.510 -8.291 -20.103 1.00 96.38 310 ASP A O 1
ATOM 2411 N N . TRP A 1 311 ? 5.148 -9.756 -19.615 1.00 96.06 311 TRP A N 1
ATOM 2412 C CA . TRP A 1 311 ? 5.621 -9.015 -18.451 1.00 96.06 311 TRP A CA 1
ATOM 2413 C C . TRP A 1 311 ? 6.155 -7.645 -18.847 1.00 96.06 311 TRP A C 1
ATOM 2415 O O . TRP A 1 311 ? 5.798 -6.693 -18.157 1.00 96.06 311 TRP A O 1
ATOM 2425 N N . TRP A 1 312 ? 6.975 -7.534 -19.893 1.00 97.00 312 TRP A N 1
ATOM 2426 C CA . TRP A 1 312 ? 7.543 -6.263 -20.348 1.00 97.00 312 TRP A CA 1
ATOM 2427 C C . TRP A 1 312 ? 6.508 -5.380 -21.045 1.00 97.00 312 TRP A C 1
ATOM 2429 O O . TRP A 1 312 ? 6.354 -4.224 -20.659 1.00 97.00 312 TRP A O 1
ATOM 2439 N N . ALA A 1 313 ? 5.699 -5.952 -21.937 1.00 95.88 313 ALA A N 1
ATOM 2440 C CA . ALA A 1 313 ? 4.615 -5.268 -22.633 1.00 95.88 313 ALA A CA 1
ATOM 2441 C C . ALA A 1 313 ? 3.644 -4.591 -21.655 1.00 95.88 313 ALA A C 1
ATOM 2443 O O . ALA A 1 313 ? 3.202 -3.475 -21.889 1.00 95.88 313 ALA A O 1
ATOM 2444 N N . HIS A 1 314 ? 3.358 -5.196 -20.495 1.00 94.81 314 HIS A N 1
ATOM 2445 C CA . HIS A 1 314 ? 2.579 -4.531 -19.443 1.00 94.81 314 HIS A CA 1
ATOM 2446 C C . HIS A 1 314 ? 3.201 -3.204 -18.963 1.00 94.81 314 HIS A C 1
ATOM 2448 O O . HIS A 1 314 ? 2.477 -2.290 -18.582 1.00 94.81 314 HIS A O 1
ATOM 2454 N N . LYS A 1 315 ? 4.534 -3.090 -18.912 1.00 94.56 315 LYS A N 1
ATOM 2455 C CA . LYS A 1 315 ? 5.234 -1.868 -18.470 1.00 94.56 315 LYS A CA 1
ATOM 2456 C C . LYS A 1 315 ? 5.123 -0.791 -19.542 1.00 94.56 315 LYS A C 1
ATOM 2458 O O . LYS A 1 315 ? 4.965 0.371 -19.196 1.00 94.56 315 LYS A O 1
ATOM 2463 N N . GLU A 1 316 ? 5.168 -1.188 -20.807 1.00 93.56 316 GLU A N 1
ATOM 2464 C CA . GLU A 1 316 ? 5.038 -0.289 -21.955 1.00 93.56 316 GLU A CA 1
ATOM 2465 C C . GLU A 1 316 ? 3.590 0.172 -22.168 1.00 93.56 316 GLU A C 1
ATOM 2467 O O . GLU A 1 316 ? 3.343 1.354 -22.388 1.00 93.56 316 GLU A O 1
ATOM 2472 N N . MET A 1 317 ? 2.615 -0.732 -22.013 1.00 93.44 317 MET A N 1
ATOM 2473 C CA . MET A 1 317 ? 1.181 -0.428 -22.128 1.00 93.44 317 MET A CA 1
ATOM 2474 C C . MET A 1 317 ? 0.683 0.574 -21.082 1.00 93.44 317 MET A C 1
ATOM 2476 O O . MET A 1 317 ? -0.358 1.200 -21.273 1.00 93.44 317 MET A O 1
ATOM 2480 N N . HIS A 1 318 ? 1.391 0.711 -19.963 1.00 93.50 318 HIS A N 1
ATOM 2481 C CA . HIS A 1 318 ? 1.042 1.619 -18.880 1.00 93.50 318 HIS A CA 1
ATOM 2482 C C . HIS A 1 318 ? 2.134 2.689 -18.742 1.00 93.50 318 HIS A C 1
ATOM 2484 O O . HIS A 1 318 ? 3.096 2.478 -17.999 1.00 93.50 318 HIS A O 1
ATOM 2490 N N . PRO A 1 319 ? 1.974 3.857 -19.400 1.00 91.06 319 PRO A N 1
ATOM 2491 C CA . PRO A 1 319 ? 3.039 4.851 -19.566 1.00 91.06 319 PRO A CA 1
ATOM 2492 C C . PRO A 1 319 ? 3.656 5.367 -18.264 1.00 91.06 319 PRO A C 1
ATOM 2494 O O . PRO A 1 319 ? 4.783 5.845 -18.265 1.00 91.06 319 PRO A O 1
ATOM 2497 N N . TRP A 1 320 ? 2.939 5.253 -17.144 1.00 95.00 320 TRP A N 1
ATOM 2498 C CA . TRP A 1 320 ? 3.420 5.657 -15.826 1.00 95.00 320 TRP A CA 1
ATOM 2499 C C . TRP A 1 320 ? 4.467 4.706 -15.227 1.00 95.00 320 TRP A C 1
ATOM 2501 O O . TRP A 1 320 ? 5.257 5.117 -14.380 1.00 95.00 320 TRP A O 1
ATOM 2511 N N . ILE A 1 321 ? 4.495 3.430 -15.624 1.00 96.31 321 ILE A N 1
ATOM 2512 C CA . ILE A 1 321 ? 5.264 2.404 -14.908 1.00 96.31 321 ILE A CA 1
ATOM 2513 C C . ILE A 1 321 ? 6.772 2.604 -15.073 1.00 96.31 321 ILE A C 1
ATOM 2515 O O . ILE A 1 321 ? 7.507 2.601 -14.082 1.00 96.31 321 ILE A O 1
ATOM 2519 N N . ILE A 1 322 ? 7.244 2.756 -16.312 1.00 96.62 322 ILE A N 1
ATOM 2520 C CA . ILE A 1 322 ? 8.678 2.880 -16.604 1.00 96.62 322 ILE A CA 1
ATOM 2521 C C . ILE A 1 322 ? 9.269 4.163 -15.987 1.00 96.62 322 ILE A C 1
ATOM 2523 O O . ILE A 1 322 ? 10.260 4.037 -15.260 1.00 96.62 322 ILE A O 1
ATOM 2527 N N . PRO A 1 323 ? 8.667 5.361 -16.154 1.00 96.12 323 PRO A N 1
ATOM 2528 C CA . PRO A 1 323 ? 9.123 6.595 -15.501 1.00 96.12 323 PRO A CA 1
ATOM 2529 C C . PRO A 1 323 ? 9.201 6.521 -13.973 1.00 96.12 323 PRO A C 1
ATOM 2531 O O . PRO A 1 323 ? 10.034 7.180 -13.353 1.00 96.12 323 PRO A O 1
ATOM 2534 N N . CYS A 1 324 ? 8.358 5.701 -13.344 1.00 96.62 324 CYS A N 1
ATOM 2535 C CA . CYS A 1 324 ? 8.375 5.501 -11.897 1.00 96.62 324 CYS A CA 1
ATOM 2536 C C . CYS A 1 324 ? 9.371 4.418 -11.431 1.00 96.62 324 CYS A C 1
ATOM 2538 O O . CYS A 1 324 ? 9.608 4.287 -10.225 1.00 96.62 324 CYS A O 1
ATOM 2540 N N . LEU A 1 325 ? 9.962 3.636 -12.346 1.00 95.88 325 LEU A N 1
ATOM 2541 C CA . LEU A 1 325 ? 10.929 2.566 -12.052 1.00 95.88 325 LEU A CA 1
ATOM 2542 C C . LEU A 1 325 ? 12.366 2.897 -12.451 1.00 95.88 325 LEU A C 1
ATOM 2544 O O . LEU A 1 325 ? 13.295 2.479 -11.751 1.00 95.88 325 LEU A O 1
ATOM 2548 N N . VAL A 1 326 ? 12.537 3.621 -13.558 1.00 96.25 326 VAL A N 1
ATOM 2549 C CA . VAL A 1 326 ? 13.818 3.868 -14.221 1.00 96.25 326 VAL A CA 1
ATOM 2550 C C . VAL A 1 326 ? 14.177 5.347 -14.109 1.00 96.25 326 VAL A C 1
ATOM 2552 O O . VAL A 1 326 ? 13.461 6.209 -14.611 1.00 96.25 326 VAL A O 1
ATOM 2555 N N . LYS A 1 327 ? 15.327 5.642 -13.489 1.00 95.44 327 LYS A N 1
ATOM 2556 C CA . LYS A 1 327 ? 15.773 7.019 -13.206 1.00 95.44 327 LYS A CA 1
ATOM 2557 C C . LYS A 1 327 ? 15.836 7.891 -14.457 1.00 95.44 327 LYS A C 1
ATOM 2559 O O . LYS A 1 327 ? 15.392 9.029 -14.416 1.00 95.44 327 LYS A O 1
ATOM 2564 N N . SER A 1 328 ? 16.384 7.354 -15.547 1.00 94.81 328 SER A N 1
ATOM 2565 C CA . SER A 1 328 ? 16.569 8.084 -16.809 1.00 94.81 328 SER A CA 1
ATOM 2566 C C . SER A 1 328 ? 15.256 8.502 -17.473 1.00 94.81 328 SER A C 1
ATOM 2568 O O . SER A 1 328 ? 15.265 9.386 -18.318 1.00 94.81 328 SER A O 1
ATOM 2570 N N . GLN A 1 329 ? 14.143 7.876 -17.085 1.00 95.38 329 GLN A N 1
ATOM 2571 C CA . GLN A 1 329 ? 12.807 8.149 -17.611 1.00 95.38 329 GLN A CA 1
ATOM 2572 C C . GLN A 1 329 ? 11.940 8.941 -16.620 1.00 95.38 329 GLN A C 1
ATOM 2574 O O . GLN A 1 329 ? 10.816 9.315 -16.947 1.00 95.38 329 GLN A O 1
ATOM 2579 N N . SER A 1 330 ? 12.425 9.166 -15.396 1.00 94.44 330 SER A N 1
ATOM 2580 C CA . SER A 1 330 ? 11.681 9.859 -14.347 1.00 94.44 330 SER A CA 1
ATOM 2581 C C . SER A 1 330 ? 11.772 11.374 -14.498 1.00 94.44 330 SER A C 1
ATOM 2583 O O . SER A 1 330 ? 12.787 11.900 -14.950 1.00 94.44 330 SER A O 1
ATOM 2585 N N . ARG A 1 331 ? 10.734 12.084 -14.044 1.00 93.81 331 ARG A N 1
ATOM 2586 C CA . ARG A 1 331 ? 10.746 13.551 -13.928 1.00 93.81 331 ARG A CA 1
ATOM 2587 C C . ARG A 1 331 ? 11.210 14.037 -12.557 1.00 93.81 331 ARG A C 1
ATOM 2589 O O . ARG A 1 331 ? 11.440 15.227 -12.360 1.00 93.81 331 ARG A O 1
ATOM 2596 N N . LEU A 1 332 ? 11.413 13.113 -11.617 1.00 93.31 332 LEU A N 1
ATOM 2597 C CA . LEU A 1 332 ? 12.051 13.410 -10.343 1.00 93.31 332 LEU A CA 1
ATOM 2598 C C . LEU A 1 332 ? 13.477 13.920 -10.568 1.00 93.31 332 LEU A C 1
ATOM 2600 O O . LEU A 1 332 ? 14.236 13.369 -11.368 1.00 93.31 332 LEU A O 1
ATOM 2604 N N . THR A 1 333 ? 13.887 14.922 -9.790 1.00 91.81 333 THR A N 1
ATOM 2605 C CA . THR A 1 333 ? 15.284 15.365 -9.809 1.00 91.81 333 THR A CA 1
ATOM 2606 C C . THR A 1 333 ? 16.207 14.227 -9.370 1.00 91.81 333 THR A C 1
ATOM 2608 O O . THR A 1 333 ? 15.838 13.380 -8.550 1.00 91.81 333 THR A O 1
ATOM 2611 N N . ALA A 1 334 ? 17.441 14.215 -9.882 1.00 91.06 334 ALA A N 1
ATOM 2612 C CA . ALA A 1 334 ? 18.412 13.175 -9.546 1.00 91.06 334 ALA A CA 1
ATOM 2613 C C . ALA A 1 334 ? 18.638 13.052 -8.028 1.00 91.06 334 ALA A C 1
ATOM 2615 O O . ALA A 1 334 ? 18.705 11.940 -7.509 1.00 91.06 334 ALA A O 1
ATOM 2616 N N . GLU A 1 335 ? 18.678 14.184 -7.318 1.00 89.81 335 GLU A N 1
ATOM 2617 C CA . GLU A 1 335 ? 18.806 14.232 -5.860 1.00 89.81 335 GLU A CA 1
ATOM 2618 C C . GLU A 1 335 ? 17.619 13.560 -5.155 1.00 89.81 335 GLU A C 1
ATOM 2620 O O . GLU A 1 335 ? 17.813 12.702 -4.289 1.00 89.81 335 GLU A O 1
ATOM 2625 N N . VAL A 1 336 ? 16.382 13.901 -5.537 1.00 89.12 336 VAL A N 1
ATOM 2626 C CA . VAL A 1 336 ? 15.181 13.287 -4.952 1.00 89.12 336 VAL A CA 1
ATOM 2627 C C . VAL A 1 336 ? 15.163 11.796 -5.257 1.00 89.12 336 VAL A C 1
ATOM 2629 O O . VAL A 1 336 ? 14.930 10.988 -4.359 1.00 89.12 336 VAL A O 1
ATOM 2632 N N . TRP A 1 337 ? 15.473 11.402 -6.491 1.00 93.19 337 TRP A N 1
ATOM 2633 C CA . TRP A 1 337 ? 15.524 9.995 -6.867 1.00 93.19 337 TRP A CA 1
ATOM 2634 C C . TRP A 1 337 ? 16.531 9.208 -6.023 1.00 93.19 337 TRP A C 1
ATOM 2636 O O . TRP A 1 337 ? 16.182 8.148 -5.498 1.00 93.19 337 TRP A O 1
ATOM 2646 N N . ASP A 1 338 ? 17.761 9.703 -5.882 1.00 88.62 338 ASP A N 1
ATOM 2647 C CA . ASP A 1 338 ? 18.855 8.983 -5.220 1.00 88.62 338 ASP A CA 1
ATOM 2648 C C . ASP A 1 338 ? 18.689 8.934 -3.696 1.00 88.62 338 ASP A C 1
ATOM 2650 O O . ASP A 1 338 ? 19.022 7.930 -3.061 1.00 88.62 338 ASP A O 1
ATOM 2654 N N . THR A 1 339 ? 18.125 9.984 -3.097 1.00 84.62 339 THR A N 1
ATOM 2655 C CA . THR A 1 339 ? 17.849 10.025 -1.651 1.00 84.62 339 THR A CA 1
ATOM 2656 C C . THR A 1 339 ? 16.626 9.194 -1.259 1.00 84.62 339 THR A C 1
ATOM 2658 O O . THR A 1 339 ? 16.518 8.747 -0.110 1.00 84.62 339 THR A O 1
ATOM 2661 N N . THR A 1 340 ? 15.727 8.920 -2.209 1.00 84.81 340 THR A N 1
ATOM 2662 C CA . THR A 1 340 ? 14.508 8.140 -1.979 1.00 84.81 340 THR A CA 1
ATOM 2663 C C . THR A 1 340 ? 14.786 6.640 -2.056 1.00 84.81 340 THR A C 1
ATOM 2665 O O . THR A 1 340 ? 15.172 6.136 -3.115 1.00 84.81 340 THR A O 1
ATOM 2668 N N . PRO A 1 341 ? 14.544 5.870 -0.980 1.00 84.94 341 PRO A N 1
ATOM 2669 C CA . PRO A 1 341 ? 14.732 4.423 -1.006 1.00 84.94 341 PRO A CA 1
ATOM 2670 C C . PRO A 1 341 ? 13.858 3.756 -2.072 1.00 84.94 341 PRO A C 1
ATOM 2672 O O . PRO A 1 341 ? 12.671 4.043 -2.156 1.00 84.94 341 PRO A O 1
ATOM 2675 N N . SER A 1 342 ? 14.392 2.791 -2.819 1.00 84.88 342 SER A N 1
ATOM 2676 C CA . SER A 1 342 ? 13.606 1.986 -3.774 1.00 84.88 342 SER A CA 1
ATOM 2677 C C . SER A 1 342 ? 12.923 0.773 -3.116 1.00 84.88 342 SER A C 1
ATOM 2679 O O . SER A 1 342 ? 12.764 -0.270 -3.749 1.00 84.88 342 SER A O 1
ATOM 2681 N N . THR A 1 343 ? 12.586 0.858 -1.822 1.00 80.19 343 THR A N 1
ATOM 2682 C CA . THR A 1 343 ? 12.003 -0.253 -1.043 1.00 80.19 343 THR A CA 1
ATOM 2683 C C . THR A 1 343 ? 10.819 0.224 -0.214 1.00 80.19 343 THR A C 1
ATOM 2685 O O . THR A 1 343 ? 10.943 1.245 0.464 1.00 80.19 343 THR A O 1
ATOM 2688 N N . THR A 1 344 ? 9.761 -0.576 -0.145 1.00 68.19 344 THR A N 1
ATOM 2689 C CA . THR A 1 344 ? 8.607 -0.382 0.747 1.00 68.19 344 THR A CA 1
ATOM 2690 C C . THR A 1 344 ? 8.660 -1.281 1.986 1.00 68.19 344 THR A C 1
ATOM 2692 O O . THR A 1 344 ? 7.670 -1.411 2.697 1.00 68.19 344 THR A O 1
ATOM 2695 N N . ASN A 1 345 ? 9.839 -1.822 2.333 1.00 67.12 345 ASN A N 1
ATOM 2696 C CA . ASN A 1 345 ? 10.048 -2.694 3.501 1.00 67.12 345 ASN A CA 1
ATOM 2697 C C . ASN A 1 345 ? 9.461 -2.133 4.807 1.00 67.12 345 ASN A C 1
ATOM 2699 O O . ASN A 1 345 ? 8.995 -2.899 5.645 1.00 67.12 345 ASN A O 1
ATOM 2703 N N . THR A 1 346 ? 9.489 -0.811 5.009 1.00 64.00 346 THR A N 1
ATOM 2704 C CA . THR A 1 346 ? 8.867 -0.187 6.186 1.00 64.00 346 THR A CA 1
ATOM 2705 C C . THR A 1 346 ? 7.351 -0.389 6.189 1.00 64.00 346 THR A C 1
ATOM 2707 O O . THR A 1 346 ? 6.800 -0.731 7.232 1.00 64.00 346 THR A O 1
ATOM 2710 N N . ASN A 1 347 ? 6.695 -0.241 5.035 1.00 64.56 347 ASN A N 1
ATOM 2711 C CA . ASN A 1 347 ? 5.260 -0.472 4.879 1.00 64.56 347 ASN A CA 1
ATOM 2712 C C . ASN A 1 347 ? 4.924 -1.968 5.043 1.00 64.56 347 ASN A C 1
ATOM 2714 O O . ASN A 1 347 ? 4.068 -2.330 5.847 1.00 64.56 347 ASN A O 1
ATOM 2718 N N . GLU A 1 348 ? 5.687 -2.859 4.396 1.00 65.69 348 GLU A N 1
ATOM 2719 C CA . GLU A 1 348 ? 5.545 -4.319 4.548 1.00 65.69 348 GLU A CA 1
ATOM 2720 C C . GLU A 1 348 ? 5.702 -4.771 6.012 1.00 65.69 348 GLU A C 1
ATOM 2722 O O . GLU A 1 348 ? 4.897 -5.548 6.533 1.00 65.69 348 GLU A O 1
ATOM 2727 N N . ALA A 1 349 ? 6.711 -4.247 6.714 1.00 65.12 349 ALA A N 1
ATOM 2728 C CA . ALA A 1 349 ? 6.944 -4.546 8.123 1.00 65.12 349 ALA A CA 1
ATOM 2729 C C . ALA A 1 349 ? 5.816 -4.021 9.023 1.00 65.12 349 ALA A C 1
ATOM 2731 O O . ALA A 1 349 ? 5.487 -4.662 10.023 1.00 65.12 349 ALA A O 1
ATOM 2732 N N . GLN A 1 350 ? 5.196 -2.889 8.676 1.00 64.56 350 GLN A N 1
ATOM 2733 C CA . GLN A 1 350 ? 4.028 -2.362 9.384 1.00 64.56 350 GLN A CA 1
ATOM 2734 C C . GLN A 1 350 ? 2.787 -3.237 9.175 1.00 64.56 350 GLN A C 1
ATOM 2736 O O . GLN A 1 350 ? 2.058 -3.482 10.142 1.00 64.56 350 GLN A O 1
ATOM 2741 N N . HIS A 1 351 ? 2.565 -3.763 7.965 1.00 63.81 351 HIS A N 1
ATOM 2742 C CA . HIS A 1 351 ? 1.511 -4.752 7.722 1.00 63.81 351 HIS A CA 1
ATOM 2743 C C . HIS A 1 351 ? 1.740 -6.011 8.550 1.00 63.81 351 HIS A C 1
ATOM 2745 O O . HIS A 1 351 ? 0.847 -6.437 9.281 1.00 63.81 351 HIS A O 1
ATOM 2751 N N . ALA A 1 352 ? 2.947 -6.579 8.489 1.00 67.44 352 ALA A N 1
ATOM 2752 C CA . ALA A 1 352 ? 3.299 -7.775 9.246 1.00 67.44 352 ALA A CA 1
ATOM 2753 C C . ALA A 1 352 ? 3.161 -7.550 10.760 1.00 67.44 352 ALA A C 1
ATOM 2755 O O . ALA A 1 352 ? 2.584 -8.382 11.458 1.00 67.44 352 ALA A O 1
ATOM 2756 N N . GLY A 1 353 ? 3.624 -6.400 11.260 1.00 67.06 353 GLY A N 1
ATOM 2757 C CA . GLY A 1 353 ? 3.494 -6.013 12.662 1.00 67.06 353 GLY A CA 1
ATOM 2758 C C . GLY A 1 353 ? 2.035 -5.884 13.093 1.00 67.06 353 GLY A C 1
ATOM 2759 O O . GLY A 1 353 ? 1.637 -6.503 14.076 1.00 67.06 353 GLY A O 1
ATOM 2760 N N . THR A 1 354 ? 1.213 -5.167 12.324 1.00 71.81 354 THR A N 1
ATOM 2761 C CA . THR A 1 354 ? -0.223 -5.023 12.618 1.00 71.81 354 THR A CA 1
ATOM 2762 C C . THR A 1 354 ? -0.905 -6.387 12.615 1.00 71.81 354 THR A C 1
ATOM 2764 O O . THR A 1 354 ? -1.546 -6.745 13.595 1.00 71.81 354 THR A O 1
ATOM 2767 N N . ASN A 1 355 ? -0.691 -7.192 11.573 1.00 75.81 355 ASN A N 1
ATOM 2768 C CA . ASN A 1 355 ? -1.276 -8.527 11.447 1.00 75.81 355 ASN A CA 1
ATOM 2769 C C . ASN A 1 355 ? -0.845 -9.468 12.579 1.00 75.81 355 ASN A C 1
ATOM 2771 O O . ASN A 1 355 ? -1.618 -10.339 12.970 1.00 75.81 355 ASN A O 1
ATOM 2775 N N . SER A 1 356 ? 0.367 -9.305 13.118 1.00 72.94 356 SER A N 1
ATOM 2776 C CA . SER A 1 356 ? 0.825 -10.086 14.273 1.00 72.94 356 SER A CA 1
ATOM 2777 C C . SER A 1 356 ? 0.083 -9.736 15.566 1.00 72.94 356 SER A C 1
ATOM 2779 O O . SER A 1 356 ? -0.074 -10.601 16.423 1.00 72.94 356 SER A O 1
ATOM 2781 N N . LEU A 1 357 ? -0.402 -8.496 15.689 1.00 73.38 357 LEU A N 1
ATOM 2782 C CA . LEU A 1 357 ? -1.105 -7.997 16.870 1.00 73.38 357 LEU A CA 1
ATOM 2783 C C . LEU A 1 357 ? -2.623 -8.167 16.757 1.00 73.38 357 LEU A C 1
ATOM 2785 O O . LEU A 1 357 ? -3.279 -8.514 17.735 1.00 73.38 357 LEU A O 1
ATOM 2789 N N . THR A 1 358 ? -3.188 -7.944 15.571 1.00 78.75 358 THR A N 1
ATOM 2790 C CA . THR A 1 358 ? -4.640 -7.974 15.348 1.00 78.75 358 THR A CA 1
ATOM 2791 C C . THR A 1 358 ? -5.124 -9.305 14.773 1.00 78.75 358 THR A C 1
ATOM 2793 O O . THR A 1 358 ? -6.261 -9.703 15.017 1.00 78.75 358 THR A O 1
ATOM 2796 N N . GLY A 1 359 ? -4.270 -10.036 14.052 1.00 75.12 359 GLY A N 1
ATOM 2797 C CA . GLY A 1 359 ? -4.633 -11.228 13.286 1.00 75.12 359 GLY A CA 1
ATOM 2798 C C . GLY A 1 359 ? -5.001 -10.921 11.828 1.00 75.12 359 GLY A C 1
ATOM 2799 O O . GLY A 1 359 ? -4.974 -9.782 11.372 1.00 75.12 359 GLY A O 1
ATOM 2800 N N . THR A 1 360 ? -5.348 -11.962 11.065 1.00 75.44 360 THR A N 1
ATOM 2801 C CA . THR A 1 360 ? -5.739 -11.856 9.644 1.00 75.44 360 THR A CA 1
ATOM 2802 C C . THR A 1 360 ? -7.109 -12.491 9.395 1.00 75.44 360 THR A C 1
ATOM 2804 O O . THR A 1 360 ? -7.568 -13.324 10.177 1.00 75.44 360 THR A O 1
ATOM 2807 N N . GLY A 1 361 ? -7.778 -12.105 8.301 1.00 74.06 361 GLY A N 1
ATOM 2808 C CA . GLY A 1 361 ? -9.100 -12.641 7.936 1.00 74.06 361 GLY A CA 1
ATOM 2809 C C . GLY A 1 361 ? -10.249 -12.143 8.822 1.00 74.06 361 GLY A C 1
ATOM 2810 O O . GLY A 1 361 ? -11.255 -12.835 8.976 1.00 74.06 361 GLY A O 1
ATOM 2811 N N . LEU A 1 362 ? -10.082 -10.967 9.429 1.00 74.00 362 LEU A N 1
ATOM 2812 C CA . LEU A 1 362 ? -11.101 -10.299 10.235 1.00 74.00 362 LEU A CA 1
ATOM 2813 C C . LEU A 1 362 ? -12.153 -9.609 9.355 1.00 74.00 362 LEU A C 1
ATOM 2815 O O . LEU A 1 362 ? -11.864 -9.206 8.229 1.00 74.00 362 LEU A O 1
ATOM 2819 N N . SER A 1 363 ? -13.369 -9.429 9.880 1.00 73.19 363 SER A N 1
ATOM 2820 C CA . SER A 1 363 ? -14.316 -8.484 9.270 1.00 73.19 363 SER A CA 1
ATOM 2821 C C . SER A 1 363 ? -13.815 -7.039 9.426 1.00 73.19 363 SER A C 1
ATOM 2823 O O . SER A 1 363 ? -12.982 -6.774 10.290 1.00 73.19 363 SER A O 1
ATOM 2825 N N . PHE A 1 364 ? -14.331 -6.090 8.634 1.00 72.62 364 PHE A N 1
ATOM 2826 C CA . PHE A 1 364 ? -13.942 -4.671 8.731 1.00 72.62 364 PHE A CA 1
ATOM 2827 C C . PHE A 1 364 ? -14.063 -4.114 10.141 1.00 72.62 364 PHE A C 1
ATOM 2829 O O . PHE A 1 364 ? -13.103 -3.554 10.654 1.00 72.62 364 PHE A O 1
ATOM 2836 N N . ALA A 1 365 ? -15.218 -4.320 10.777 1.00 73.69 365 ALA A N 1
ATOM 2837 C CA . ALA A 1 365 ? -15.465 -3.827 12.126 1.00 73.69 365 ALA A CA 1
ATOM 2838 C C . ALA A 1 365 ? -14.438 -4.399 13.112 1.00 73.69 365 ALA A C 1
ATOM 2840 O O . ALA A 1 365 ? -13.910 -3.688 13.954 1.00 73.69 365 ALA A O 1
ATOM 2841 N N . GLU A 1 366 ? -14.120 -5.687 12.972 1.00 74.44 366 GLU A N 1
ATOM 2842 C CA . GLU A 1 366 ? -13.162 -6.370 13.839 1.00 74.44 366 GLU A CA 1
ATOM 2843 C C . GLU A 1 366 ? -11.731 -5.902 13.614 1.00 74.44 366 GLU A C 1
ATOM 2845 O O . GLU A 1 366 ? -11.023 -5.652 14.584 1.00 74.44 366 GLU A O 1
ATOM 2850 N N . GLY A 1 367 ? -11.314 -5.771 12.353 1.00 79.94 367 GLY A N 1
ATOM 2851 C CA . GLY A 1 367 ? -10.002 -5.237 12.007 1.00 79.94 367 GLY A CA 1
ATOM 2852 C C . GLY A 1 367 ? -9.839 -3.808 12.512 1.00 79.94 367 GLY A C 1
ATOM 2853 O O . GLY A 1 367 ? -8.822 -3.496 13.125 1.00 79.94 367 GLY A O 1
ATOM 2854 N N . LEU A 1 368 ? -10.869 -2.979 12.327 1.00 77.88 368 LEU A N 1
ATOM 2855 C CA . LEU A 1 368 ? -10.869 -1.588 12.752 1.00 77.88 368 LEU A CA 1
ATOM 2856 C C . LEU A 1 368 ? -10.801 -1.457 14.275 1.00 77.88 368 LEU A C 1
ATOM 2858 O O . LEU A 1 368 ? -9.934 -0.753 14.779 1.00 77.88 368 LEU A O 1
ATOM 2862 N N . THR A 1 369 ? -11.674 -2.150 15.012 1.00 80.50 369 THR A N 1
ATOM 2863 C CA . THR A 1 369 ? -11.666 -2.105 16.480 1.00 80.50 369 THR A CA 1
ATOM 2864 C C . THR A 1 369 ? -10.356 -2.651 17.044 1.00 80.50 369 THR A C 1
ATOM 2866 O O . THR A 1 369 ? -9.764 -2.015 17.908 1.00 80.50 369 THR A O 1
ATOM 2869 N N . ALA A 1 370 ? -9.858 -3.780 16.528 1.00 81.75 370 ALA A N 1
ATOM 2870 C CA . ALA A 1 370 ? -8.603 -4.357 17.005 1.00 81.75 370 ALA A CA 1
ATOM 2871 C C . ALA A 1 370 ? -7.408 -3.429 16.747 1.00 81.75 370 ALA A C 1
ATOM 2873 O O . ALA A 1 370 ? -6.551 -3.273 17.612 1.00 81.75 370 ALA A O 1
ATOM 2874 N N . ALA A 1 371 ? -7.347 -2.796 15.574 1.00 82.31 371 ALA A N 1
ATOM 2875 C CA . ALA A 1 371 ? -6.282 -1.854 15.264 1.00 82.31 371 ALA A CA 1
ATOM 2876 C C . ALA A 1 371 ? -6.394 -0.560 16.071 1.00 82.31 371 ALA A C 1
ATOM 2878 O O . ALA A 1 371 ? -5.376 -0.063 16.539 1.00 82.31 371 ALA A O 1
ATOM 2879 N N . TYR A 1 372 ? -7.614 -0.065 16.296 1.00 81.75 372 TYR A N 1
ATOM 2880 C CA . TYR A 1 372 ? -7.857 1.069 17.181 1.00 81.75 372 TYR A CA 1
ATOM 2881 C C . TYR A 1 372 ? -7.380 0.787 18.606 1.00 81.75 372 TYR A C 1
ATOM 2883 O O . TYR A 1 372 ? -6.700 1.623 19.190 1.00 81.75 372 TYR A O 1
ATOM 2891 N N . ASP A 1 373 ? -7.682 -0.392 19.156 1.00 82.31 373 ASP A N 1
ATOM 2892 C CA . ASP A 1 373 ? -7.209 -0.772 20.488 1.00 82.31 373 ASP A CA 1
ATOM 2893 C C . ASP A 1 373 ? -5.674 -0.825 20.542 1.00 82.31 373 ASP A C 1
ATOM 2895 O O . ASP A 1 373 ? -5.082 -0.318 21.492 1.00 82.31 373 ASP A O 1
ATOM 2899 N N . VAL A 1 374 ? -5.021 -1.381 19.512 1.00 81.19 374 VAL A N 1
ATOM 2900 C CA . VAL A 1 374 ? -3.550 -1.394 19.404 1.00 81.19 374 VAL A CA 1
ATOM 2901 C C . VAL A 1 374 ? -2.987 0.026 19.360 1.00 81.19 374 VAL A C 1
ATOM 2903 O O . VAL A 1 374 ? -2.098 0.349 20.144 1.00 81.19 374 VAL A O 1
ATOM 2906 N N . ASP A 1 375 ? -3.501 0.879 18.476 1.00 80.62 375 ASP A N 1
ATOM 2907 C CA . ASP A 1 375 ? -2.993 2.242 18.306 1.00 80.62 375 ASP A CA 1
ATOM 2908 C C . ASP A 1 375 ? -3.257 3.108 19.546 1.00 80.62 375 ASP A C 1
ATOM 2910 O O . ASP A 1 375 ? -2.383 3.873 19.954 1.00 80.62 375 ASP A O 1
ATOM 2914 N N . ARG A 1 376 ? -4.428 2.961 20.185 1.00 80.94 376 ARG A N 1
ATOM 2915 C CA . ARG A 1 376 ? -4.759 3.647 21.441 1.00 80.94 376 ARG A CA 1
ATOM 2916 C C . ARG A 1 376 ? -3.797 3.236 22.547 1.00 80.94 376 ARG A C 1
ATOM 2918 O O . ARG A 1 376 ? -3.247 4.112 23.201 1.00 80.94 376 ARG A O 1
ATOM 2925 N N . ASN A 1 377 ? -3.551 1.937 22.718 1.00 80.69 377 ASN A N 1
ATOM 2926 C CA . ASN A 1 377 ? -2.634 1.450 23.747 1.00 80.69 377 ASN A CA 1
ATOM 2927 C C . ASN A 1 377 ? -1.216 2.006 23.544 1.00 80.69 377 ASN A C 1
ATOM 2929 O O . ASN A 1 377 ? -0.612 2.475 24.504 1.00 80.69 377 ASN A O 1
ATOM 2933 N N . VAL A 1 378 ? -0.718 2.028 22.300 1.00 75.69 378 VAL A N 1
ATOM 2934 C CA . VAL A 1 378 ? 0.580 2.647 21.971 1.00 75.69 378 VAL A CA 1
ATOM 2935 C C . VAL A 1 378 ? 0.570 4.138 22.309 1.00 75.69 378 VAL A C 1
ATOM 2937 O O . VAL A 1 378 ? 1.522 4.654 22.885 1.00 75.69 378 VAL A O 1
ATOM 2940 N N . ALA A 1 379 ? -0.502 4.857 21.980 1.00 76.56 379 ALA A N 1
ATOM 2941 C CA . ALA A 1 379 ? -0.578 6.284 22.260 1.00 76.56 379 ALA A CA 1
ATOM 2942 C C . ALA A 1 379 ? -0.677 6.602 23.762 1.00 76.56 379 ALA A C 1
ATOM 2944 O O . ALA A 1 379 ? -0.114 7.601 24.211 1.00 76.56 379 ALA A O 1
ATOM 2945 N N . ASP A 1 380 ? -1.378 5.772 24.532 1.00 78.62 380 ASP A N 1
ATOM 2946 C CA . ASP A 1 380 ? -1.487 5.895 25.988 1.00 78.62 380 ASP A CA 1
ATOM 2947 C C . ASP A 1 380 ? -0.153 5.578 26.670 1.00 78.62 380 ASP A C 1
ATOM 2949 O O . ASP A 1 380 ? 0.226 6.255 27.623 1.00 78.62 380 ASP A O 1
ATOM 2953 N N . GLU A 1 381 ? 0.605 4.615 26.145 1.00 74.06 381 GLU A N 1
ATOM 2954 C CA . GLU A 1 381 ? 1.963 4.313 26.597 1.00 74.06 381 GLU A CA 1
ATOM 2955 C C . GLU A 1 381 ? 2.922 5.483 26.347 1.00 74.06 381 GLU A C 1
ATOM 2957 O O . GLU A 1 381 ? 3.666 5.875 27.249 1.00 74.06 381 GLU A O 1
ATOM 2962 N N . ILE A 1 382 ? 2.867 6.095 25.158 1.00 71.38 382 ILE A N 1
ATOM 2963 C CA . ILE A 1 382 ? 3.666 7.289 24.856 1.00 71.38 382 ILE A CA 1
ATOM 2964 C C . ILE A 1 382 ? 3.287 8.425 25.811 1.00 71.38 382 ILE A C 1
ATOM 2966 O O . ILE A 1 382 ? 4.164 9.070 26.381 1.00 71.38 382 ILE A O 1
ATOM 2970 N N . GLU A 1 383 ? 1.992 8.673 26.017 1.00 74.81 383 GLU A N 1
ATOM 2971 C CA . GLU A 1 383 ? 1.519 9.721 26.924 1.00 74.81 383 GLU A CA 1
ATOM 2972 C C . GLU A 1 383 ? 1.953 9.468 28.374 1.00 74.81 383 GLU A C 1
ATOM 2974 O O 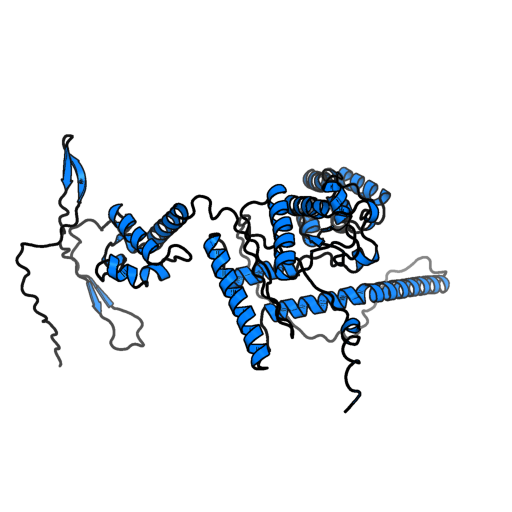. GLU A 1 383 ? 2.416 10.387 29.054 1.00 74.81 383 GLU A O 1
ATOM 2979 N N . LEU A 1 384 ? 1.854 8.223 28.843 1.00 74.25 384 LEU A N 1
ATOM 2980 C CA . LEU A 1 384 ? 2.328 7.823 30.162 1.00 74.25 384 LEU A CA 1
ATOM 2981 C C . LEU A 1 384 ? 3.841 8.021 30.282 1.00 74.25 384 LEU A C 1
ATOM 2983 O O . LEU A 1 384 ? 4.306 8.547 31.294 1.00 74.25 384 LEU A O 1
ATOM 2987 N N . SER A 1 385 ? 4.604 7.669 29.248 1.00 69.06 385 SER A N 1
ATOM 2988 C CA . SER A 1 385 ? 6.048 7.889 29.219 1.00 69.06 385 SER A CA 1
ATOM 2989 C C . SER A 1 385 ? 6.403 9.373 29.269 1.00 69.06 385 SER A C 1
ATOM 2991 O O . SER A 1 385 ? 7.284 9.763 30.035 1.00 69.06 385 SER A O 1
ATOM 2993 N N . LEU A 1 386 ? 5.675 10.227 28.541 1.00 67.50 386 LEU A N 1
ATOM 2994 C CA . LEU A 1 386 ? 5.866 11.676 28.612 1.00 67.50 386 LEU A CA 1
ATOM 2995 C C . LEU A 1 386 ? 5.574 12.241 30.003 1.00 67.50 386 LEU A C 1
ATOM 2997 O O . LEU A 1 386 ? 6.291 13.130 30.457 1.00 67.50 386 LEU A O 1
ATOM 3001 N N . LYS A 1 387 ? 4.527 11.746 30.670 1.00 74.81 387 LYS A N 1
ATOM 3002 C CA . LYS A 1 387 ? 4.132 12.220 32.003 1.00 74.81 387 LYS A CA 1
ATOM 3003 C C . LYS A 1 387 ? 5.071 11.733 33.104 1.00 74.81 387 LYS A C 1
ATOM 3005 O O . LYS A 1 387 ? 5.321 12.468 34.052 1.00 74.81 387 LYS A O 1
ATOM 3010 N N . THR A 1 388 ? 5.558 10.499 33.004 1.00 77.75 388 THR A N 1
ATOM 3011 C CA . THR A 1 388 ? 6.312 9.833 34.083 1.00 77.75 388 THR A CA 1
ATOM 3012 C C . THR A 1 388 ? 7.824 9.855 33.880 1.00 77.75 388 THR A C 1
ATOM 3014 O O . THR A 1 388 ? 8.566 9.640 34.832 1.00 77.75 388 THR A O 1
ATOM 3017 N N . GLY A 1 389 ? 8.299 10.079 32.651 1.00 67.12 389 GLY A N 1
ATOM 3018 C CA . GLY A 1 389 ? 9.706 9.915 32.276 1.00 67.12 389 GLY A CA 1
ATOM 3019 C C . GLY A 1 389 ? 10.172 8.453 32.218 1.00 67.12 389 GLY A C 1
ATOM 3020 O O . GLY A 1 389 ? 11.339 8.201 31.923 1.00 67.12 389 GLY A O 1
ATOM 3021 N N . ILE A 1 390 ? 9.285 7.485 32.481 1.00 62.19 390 ILE A N 1
ATOM 3022 C CA . ILE A 1 390 ? 9.587 6.052 32.492 1.00 62.19 390 ILE A CA 1
ATOM 3023 C C . ILE A 1 390 ? 9.091 5.454 31.173 1.00 62.19 390 ILE A C 1
ATOM 3025 O O . ILE A 1 390 ? 7.910 5.530 30.844 1.00 62.19 390 ILE A O 1
ATOM 3029 N N . LEU A 1 391 ? 9.997 4.879 30.383 1.00 58.22 391 LEU A N 1
ATOM 3030 C CA . LEU A 1 391 ? 9.641 4.136 29.170 1.00 58.22 391 LEU A CA 1
ATOM 3031 C C . LEU A 1 391 ? 9.184 2.725 29.558 1.00 58.22 391 LEU A C 1
ATOM 3033 O O . LEU A 1 391 ? 9.863 2.058 30.346 1.00 58.22 391 LEU A O 1
ATOM 3037 N N . ALA A 1 392 ? 8.073 2.248 28.990 1.00 53.62 392 ALA A N 1
ATOM 3038 C CA . ALA A 1 392 ? 7.714 0.842 29.099 1.00 53.62 392 ALA A CA 1
ATOM 3039 C C . ALA A 1 392 ? 8.752 0.035 28.305 1.00 53.62 392 ALA A C 1
ATOM 3041 O O . ALA A 1 392 ? 8.875 0.141 27.095 1.00 53.62 392 ALA A O 1
ATOM 3042 N N . ASN A 1 393 ? 9.590 -0.696 29.035 1.00 50.88 393 ASN A N 1
ATOM 3043 C CA . ASN A 1 393 ? 10.636 -1.574 28.519 1.00 50.88 393 ASN A CA 1
ATOM 3044 C C . ASN A 1 393 ? 11.595 -0.957 27.454 1.00 50.88 393 ASN A C 1
ATOM 3046 O O . ASN A 1 393 ? 11.378 -1.085 26.248 1.00 50.88 393 ASN A O 1
ATOM 3050 N N . PRO A 1 394 ? 12.763 -0.416 27.855 1.00 51.22 394 PRO A N 1
ATOM 3051 C CA . PRO A 1 394 ? 13.753 0.179 26.939 1.00 51.22 394 PRO A CA 1
ATOM 3052 C C . PRO A 1 394 ? 14.391 -0.811 25.938 1.00 51.22 394 PRO A C 1
ATOM 3054 O O . PRO A 1 394 ? 15.229 -0.433 25.103 1.00 51.22 394 PRO A O 1
ATOM 3057 N N . HIS A 1 395 ? 14.034 -2.095 26.010 1.00 47.41 395 HIS A N 1
ATOM 3058 C CA . HIS A 1 395 ? 14.619 -3.167 25.227 1.00 47.41 395 HIS A CA 1
ATOM 3059 C C . HIS A 1 395 ? 13.541 -3.990 24.500 1.00 47.41 395 HIS A C 1
ATOM 3061 O O . HIS A 1 395 ? 13.087 -5.016 24.999 1.00 47.41 395 HIS A O 1
ATOM 3067 N N . ASN A 1 396 ? 13.294 -3.632 23.228 1.00 50.47 396 ASN A N 1
ATOM 3068 C CA . ASN A 1 396 ? 12.961 -4.572 22.136 1.00 50.47 396 ASN A CA 1
ATOM 3069 C C . ASN A 1 396 ? 11.491 -4.714 21.673 1.00 50.47 396 ASN A C 1
ATOM 3071 O O . ASN A 1 396 ? 11.078 -5.807 21.279 1.00 50.47 396 ASN A O 1
ATOM 3075 N N . GLU A 1 397 ? 10.734 -3.621 21.583 1.00 54.59 397 GLU A N 1
ATOM 3076 C CA . GLU A 1 397 ? 9.435 -3.635 20.891 1.00 54.59 397 GLU A CA 1
ATOM 3077 C C . GLU A 1 397 ? 9.541 -3.596 19.352 1.00 54.59 397 GLU A C 1
ATOM 3079 O O . GLU A 1 397 ? 10.546 -3.166 18.772 1.00 54.59 397 GLU A O 1
ATOM 3084 N N . SER A 1 398 ? 8.492 -4.055 18.656 1.00 47.22 398 SER A N 1
ATOM 3085 C CA . SER A 1 398 ? 8.401 -4.018 17.186 1.00 47.22 398 SER A CA 1
ATOM 3086 C C . SER A 1 398 ? 8.425 -2.584 16.644 1.00 47.22 398 SER A C 1
ATOM 3088 O O . SER A 1 398 ? 9.098 -2.330 15.644 1.00 47.22 398 SER A O 1
ATOM 3090 N N . SER A 1 399 ? 7.785 -1.652 17.350 1.00 48.91 399 SER A N 1
ATOM 3091 C CA . SER A 1 399 ? 7.812 -0.201 17.128 1.00 48.91 399 SER A CA 1
ATOM 3092 C C . SER A 1 399 ? 9.244 0.345 17.190 1.00 48.91 399 SER A C 1
ATOM 3094 O O . SER A 1 399 ? 9.700 1.000 16.255 1.00 48.91 399 SER A O 1
ATOM 3096 N N . HIS A 1 400 ? 10.012 -0.020 18.220 1.00 54.31 400 HIS A N 1
ATOM 3097 C CA . HIS A 1 400 ? 11.421 0.344 18.361 1.00 54.31 400 HIS A CA 1
ATOM 3098 C C . HIS A 1 400 ? 12.310 -0.278 17.282 1.00 54.31 400 HIS A C 1
ATOM 3100 O O . HIS A 1 400 ? 13.234 0.376 16.791 1.00 54.31 400 HIS A O 1
ATOM 3106 N N . ARG A 1 401 ? 12.057 -1.528 16.876 1.00 57.78 401 ARG A N 1
ATOM 3107 C CA . ARG A 1 401 ? 12.776 -2.145 15.749 1.00 57.78 401 ARG A CA 1
ATOM 3108 C C . ARG A 1 401 ? 12.473 -1.435 14.434 1.00 57.78 401 ARG A C 1
ATOM 3110 O O . ARG A 1 401 ? 13.414 -1.161 13.686 1.00 57.78 401 ARG A O 1
ATOM 3117 N N . ALA A 1 402 ? 11.210 -1.093 14.184 1.00 51.84 402 ALA A N 1
ATOM 3118 C CA . ALA A 1 402 ? 10.786 -0.338 13.012 1.00 51.84 402 ALA A CA 1
ATOM 3119 C C . ALA A 1 402 ? 11.388 1.072 13.018 1.00 51.84 402 ALA A C 1
ATOM 3121 O O . ALA A 1 402 ? 11.997 1.462 12.027 1.00 51.84 402 ALA A O 1
ATOM 3122 N N . ALA A 1 403 ? 11.338 1.794 14.141 1.00 55.19 403 ALA A N 1
ATOM 3123 C CA . ALA A 1 403 ? 11.944 3.114 14.300 1.00 55.19 403 ALA A CA 1
ATOM 3124 C C . ALA A 1 403 ? 13.467 3.068 14.110 1.00 55.19 403 ALA A C 1
ATOM 3126 O O . ALA A 1 403 ? 14.008 3.836 13.325 1.00 55.19 403 ALA A O 1
ATOM 3127 N N . ARG A 1 404 ? 14.181 2.117 14.731 1.00 62.19 404 ARG A N 1
ATOM 3128 C CA . ARG A 1 404 ? 15.638 1.953 14.544 1.00 62.19 404 ARG A CA 1
ATOM 3129 C C . ARG A 1 404 ? 16.007 1.540 13.120 1.00 62.19 404 ARG A C 1
ATOM 3131 O O . ARG A 1 404 ? 17.026 1.989 12.604 1.00 62.19 404 ARG A O 1
ATOM 3138 N N . SER A 1 405 ? 15.223 0.672 12.479 1.00 59.88 405 SER A N 1
ATOM 3139 C CA . SER A 1 405 ? 15.391 0.328 11.058 1.00 59.88 405 SER A CA 1
ATOM 3140 C C . SER A 1 405 ? 15.193 1.561 10.178 1.00 59.88 405 SER A C 1
ATOM 3142 O O . SER A 1 405 ? 16.059 1.880 9.373 1.00 59.88 405 SER A O 1
ATOM 3144 N N . THR A 1 406 ? 14.124 2.310 10.421 1.00 53.97 406 THR A N 1
ATOM 3145 C CA . THR A 1 406 ? 13.749 3.540 9.721 1.00 53.97 406 THR A CA 1
ATOM 3146 C C . THR A 1 406 ? 14.825 4.617 9.881 1.00 53.97 406 THR A C 1
ATOM 3148 O O . THR A 1 406 ? 15.276 5.176 8.883 1.00 53.97 406 THR A O 1
ATOM 3151 N N . THR A 1 407 ? 15.326 4.848 11.099 1.00 61.19 407 THR A N 1
ATOM 3152 C CA . THR A 1 407 ? 16.442 5.761 11.382 1.00 61.19 407 THR A CA 1
ATOM 3153 C C . THR A 1 407 ? 17.707 5.325 10.659 1.00 61.19 407 THR A C 1
ATOM 3155 O O . THR A 1 407 ? 18.277 6.145 9.941 1.00 61.19 407 THR A O 1
ATOM 3158 N N . ARG A 1 408 ? 18.099 4.043 10.761 1.00 68.38 408 ARG A N 1
ATOM 3159 C CA . ARG A 1 408 ? 19.251 3.497 10.024 1.00 68.38 408 ARG A CA 1
ATOM 3160 C C . ARG A 1 408 ? 19.113 3.727 8.525 1.00 68.38 408 ARG A C 1
ATOM 3162 O O . ARG A 1 408 ? 20.045 4.248 7.932 1.00 68.38 408 ARG A O 1
ATOM 3169 N N . HIS A 1 409 ? 17.950 3.437 7.943 1.00 60.53 409 HIS A N 1
ATOM 3170 C CA . HIS A 1 409 ? 17.693 3.685 6.527 1.00 60.53 409 HIS A CA 1
ATOM 3171 C C . HIS A 1 409 ? 17.832 5.160 6.167 1.00 60.53 409 HIS A C 1
ATOM 3173 O O . HIS A 1 409 ? 18.502 5.459 5.190 1.00 60.53 409 HIS A O 1
ATOM 3179 N N . THR A 1 410 ? 17.304 6.093 6.964 1.00 57.47 410 THR A N 1
ATOM 3180 C CA . THR A 1 410 ? 17.524 7.521 6.682 1.00 57.47 410 THR A CA 1
ATOM 3181 C C . THR A 1 410 ? 18.961 7.964 6.840 1.00 57.47 410 THR A C 1
ATOM 3183 O O . THR A 1 410 ? 19.412 8.794 6.063 1.00 57.47 410 THR A O 1
ATOM 3186 N N . THR A 1 411 ? 19.694 7.442 7.820 1.00 69.06 411 THR A N 1
ATOM 3187 C CA . THR A 1 411 ? 21.122 7.739 7.950 1.00 69.06 411 THR A CA 1
ATOM 3188 C C . THR A 1 411 ? 21.890 7.189 6.751 1.00 69.06 411 THR A C 1
ATOM 3190 O O . THR A 1 411 ? 22.756 7.881 6.228 1.00 69.06 411 THR A O 1
ATOM 3193 N N . THR A 1 412 ? 21.546 5.990 6.272 1.00 68.38 412 THR A N 1
ATOM 3194 C CA . THR A 1 412 ? 22.110 5.416 5.046 1.00 68.38 412 THR A CA 1
ATOM 3195 C C . THR A 1 412 ? 21.748 6.251 3.818 1.00 68.38 412 THR A C 1
ATOM 3197 O O . THR A 1 412 ? 22.648 6.589 3.067 1.00 68.38 412 THR A O 1
ATOM 3200 N N . SER A 1 413 ? 20.486 6.655 3.640 1.00 63.59 413 SER A N 1
ATOM 3201 C CA . SER A 1 413 ? 20.049 7.513 2.527 1.00 63.59 413 SER A CA 1
ATOM 3202 C C . SER A 1 413 ? 20.713 8.889 2.549 1.00 63.59 413 SER A C 1
ATOM 3204 O O . SER A 1 413 ? 21.138 9.371 1.510 1.00 63.59 413 SER A O 1
ATOM 3206 N N . LYS A 1 414 ? 20.868 9.511 3.726 1.00 66.81 414 LYS A N 1
ATOM 3207 C CA . LYS A 1 414 ? 21.580 10.793 3.868 1.00 66.81 414 LYS A CA 1
ATOM 3208 C C . LYS A 1 414 ? 23.066 10.681 3.529 1.00 66.81 414 LYS A C 1
ATOM 3210 O O . LYS A 1 414 ? 23.633 11.620 2.995 1.00 66.81 414 LYS A O 1
ATOM 3215 N N . LYS A 1 415 ? 23.687 9.539 3.836 1.00 73.19 415 LYS A N 1
ATOM 3216 C CA . LYS A 1 415 ? 25.090 9.249 3.504 1.00 73.19 415 LYS A CA 1
ATOM 3217 C C . LYS A 1 415 ? 25.271 8.652 2.106 1.00 73.19 415 LYS A C 1
ATOM 3219 O O . LYS A 1 415 ? 26.404 8.470 1.678 1.00 73.19 415 LYS A O 1
ATOM 3224 N N . ALA A 1 416 ? 24.188 8.322 1.404 1.00 67.81 416 ALA A N 1
ATOM 3225 C CA . ALA A 1 416 ? 24.234 7.763 0.059 1.00 67.81 416 ALA A CA 1
ATOM 3226 C C . ALA A 1 416 ? 24.953 8.683 -0.945 1.00 67.81 416 ALA A C 1
ATOM 3228 O O . ALA A 1 416 ? 25.816 8.159 -1.643 1.00 67.81 416 ALA A O 1
ATOM 3229 N N . PRO A 1 417 ? 24.704 10.012 -0.996 1.00 66.38 417 PRO A N 1
ATOM 3230 C CA . PRO A 1 417 ? 25.460 10.903 -1.881 1.00 66.38 417 PRO A CA 1
ATOM 3231 C C . PRO A 1 417 ? 26.967 10.899 -1.576 1.00 66.38 417 PRO A C 1
ATOM 3233 O O . PRO A 1 417 ? 27.753 10.637 -2.482 1.00 66.38 417 PRO A O 1
ATOM 3236 N N . GLU A 1 418 ? 27.373 11.035 -0.306 1.00 71.62 418 GLU A N 1
ATOM 3237 C CA . GLU A 1 418 ? 28.793 10.945 0.094 1.00 71.62 418 GLU A CA 1
ATOM 3238 C C . GLU A 1 418 ? 29.421 9.585 -0.257 1.00 71.62 418 GLU A C 1
ATOM 3240 O O . GLU A 1 418 ? 30.597 9.495 -0.606 1.00 71.62 418 GLU A O 1
ATOM 3245 N N . GLN A 1 419 ? 28.665 8.488 -0.146 1.00 65.88 419 GLN A N 1
ATOM 3246 C CA . GLN A 1 419 ? 29.158 7.158 -0.510 1.00 65.88 419 GLN A CA 1
ATOM 3247 C C . GLN A 1 419 ? 29.253 6.951 -2.023 1.00 65.88 419 GLN A C 1
ATOM 3249 O O . GLN A 1 419 ? 30.128 6.208 -2.468 1.00 65.88 419 GLN A O 1
ATOM 3254 N N . VAL A 1 420 ? 28.373 7.572 -2.809 1.00 71.62 420 VAL A N 1
ATOM 3255 C CA . VAL A 1 420 ? 28.441 7.561 -4.277 1.00 71.62 420 VAL A CA 1
ATOM 3256 C C . VAL A 1 420 ? 29.657 8.352 -4.750 1.00 71.62 420 VAL A C 1
ATOM 3258 O O . VAL A 1 420 ? 30.384 7.863 -5.612 1.00 71.62 420 VAL A O 1
ATOM 3261 N N . GLU A 1 421 ? 29.921 9.510 -4.149 1.00 72.44 421 GLU A N 1
ATOM 3262 C CA . GLU A 1 421 ? 31.095 10.339 -4.434 1.00 72.44 421 GLU A CA 1
ATOM 3263 C C . GLU A 1 421 ? 32.396 9.593 -4.101 1.00 72.44 421 GLU A C 1
ATOM 3265 O O . GLU A 1 421 ? 33.215 9.355 -4.988 1.00 72.44 421 GLU A O 1
ATOM 3270 N N . LYS A 1 422 ? 32.501 9.026 -2.892 1.00 71.06 422 LYS A N 1
ATOM 3271 C CA . LYS A 1 422 ? 33.645 8.183 -2.494 1.00 71.06 422 LYS A CA 1
ATOM 3272 C C . LYS A 1 422 ? 33.828 6.943 -3.371 1.00 71.06 422 LYS A C 1
ATOM 3274 O O . LYS A 1 422 ? 34.953 6.510 -3.610 1.00 71.06 422 LYS A O 1
ATOM 3279 N N . ARG A 1 423 ? 32.739 6.332 -3.857 1.00 72.06 423 ARG A N 1
ATOM 3280 C CA . ARG A 1 423 ? 32.820 5.203 -4.803 1.00 72.06 423 ARG A CA 1
ATOM 3281 C C . ARG A 1 423 ? 33.284 5.644 -6.185 1.00 72.06 423 ARG A C 1
ATOM 3283 O O . ARG A 1 423 ? 34.026 4.897 -6.813 1.00 72.06 423 ARG A O 1
ATOM 3290 N N . ARG A 1 424 ? 32.866 6.819 -6.664 1.00 74.00 424 ARG A N 1
ATOM 3291 C CA . ARG A 1 424 ? 33.354 7.390 -7.928 1.00 74.00 424 ARG A CA 1
ATOM 3292 C C . ARG A 1 424 ? 34.850 7.673 -7.851 1.00 74.00 424 ARG A C 1
ATOM 3294 O O . ARG A 1 424 ? 35.573 7.232 -8.736 1.00 74.00 424 ARG A O 1
ATOM 3301 N N . GLU A 1 425 ? 35.307 8.296 -6.770 1.00 76.31 425 GLU A N 1
ATOM 3302 C CA . GLU A 1 425 ? 36.731 8.544 -6.511 1.00 76.31 425 GLU A CA 1
ATOM 3303 C C . GLU A 1 425 ? 37.528 7.237 -6.424 1.00 76.31 425 GLU A C 1
ATOM 3305 O O . GLU A 1 425 ? 38.535 7.071 -7.106 1.00 76.31 425 GLU A O 1
ATOM 3310 N N . SER A 1 426 ? 37.043 6.261 -5.651 1.00 72.50 426 SER A N 1
ATOM 3311 C CA . SER A 1 426 ? 37.699 4.957 -5.505 1.00 72.50 426 SER A CA 1
ATOM 3312 C C . SER A 1 426 ? 37.770 4.176 -6.823 1.00 72.50 426 SER A C 1
ATOM 3314 O O . SER A 1 426 ? 38.790 3.544 -7.106 1.00 72.50 426 SER A O 1
ATOM 3316 N N . ASN A 1 427 ? 36.725 4.238 -7.653 1.00 76.44 427 ASN A N 1
ATOM 3317 C CA . ASN A 1 427 ? 36.719 3.609 -8.972 1.00 76.44 427 ASN A CA 1
ATOM 3318 C C . ASN A 1 427 ? 37.644 4.334 -9.959 1.00 76.44 427 ASN A C 1
ATOM 3320 O O . ASN A 1 427 ? 38.310 3.665 -10.746 1.00 76.44 427 ASN A O 1
ATOM 3324 N N . ALA A 1 428 ? 37.715 5.668 -9.907 1.00 78.69 428 ALA A N 1
ATOM 3325 C CA . ALA A 1 428 ? 38.642 6.455 -10.717 1.00 78.69 428 ALA A CA 1
ATOM 3326 C C . ALA A 1 428 ? 40.103 6.129 -10.362 1.00 78.69 428 ALA A C 1
ATOM 3328 O O . ALA A 1 428 ? 40.882 5.795 -11.250 1.00 78.69 428 ALA A O 1
ATOM 3329 N N . LEU A 1 429 ? 40.437 6.090 -9.068 1.00 80.19 429 LEU A N 1
ATOM 3330 C CA . LEU A 1 429 ? 41.750 5.668 -8.562 1.00 80.19 429 LEU A CA 1
ATOM 3331 C C . LEU A 1 429 ? 42.088 4.220 -8.938 1.00 80.19 429 LEU A C 1
ATOM 3333 O O . LEU A 1 429 ? 43.213 3.920 -9.320 1.00 80.19 429 LEU A O 1
ATOM 3337 N N . SER A 1 430 ? 41.116 3.309 -8.86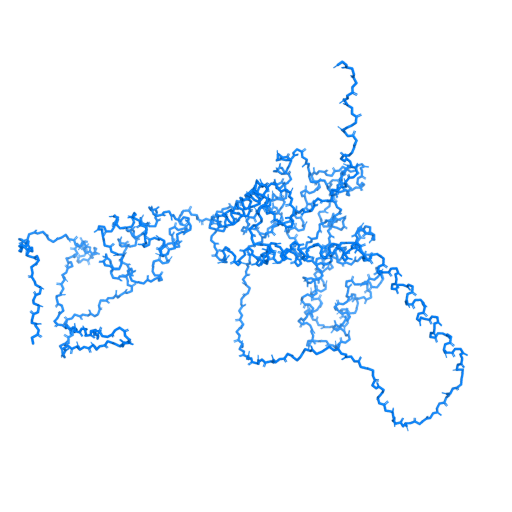4 1.00 76.94 430 SER A N 1
ATOM 3338 C CA . SER A 1 430 ? 41.329 1.902 -9.237 1.00 76.94 430 SER A CA 1
ATOM 3339 C C . SER A 1 430 ? 41.553 1.715 -10.740 1.00 76.94 430 SER A C 1
ATOM 3341 O O . SER A 1 430 ? 42.243 0.779 -11.149 1.00 76.94 430 SER A O 1
ATOM 3343 N N . LYS A 1 431 ? 40.954 2.578 -11.568 1.00 82.31 431 LYS A N 1
ATOM 3344 C CA . LYS A 1 431 ? 41.161 2.601 -13.018 1.00 82.31 431 LYS A CA 1
ATOM 3345 C C . LYS A 1 431 ? 42.550 3.147 -13.357 1.00 82.31 431 LYS A C 1
ATOM 3347 O O . LYS A 1 431 ? 43.275 2.476 -14.082 1.00 82.31 431 LYS A O 1
ATOM 3352 N N . ASP A 1 432 ? 42.938 4.267 -12.752 1.00 82.44 432 ASP A N 1
ATOM 3353 C CA . ASP A 1 432 ? 44.268 4.870 -12.910 1.00 82.44 432 ASP A CA 1
ATOM 3354 C C . ASP A 1 432 ? 45.385 3.906 -12.467 1.00 82.44 432 ASP A C 1
ATOM 3356 O O . ASP A 1 432 ? 46.340 3.659 -13.199 1.00 82.44 432 ASP A O 1
ATOM 3360 N N . LEU A 1 433 ? 45.206 3.216 -11.334 1.00 81.81 433 LEU A N 1
ATOM 3361 C CA . LEU A 1 433 ? 46.154 2.201 -10.864 1.00 81.81 433 LEU A CA 1
ATOM 3362 C C . LEU A 1 433 ? 46.297 1.025 -11.850 1.00 81.81 433 LEU A C 1
ATOM 3364 O O . LEU A 1 433 ? 47.395 0.507 -12.048 1.00 81.81 433 LEU A O 1
ATOM 3368 N N . LYS A 1 434 ? 45.201 0.588 -12.486 1.00 79.69 434 LYS A N 1
ATOM 3369 C CA . LYS A 1 434 ? 45.243 -0.466 -13.515 1.00 79.69 434 LYS A CA 1
ATOM 3370 C C . LYS A 1 434 ? 45.946 -0.004 -14.785 1.00 79.69 434 LYS A C 1
ATOM 3372 O O . LYS A 1 434 ? 46.693 -0.789 -15.362 1.00 79.69 434 LYS A O 1
ATOM 3377 N N . GLU A 1 435 ? 45.711 1.231 -15.209 1.00 79.56 435 GLU A N 1
ATOM 3378 C CA . GLU A 1 435 ? 46.359 1.823 -16.381 1.00 79.56 435 GLU A CA 1
ATOM 3379 C C . GLU A 1 435 ? 47.869 1.995 -16.139 1.00 79.56 435 GLU A C 1
ATOM 3381 O O . GLU A 1 435 ? 48.670 1.614 -16.990 1.00 79.56 435 GLU A O 1
ATOM 3386 N N . GLN A 1 436 ? 48.280 2.409 -14.936 1.00 76.50 436 GLN A N 1
ATOM 3387 C CA . GLN A 1 436 ? 49.692 2.459 -14.533 1.00 76.50 436 GLN A CA 1
ATOM 3388 C C . GLN A 1 436 ? 50.343 1.066 -14.480 1.00 76.50 436 GLN A C 1
ATOM 3390 O O . GLN A 1 436 ? 51.459 0.885 -14.963 1.00 76.50 436 GLN A O 1
ATOM 3395 N N . LEU A 1 437 ? 49.648 0.048 -13.961 1.00 71.12 437 LEU A N 1
ATOM 3396 C CA . LEU A 1 437 ? 50.157 -1.332 -13.941 1.00 71.12 437 LEU A CA 1
ATOM 3397 C C . LEU A 1 437 ? 50.282 -1.940 -15.348 1.00 71.12 437 LEU A C 1
ATOM 3399 O O . LEU A 1 437 ? 51.183 -2.743 -15.588 1.00 71.12 437 LEU A O 1
ATOM 3403 N N . GLN A 1 438 ? 49.407 -1.555 -16.281 1.00 69.88 438 GLN A N 1
ATOM 3404 C CA . GLN A 1 438 ? 49.508 -1.943 -17.691 1.00 69.88 438 GLN A CA 1
ATOM 3405 C C . GLN A 1 438 ? 50.634 -1.192 -18.417 1.00 69.88 438 GLN A C 1
ATOM 3407 O O . GLN A 1 438 ? 51.310 -1.785 -19.254 1.00 69.88 438 GLN A O 1
ATOM 3412 N N . ALA A 1 439 ? 50.895 0.068 -18.061 1.00 68.50 439 ALA A N 1
ATOM 3413 C CA . ALA A 1 439 ? 52.011 0.845 -18.600 1.00 68.50 439 ALA A CA 1
ATOM 3414 C C . ALA A 1 439 ? 53.388 0.348 -18.113 1.00 68.50 439 ALA A C 1
ATOM 3416 O O . ALA A 1 439 ? 54.367 0.436 -18.849 1.00 68.50 439 ALA A O 1
ATOM 3417 N N . ILE A 1 440 ? 53.467 -0.210 -16.898 1.00 68.69 440 ILE A N 1
ATOM 3418 C CA . ILE A 1 440 ? 54.712 -0.747 -16.316 1.00 68.69 440 ILE A CA 1
ATOM 3419 C C . ILE A 1 440 ? 55.074 -2.135 -16.887 1.00 68.69 440 ILE A C 1
ATOM 3421 O O . ILE A 1 440 ? 56.244 -2.507 -16.875 1.00 68.69 440 ILE A O 1
ATOM 3425 N N . ASN A 1 441 ? 54.118 -2.880 -17.456 1.00 62.16 441 ASN A N 1
ATOM 3426 C CA . ASN A 1 441 ? 54.363 -4.188 -18.081 1.00 62.16 441 ASN A CA 1
ATOM 3427 C C . ASN A 1 441 ? 53.863 -4.249 -19.537 1.00 62.16 441 ASN A C 1
ATOM 3429 O O . ASN A 1 441 ? 52.869 -4.924 -19.817 1.00 62.16 441 ASN A O 1
ATOM 3433 N N . PRO A 1 442 ? 54.560 -3.624 -20.503 1.00 52.34 442 PRO A N 1
ATOM 3434 C CA . PRO A 1 442 ? 54.131 -3.665 -21.897 1.00 52.34 442 PRO A CA 1
ATOM 3435 C C . PRO A 1 442 ? 54.518 -4.966 -22.627 1.00 52.34 442 PRO A C 1
ATOM 3437 O O . PRO A 1 442 ? 54.188 -5.123 -23.799 1.00 52.34 442 PRO A O 1
ATOM 3440 N N . THR A 1 443 ? 55.195 -5.930 -21.986 1.00 51.97 443 THR A N 1
ATOM 3441 C CA . THR A 1 443 ? 55.615 -7.177 -22.654 1.00 51.97 443 THR A CA 1
ATOM 3442 C C . THR A 1 443 ? 55.530 -8.415 -21.757 1.00 51.97 443 THR A C 1
ATOM 3444 O O . THR A 1 443 ? 56.373 -8.665 -20.906 1.00 51.97 443 THR A O 1
ATOM 3447 N N . SER A 1 444 ? 54.530 -9.263 -22.001 1.00 41.91 444 SER A N 1
ATOM 3448 C CA . SER A 1 444 ? 54.700 -10.724 -21.943 1.00 41.91 444 SER A CA 1
ATOM 3449 C C . SER A 1 444 ? 53.578 -11.407 -22.725 1.00 41.91 444 SER A C 1
ATOM 3451 O O . SER A 1 444 ? 52.539 -11.815 -22.211 1.00 41.91 444 SER A O 1
ATOM 3453 N N . GLY A 1 445 ? 53.800 -11.525 -24.033 1.00 41.00 445 GLY A N 1
ATOM 3454 C CA . GLY A 1 445 ? 53.110 -12.525 -24.832 1.00 41.00 445 GLY A CA 1
ATOM 3455 C C . GLY A 1 445 ? 53.560 -13.930 -24.419 1.00 41.00 445 GLY A C 1
ATOM 3456 O O . GLY A 1 445 ? 54.748 -14.166 -24.240 1.00 41.00 445 GLY A O 1
ATOM 3457 N N . ARG A 1 446 ? 52.588 -14.845 -24.318 1.00 43.03 446 ARG A N 1
ATOM 3458 C CA . ARG A 1 446 ? 52.711 -16.319 -24.329 1.00 43.03 446 ARG A CA 1
ATOM 3459 C C . ARG A 1 446 ? 53.781 -16.953 -23.423 1.00 43.03 446 ARG A C 1
ATOM 3461 O O . ARG A 1 446 ? 54.943 -17.054 -23.792 1.00 43.03 446 ARG A O 1
ATOM 3468 N N . SER A 1 447 ? 53.326 -17.652 -22.382 1.00 35.53 447 SER A N 1
ATOM 3469 C CA . SER A 1 447 ? 53.396 -19.127 -22.263 1.00 35.53 447 SER A CA 1
ATOM 3470 C C . SER A 1 447 ? 53.199 -19.581 -20.811 1.00 35.53 447 SER A C 1
ATOM 3472 O O . SER A 1 447 ? 53.491 -18.849 -19.876 1.00 35.53 447 SER A O 1
ATOM 3474 N N . GLY A 1 448 ? 52.721 -20.818 -20.638 1.00 33.38 448 GLY A N 1
ATOM 3475 C CA . GLY A 1 448 ? 52.980 -21.595 -19.425 1.00 33.38 448 GLY A CA 1
ATOM 3476 C C . GLY A 1 448 ? 51.860 -21.634 -18.390 1.00 33.38 448 GLY A C 1
ATOM 3477 O O . GLY A 1 448 ? 51.783 -20.810 -17.489 1.00 33.38 448 GLY A O 1
ATOM 3478 N N . LYS A 1 449 ? 51.049 -22.698 -18.451 1.00 43.53 449 LYS A N 1
ATOM 3479 C CA . LYS A 1 449 ? 50.424 -23.277 -17.256 1.00 43.53 449 LYS A CA 1
ATOM 3480 C C . LYS A 1 449 ? 51.520 -23.563 -16.224 1.00 43.53 449 LYS A C 1
ATOM 3482 O O . LYS A 1 449 ? 52.403 -24.353 -16.538 1.00 43.53 449 LYS A O 1
ATOM 3487 N N . GLN A 1 450 ? 51.395 -23.044 -15.006 1.00 35.25 450 GLN A N 1
ATOM 3488 C CA . GLN A 1 450 ? 51.781 -23.753 -13.782 1.00 35.25 450 GLN A CA 1
ATOM 3489 C C . GLN A 1 450 ? 51.176 -23.071 -12.551 1.00 35.25 450 GLN A C 1
ATOM 3491 O O . GLN A 1 450 ? 51.157 -21.851 -12.426 1.00 35.25 450 GLN A O 1
ATOM 3496 N N . ALA A 1 451 ? 50.616 -23.905 -11.681 1.00 42.78 451 ALA A N 1
ATOM 3497 C CA . ALA A 1 451 ? 49.958 -23.544 -10.439 1.00 42.78 451 ALA A CA 1
ATOM 3498 C C . ALA A 1 451 ? 50.973 -23.395 -9.296 1.00 42.78 451 ALA A C 1
ATOM 3500 O O . ALA A 1 451 ? 51.852 -24.243 -9.166 1.00 42.78 451 ALA A O 1
ATOM 3501 N N . ALA A 1 452 ? 50.786 -22.385 -8.440 1.00 29.94 452 ALA A N 1
ATOM 3502 C CA . ALA A 1 452 ? 51.257 -22.315 -7.048 1.00 29.94 452 ALA A CA 1
ATOM 3503 C C . ALA A 1 452 ? 50.535 -21.145 -6.318 1.00 29.94 452 ALA A C 1
ATOM 3505 O O . ALA A 1 452 ? 49.873 -20.344 -6.975 1.00 29.94 452 ALA A O 1
ATOM 3506 N N . PRO A 1 453 ? 50.641 -21.017 -4.983 1.00 35.97 453 PRO A N 1
ATOM 3507 C CA . PRO A 1 453 ? 49.706 -21.491 -3.958 1.00 35.97 453 PRO A CA 1
ATOM 3508 C C . PRO A 1 453 ? 48.843 -20.358 -3.341 1.00 35.97 453 PRO A C 1
ATOM 3510 O O . PRO A 1 453 ? 49.115 -19.179 -3.566 1.00 35.97 453 PRO A O 1
ATOM 3513 N N . PRO A 1 454 ? 47.802 -20.671 -2.536 1.00 36.88 454 PRO A N 1
ATOM 3514 C CA . PRO A 1 454 ? 46.941 -19.647 -1.951 1.00 36.88 454 PRO A CA 1
ATOM 3515 C C . PRO A 1 454 ? 47.620 -18.968 -0.754 1.00 36.88 454 PRO A C 1
ATOM 3517 O O . PRO A 1 454 ? 47.935 -19.607 0.251 1.00 36.88 454 PRO A O 1
ATOM 3520 N N . LEU A 1 455 ? 47.803 -17.650 -0.850 1.00 32.28 455 LEU A N 1
ATOM 3521 C CA . LEU A 1 455 ? 48.191 -16.806 0.275 1.00 32.28 455 LEU A CA 1
ATOM 3522 C C . LEU A 1 455 ? 47.031 -16.697 1.271 1.00 32.28 455 LEU A C 1
ATOM 3524 O O . LEU A 1 455 ? 45.965 -16.153 0.984 1.00 32.28 455 LEU A O 1
ATOM 3528 N N . LEU A 1 456 ? 47.284 -17.228 2.464 1.00 33.16 456 LEU A N 1
ATOM 3529 C CA . LEU A 1 456 ? 46.525 -17.003 3.683 1.00 33.16 456 LEU A CA 1
ATOM 3530 C C . LEU A 1 456 ? 46.540 -15.508 4.037 1.00 33.16 456 LEU A C 1
ATOM 3532 O O . LEU A 1 456 ? 47.577 -14.967 4.408 1.00 33.16 456 LEU A O 1
ATOM 3536 N N . SER A 1 457 ? 45.375 -14.861 4.021 1.00 32.19 457 SER A N 1
ATOM 3537 C CA . SER A 1 457 ? 45.132 -13.667 4.833 1.00 32.19 457 SER A CA 1
ATOM 3538 C C . SER A 1 457 ? 43.909 -13.912 5.707 1.00 32.19 457 SER A C 1
ATOM 3540 O O . SER A 1 457 ? 42.799 -14.130 5.217 1.00 32.19 457 SER A O 1
ATOM 3542 N N . ALA A 1 458 ? 44.157 -13.931 7.011 1.00 27.52 458 ALA A N 1
ATOM 3543 C CA . ALA A 1 458 ? 43.222 -14.252 8.070 1.00 27.52 458 ALA A CA 1
ATOM 3544 C C . ALA A 1 458 ? 41.937 -13.408 8.007 1.00 27.52 458 ALA A C 1
ATOM 3546 O O . ALA A 1 458 ? 41.952 -12.204 8.252 1.00 27.52 458 ALA A O 1
ATOM 3547 N N . SER A 1 459 ? 40.803 -14.066 7.752 1.00 29.42 459 SER A N 1
ATOM 3548 C CA . SER A 1 459 ? 39.476 -13.524 8.038 1.00 29.42 459 SER A CA 1
ATOM 3549 C C . SER A 1 459 ? 38.958 -14.174 9.319 1.00 29.42 459 SER A C 1
ATOM 3551 O O . SER A 1 459 ? 38.377 -15.258 9.323 1.00 29.42 459 SER A O 1
ATOM 3553 N N . SER A 1 460 ? 39.239 -13.512 10.440 1.0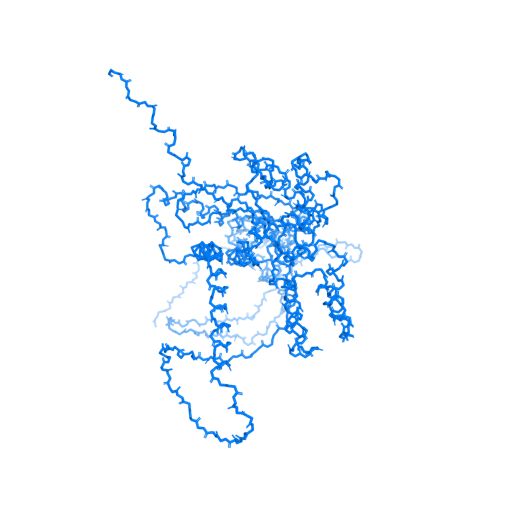0 31.94 460 SER A N 1
ATOM 3554 C CA . SER A 1 460 ? 38.626 -13.796 11.733 1.00 31.94 460 SER A CA 1
ATOM 3555 C C . SER A 1 460 ? 37.175 -13.313 11.710 1.00 31.94 460 SER A C 1
ATOM 3557 O O . SER A 1 460 ? 36.888 -12.134 11.899 1.00 31.94 460 SER A O 1
ATOM 3559 N N . SER A 1 461 ? 36.239 -14.228 11.464 1.00 30.58 461 SER A N 1
ATOM 3560 C CA . SER A 1 461 ? 34.874 -14.095 11.974 1.00 30.58 461 SER A CA 1
ATOM 3561 C C . SER A 1 461 ? 34.301 -15.482 12.257 1.00 30.58 461 SER A C 1
ATOM 3563 O O . SER A 1 461 ? 33.655 -16.130 11.437 1.00 30.58 461 SER A O 1
ATOM 3565 N N . GLY A 1 462 ? 34.580 -15.967 13.465 1.00 27.66 462 GLY A N 1
ATOM 3566 C CA . GLY A 1 462 ? 33.913 -17.137 14.009 1.00 27.66 462 GLY A CA 1
ATOM 3567 C C . GLY A 1 462 ? 32.412 -16.879 14.127 1.00 27.66 462 GLY A C 1
ATOM 3568 O O . GLY A 1 462 ? 31.970 -16.136 14.999 1.00 27.66 462 GLY A O 1
ATOM 3569 N N . ARG A 1 463 ? 31.615 -17.523 13.271 1.00 26.30 463 ARG A N 1
ATOM 3570 C CA . ARG A 1 463 ? 30.238 -17.903 13.603 1.00 26.30 463 ARG A CA 1
ATOM 3571 C C . ARG A 1 463 ? 29.780 -19.079 12.748 1.00 26.30 463 ARG A C 1
ATOM 3573 O O . ARG A 1 463 ? 29.186 -18.916 11.686 1.00 26.30 463 ARG A O 1
ATOM 3580 N N . VAL A 1 464 ? 30.043 -20.278 13.256 1.00 27.22 464 VAL A N 1
ATOM 3581 C CA . VAL A 1 464 ? 29.458 -21.526 12.762 1.00 27.22 464 VAL A CA 1
ATOM 3582 C C . VAL A 1 464 ? 27.940 -21.454 12.966 1.00 27.22 464 VAL A C 1
ATOM 3584 O O . VAL A 1 464 ? 27.464 -21.328 14.093 1.00 27.22 464 VAL A O 1
ATOM 3587 N N . LYS A 1 465 ? 27.174 -21.496 11.871 1.00 26.05 465 LYS A N 1
ATOM 3588 C CA . LYS A 1 465 ? 25.733 -21.769 11.898 1.00 26.05 465 LYS A CA 1
ATOM 3589 C C . LYS A 1 465 ? 25.541 -23.275 11.759 1.00 26.05 465 LYS A C 1
ATOM 3591 O O . LYS A 1 465 ? 25.845 -23.837 10.712 1.00 26.05 465 LYS A O 1
ATOM 3596 N N . SER A 1 466 ? 25.015 -23.910 12.799 1.00 26.70 466 SER A N 1
ATOM 3597 C CA . SER A 1 466 ? 24.415 -25.235 12.695 1.00 26.70 466 SER A CA 1
ATOM 3598 C C . SER A 1 466 ? 23.077 -25.126 11.958 1.00 26.70 466 SER A C 1
ATOM 3600 O O . SER A 1 466 ? 22.191 -24.350 12.316 1.00 26.70 466 SER A O 1
ATOM 3602 N N . VAL A 1 467 ? 22.965 -25.895 10.881 1.00 25.86 467 VAL A N 1
ATOM 3603 C CA . VAL A 1 467 ? 21.733 -26.149 10.131 1.00 25.86 467 VAL A CA 1
ATOM 3604 C C . VAL A 1 467 ? 20.904 -27.183 10.900 1.00 25.86 467 VAL A C 1
ATOM 3606 O O . VAL A 1 467 ? 21.474 -28.122 11.459 1.00 25.86 467 VAL A O 1
ATOM 3609 N N . PRO A 1 468 ? 19.566 -27.083 10.861 1.00 27.78 468 PRO A N 1
ATOM 3610 C CA . PRO A 1 468 ? 18.837 -28.291 10.514 1.00 27.78 468 PRO A CA 1
ATOM 3611 C C . PRO A 1 468 ? 17.867 -28.061 9.355 1.00 27.78 468 PRO A C 1
ATOM 3613 O O . PRO A 1 468 ? 17.082 -27.115 9.309 1.00 27.78 468 PRO A O 1
ATOM 3616 N N . VAL A 1 469 ? 17.958 -29.001 8.422 1.00 25.84 469 VAL A N 1
ATOM 3617 C CA . VAL A 1 469 ? 17.063 -29.241 7.299 1.00 25.84 469 VAL A CA 1
ATOM 3618 C C . VAL A 1 469 ? 15.712 -29.720 7.829 1.00 25.84 469 VAL A C 1
ATOM 3620 O O . VAL A 1 469 ? 15.658 -30.656 8.626 1.00 25.84 469 VAL A O 1
ATOM 3623 N N . ARG A 1 470 ? 14.616 -29.171 7.300 1.00 24.55 470 ARG A N 1
ATOM 3624 C CA . ARG A 1 470 ? 13.424 -29.978 7.018 1.00 24.55 470 ARG A CA 1
ATOM 3625 C C . ARG A 1 470 ? 12.645 -29.409 5.839 1.00 24.55 470 ARG A C 1
ATOM 3627 O O . ARG A 1 470 ? 12.184 -28.274 5.866 1.00 24.55 470 ARG A O 1
ATOM 3634 N N . ALA A 1 471 ? 12.552 -30.248 4.815 1.00 24.89 471 ALA A N 1
ATOM 3635 C CA . ALA A 1 471 ? 11.671 -30.117 3.673 1.00 24.89 471 ALA A CA 1
ATOM 3636 C C . ALA A 1 471 ? 10.204 -30.282 4.092 1.00 24.89 471 ALA A C 1
ATOM 3638 O O . ALA A 1 471 ? 9.894 -31.011 5.037 1.00 24.89 471 ALA A O 1
ATOM 3639 N N . GLY A 1 472 ? 9.320 -29.637 3.340 1.00 24.19 472 GLY A N 1
ATOM 3640 C CA . GLY A 1 472 ? 7.878 -29.784 3.452 1.00 24.19 472 GLY A CA 1
ATOM 3641 C C . GLY A 1 472 ? 7.190 -28.822 2.501 1.00 24.19 472 GLY A C 1
ATOM 3642 O O . GLY A 1 472 ? 6.927 -27.682 2.867 1.00 24.19 472 GLY A O 1
ATOM 3643 N N . ASN A 1 473 ? 6.974 -29.292 1.271 1.00 27.75 473 ASN A N 1
ATOM 3644 C CA . ASN A 1 473 ? 5.988 -28.763 0.336 1.00 27.75 473 ASN A CA 1
ATOM 3645 C C . ASN A 1 473 ? 4.684 -28.456 1.069 1.00 27.75 473 ASN A C 1
ATOM 3647 O O . ASN A 1 473 ? 4.178 -29.342 1.741 1.00 27.75 473 ASN A O 1
ATOM 3651 N N . ASP A 1 474 ? 4.137 -27.266 0.843 1.00 24.03 474 ASP A N 1
ATOM 3652 C CA . ASP A 1 474 ? 2.697 -27.036 0.764 1.00 24.03 474 ASP A CA 1
ATOM 3653 C C . ASP A 1 474 ? 2.485 -25.744 -0.032 1.00 24.03 474 ASP A C 1
ATOM 3655 O O . ASP A 1 474 ? 2.760 -24.636 0.431 1.00 24.03 474 ASP A O 1
ATOM 3659 N N . GLY A 1 475 ? 2.044 -25.897 -1.283 1.00 25.73 475 GLY A N 1
ATOM 3660 C CA . GLY A 1 475 ? 1.565 -24.779 -2.083 1.00 25.73 475 GLY A CA 1
ATOM 3661 C C . GLY A 1 475 ? 0.311 -24.196 -1.445 1.00 25.73 475 GLY A C 1
ATOM 3662 O O . GLY A 1 475 ? -0.551 -24.947 -0.998 1.00 25.73 475 GLY A O 1
ATOM 3663 N N . PHE A 1 476 ? 0.177 -22.869 -1.404 1.00 25.14 476 PHE A N 1
ATOM 3664 C CA . PHE A 1 476 ? -1.097 -22.271 -1.017 1.00 25.14 476 PHE A CA 1
ATOM 3665 C C . PHE A 1 476 ? -1.282 -20.838 -1.530 1.00 25.14 476 PHE A C 1
ATOM 3667 O O . PHE A 1 476 ? -0.503 -19.940 -1.234 1.00 25.14 476 PHE A O 1
ATOM 3674 N N . PHE A 1 477 ? -2.375 -20.685 -2.282 1.00 23.42 477 PHE A N 1
ATOM 3675 C CA . PHE A 1 477 ? -3.265 -19.536 -2.452 1.00 23.42 477 PHE A CA 1
ATOM 3676 C C . PHE A 1 477 ? -2.786 -18.142 -2.020 1.00 23.42 477 PHE A C 1
ATOM 3678 O O . PHE A 1 477 ? -2.617 -17.852 -0.836 1.00 23.42 477 PHE A O 1
ATOM 3685 N N . SER A 1 478 ? -2.815 -17.242 -3.010 1.00 27.03 478 SER A N 1
ATOM 3686 C CA . SER A 1 478 ? -3.055 -15.801 -2.878 1.00 27.03 478 SER A CA 1
ATOM 3687 C C . SER A 1 478 ? -4.047 -15.495 -1.746 1.00 27.03 478 SER A C 1
ATOM 3689 O O . SER A 1 478 ? -5.264 -15.639 -1.883 1.00 27.03 478 SER A O 1
ATOM 3691 N N . ARG A 1 479 ? -3.517 -15.079 -0.595 1.00 23.84 479 ARG A N 1
ATOM 3692 C CA . ARG A 1 479 ? -4.290 -14.436 0.466 1.00 23.84 479 ARG A CA 1
ATOM 3693 C C . ARG A 1 479 ? -4.150 -12.935 0.271 1.00 23.84 479 ARG A C 1
ATOM 3695 O O . ARG A 1 479 ? -3.121 -12.356 0.602 1.00 23.84 479 ARG A O 1
ATOM 3702 N N . ARG A 1 480 ? -5.198 -12.317 -0.279 1.00 28.92 480 ARG A N 1
ATOM 3703 C CA . ARG A 1 480 ? -5.369 -10.860 -0.299 1.00 28.92 480 ARG A CA 1
ATOM 3704 C C . ARG A 1 480 ? -5.328 -10.351 1.144 1.00 28.92 480 ARG A C 1
ATOM 3706 O O . ARG A 1 480 ? -6.227 -10.644 1.932 1.00 28.92 480 ARG A O 1
ATOM 3713 N N . SER A 1 481 ? -4.252 -9.653 1.488 1.00 26.50 481 SER A N 1
ATOM 3714 C CA . SER A 1 481 ? -4.111 -8.952 2.763 1.00 26.50 481 SER A CA 1
ATOM 3715 C C . SER A 1 481 ? -4.860 -7.615 2.700 1.00 26.50 481 SER A C 1
ATOM 3717 O O . SER A 1 481 ? -4.936 -7.024 1.624 1.00 26.50 481 SER A O 1
ATOM 3719 N N . PRO A 1 482 ? -5.422 -7.118 3.814 1.00 27.98 482 PRO A N 1
ATOM 3720 C CA . PRO A 1 482 ? -5.932 -5.754 3.872 1.00 27.98 482 PRO A CA 1
ATOM 3721 C C . PRO A 1 482 ? -4.766 -4.763 3.730 1.00 27.98 482 PRO A C 1
ATOM 3723 O O . PRO A 1 482 ? -3.797 -4.819 4.488 1.00 27.98 482 PRO A O 1
ATOM 3726 N N . PHE A 1 483 ? -4.865 -3.884 2.734 1.00 33.41 483 PHE A N 1
ATOM 3727 C CA . PHE A 1 483 ? -3.895 -2.828 2.455 1.00 33.41 483 PHE A CA 1
ATOM 3728 C C . PHE A 1 483 ? -4.015 -1.703 3.493 1.00 33.41 483 PHE A C 1
ATOM 3730 O O . PHE A 1 483 ? -5.117 -1.303 3.862 1.00 33.41 483 PHE A O 1
ATOM 3737 N N . LEU A 1 484 ? -2.872 -1.199 3.955 1.00 32.53 484 LEU A N 1
ATOM 3738 C CA . LEU A 1 484 ? -2.728 -0.056 4.865 1.00 32.53 484 LEU A CA 1
ATOM 3739 C C . LEU A 1 484 ? -1.910 1.014 4.127 1.00 32.53 484 LEU A C 1
ATOM 3741 O O . LEU A 1 484 ? -0.861 0.711 3.565 1.00 32.53 484 LEU A O 1
ATOM 3745 N N . ILE A 1 485 ? -2.378 2.257 4.114 1.00 33.53 485 ILE A N 1
ATOM 3746 C CA . ILE A 1 485 ? -1.658 3.378 3.502 1.00 33.53 485 ILE A CA 1
ATOM 3747 C C . ILE A 1 485 ? -1.016 4.177 4.634 1.00 33.53 485 ILE A C 1
ATOM 3749 O O . ILE A 1 485 ? -1.732 4.781 5.428 1.00 33.53 485 ILE A O 1
ATOM 3753 N N . ASN A 1 486 ? 0.317 4.183 4.713 1.00 33.66 486 ASN A N 1
ATOM 3754 C CA . ASN A 1 486 ? 1.062 5.066 5.610 1.00 33.66 486 ASN A CA 1
ATOM 3755 C C . ASN A 1 486 ? 1.777 6.145 4.797 1.00 33.66 486 ASN A C 1
ATOM 3757 O O . ASN A 1 486 ? 2.792 5.899 4.150 1.00 33.66 486 ASN A O 1
ATOM 3761 N N . ILE A 1 487 ? 1.248 7.362 4.865 1.00 31.25 487 ILE A N 1
ATOM 3762 C CA . ILE A 1 487 ? 1.896 8.571 4.364 1.00 31.25 487 ILE A CA 1
ATOM 3763 C C . ILE A 1 487 ? 2.290 9.358 5.609 1.00 31.25 487 ILE A C 1
ATOM 3765 O O . ILE A 1 487 ? 1.397 9.697 6.368 1.00 31.25 487 ILE A O 1
ATOM 3769 N N . PHE A 1 488 ? 3.592 9.555 5.861 1.00 29.62 488 PHE A N 1
ATOM 3770 C CA . PHE A 1 488 ? 4.224 10.731 6.502 1.00 29.62 488 PHE A CA 1
ATOM 3771 C C . PHE A 1 488 ? 5.559 10.411 7.202 1.00 29.62 488 PHE A C 1
ATOM 3773 O O . PHE A 1 488 ? 5.676 9.510 8.029 1.00 29.62 488 PHE A O 1
ATOM 3780 N N . ARG A 1 489 ? 6.545 11.275 6.934 1.00 24.59 489 ARG A N 1
ATOM 3781 C CA . ARG A 1 489 ? 7.587 11.726 7.869 1.00 24.59 489 ARG A CA 1
ATOM 3782 C C . ARG A 1 489 ? 7.562 13.260 7.850 1.00 24.59 489 ARG A C 1
ATOM 3784 O O . ARG A 1 489 ? 7.579 13.811 6.750 1.00 24.59 489 ARG A O 1
ATOM 3791 N N . PRO A 1 490 ? 7.593 13.969 8.987 1.00 27.59 490 PRO A N 1
ATOM 3792 C CA . PRO A 1 490 ? 8.025 15.356 9.007 1.00 27.59 490 PRO A CA 1
ATOM 3793 C C . PRO A 1 490 ? 9.552 15.413 9.162 1.00 27.59 490 PRO A C 1
ATOM 3795 O O . PRO A 1 490 ? 10.125 14.815 10.071 1.00 27.59 490 PRO A O 1
ATOM 3798 N N . PHE A 1 491 ? 10.227 16.138 8.271 1.00 25.89 491 PHE A N 1
ATOM 3799 C CA . PHE A 1 491 ? 11.540 16.702 8.573 1.00 25.89 491 PHE A CA 1
ATOM 3800 C C . PHE A 1 491 ? 11.300 18.033 9.286 1.00 25.89 491 PHE A C 1
ATOM 3802 O O . PHE A 1 491 ? 10.770 18.965 8.687 1.00 25.89 491 PHE A O 1
ATOM 3809 N N . TRP A 1 492 ? 11.651 18.107 10.567 1.00 25.34 492 TRP A N 1
ATOM 3810 C CA . TRP A 1 492 ? 11.681 19.357 11.321 1.00 25.34 492 TRP A CA 1
ATOM 3811 C C . TRP A 1 492 ? 13.115 19.902 11.300 1.00 25.34 492 TRP A C 1
ATOM 3813 O O . TRP A 1 492 ? 14.055 19.159 11.596 1.00 25.34 492 TRP A O 1
ATOM 3823 N N . ASN A 1 493 ? 13.288 21.166 10.904 1.00 26.84 493 ASN A N 1
ATOM 3824 C CA . ASN A 1 493 ? 14.565 21.877 10.958 1.00 26.84 493 ASN A CA 1
ATOM 3825 C C . ASN A 1 493 ? 14.686 22.562 12.337 1.00 26.84 493 ASN A C 1
ATOM 3827 O O . ASN A 1 493 ? 13.861 23.423 12.637 1.00 26.84 493 ASN A O 1
ATOM 3831 N N . PRO A 1 494 ? 15.669 22.220 13.190 1.00 26.11 494 PRO A N 1
ATOM 3832 C CA . PRO A 1 494 ? 15.794 22.796 14.534 1.00 26.11 494 PRO A CA 1
ATOM 3833 C C . PRO A 1 494 ? 16.100 24.305 14.574 1.00 26.11 494 PRO A C 1
ATOM 3835 O O . PRO A 1 494 ? 16.072 24.892 15.653 1.00 26.11 494 PRO A O 1
ATOM 3838 N N . ALA A 1 495 ? 16.407 24.934 13.434 1.00 29.53 495 ALA A N 1
ATOM 3839 C CA . ALA A 1 495 ? 16.804 26.341 13.372 1.00 29.53 495 ALA A CA 1
ATOM 3840 C C . ALA A 1 495 ? 15.647 27.334 13.615 1.00 29.53 495 ALA A C 1
ATOM 3842 O O . ALA A 1 495 ? 15.882 28.422 14.137 1.00 29.53 495 ALA A O 1
ATOM 3843 N N . ASP A 1 496 ? 14.394 26.953 13.345 1.00 32.28 496 ASP A N 1
ATOM 3844 C CA . ASP A 1 496 ? 13.256 27.887 13.430 1.00 32.28 496 ASP A CA 1
ATOM 3845 C C . ASP A 1 496 ? 12.698 28.056 14.859 1.00 32.28 496 ASP A C 1
ATOM 3847 O O . ASP A 1 496 ? 11.830 28.892 15.109 1.00 32.28 496 ASP A O 1
ATOM 3851 N N . ALA A 1 497 ? 13.218 27.304 15.835 1.00 31.53 497 ALA A N 1
ATOM 3852 C CA . ALA A 1 497 ? 12.768 27.359 17.228 1.00 31.53 497 ALA A CA 1
ATOM 3853 C C . ALA A 1 497 ? 13.445 28.460 18.070 1.00 31.53 497 ALA A C 1
ATOM 3855 O O . ALA A 1 497 ? 13.019 28.710 19.199 1.00 31.53 497 ALA A O 1
ATOM 3856 N N . PHE A 1 498 ? 14.484 29.127 17.553 1.00 27.94 498 PHE A N 1
ATOM 3857 C CA . PHE A 1 498 ? 15.268 30.099 18.327 1.00 27.94 498 PHE A CA 1
ATOM 3858 C C . PHE A 1 498 ? 14.878 31.571 18.107 1.00 27.94 498 PHE A C 1
ATOM 3860 O O . PHE A 1 498 ? 15.301 32.428 18.877 1.00 27.94 498 PHE A O 1
ATOM 3867 N N . ALA A 1 499 ? 14.012 31.880 17.134 1.00 31.16 499 ALA A N 1
ATOM 3868 C CA . ALA A 1 499 ? 13.669 33.264 16.783 1.00 31.16 499 ALA A CA 1
ATOM 3869 C C . ALA A 1 499 ? 12.472 33.872 17.554 1.00 31.16 499 ALA A C 1
ATOM 3871 O O . ALA A 1 499 ? 12.161 35.042 17.362 1.00 31.16 499 ALA A O 1
ATOM 3872 N N . GLN A 1 500 ? 11.800 33.127 18.445 1.00 32.19 500 GLN A N 1
ATOM 3873 C CA . GLN A 1 500 ? 10.614 33.625 19.178 1.00 32.19 500 GLN A CA 1
ATOM 3874 C C . GLN A 1 500 ? 10.774 33.711 20.709 1.00 32.19 500 GLN A C 1
ATOM 3876 O O . GLN A 1 500 ? 9.785 33.876 21.422 1.00 32.19 500 GLN A O 1
ATOM 3881 N N . ARG A 1 501 ? 12.000 33.640 21.253 1.00 32.03 501 ARG A N 1
ATOM 3882 C CA . ARG A 1 501 ? 12.244 33.723 22.714 1.00 32.03 501 ARG A CA 1
ATOM 3883 C C . ARG A 1 501 ? 13.222 34.807 23.187 1.00 32.03 501 ARG A C 1
ATOM 3885 O O . ARG A 1 501 ? 13.631 34.773 24.341 1.00 32.03 501 ARG A O 1
ATOM 3892 N N . SER A 1 502 ? 13.540 35.810 22.369 1.00 31.56 502 SER A N 1
ATOM 3893 C CA . SER A 1 502 ? 14.416 36.933 22.759 1.00 31.56 502 SER A CA 1
ATOM 3894 C C . SER A 1 502 ? 13.699 38.289 22.788 1.00 31.56 502 SER A C 1
ATOM 3896 O O . SER A 1 502 ? 14.219 39.288 22.301 1.00 31.56 502 SER A O 1
ATOM 3898 N N . GLY A 1 503 ? 12.490 38.343 23.346 1.00 33.53 503 GLY A N 1
ATOM 3899 C CA . GLY A 1 503 ? 11.735 39.590 23.438 1.00 33.53 503 GLY A CA 1
ATOM 3900 C C . GLY A 1 503 ? 10.767 39.590 24.605 1.00 33.53 503 GLY A C 1
ATOM 3901 O O . GLY A 1 503 ? 9.575 39.413 24.383 1.00 33.53 503 GLY A O 1
ATOM 3902 N N . ARG A 1 504 ? 11.291 39.732 25.831 1.00 34.41 504 ARG A N 1
ATOM 3903 C CA . ARG A 1 504 ? 10.622 40.292 27.028 1.00 34.41 504 ARG A CA 1
ATOM 3904 C C . ARG A 1 504 ? 11.492 40.036 28.260 1.00 34.41 504 ARG A C 1
ATOM 3906 O O . ARG A 1 504 ? 11.354 39.005 28.895 1.00 34.41 504 ARG A O 1
ATOM 3913 N N . TYR A 1 505 ? 12.389 40.969 28.559 1.00 31.25 505 TYR A N 1
ATOM 3914 C CA . TYR A 1 505 ? 12.732 41.396 29.921 1.00 31.25 505 TYR A CA 1
ATOM 3915 C C . TYR A 1 505 ? 13.483 42.724 29.788 1.00 31.25 505 TYR A C 1
ATOM 3917 O O . TYR A 1 505 ? 14.677 42.775 29.521 1.00 31.25 505 TYR A O 1
ATOM 3925 N N . SER A 1 506 ? 12.723 43.811 29.870 1.00 28.38 506 SER A N 1
ATOM 3926 C CA . SER A 1 506 ? 13.210 45.172 30.062 1.00 28.38 506 SER A CA 1
ATOM 3927 C C . SER A 1 506 ? 12.073 45.955 30.712 1.00 28.38 506 SER A C 1
ATOM 3929 O O . SER A 1 506 ? 10.956 45.961 30.196 1.00 28.38 506 SER A O 1
ATOM 3931 N N . SER A 1 507 ? 12.407 46.610 31.822 1.00 30.36 507 SER A N 1
ATOM 3932 C CA . SER A 1 507 ? 11.644 47.575 32.622 1.00 30.36 507 SER A CA 1
ATOM 3933 C C . SER A 1 507 ? 10.752 47.071 33.774 1.00 30.36 507 SER A C 1
ATOM 3935 O O . SER A 1 507 ? 9.691 46.488 33.569 1.00 30.36 507 SER A O 1
ATOM 3937 N N . ARG A 1 508 ? 11.214 47.509 34.958 1.00 32.16 508 ARG A N 1
ATOM 3938 C CA . ARG A 1 508 ? 10.608 47.649 36.293 1.00 32.16 508 ARG A CA 1
ATOM 3939 C C . ARG A 1 508 ? 10.545 46.424 37.191 1.00 32.16 508 ARG A C 1
ATOM 3941 O O . ARG A 1 508 ? 9.800 45.474 36.882 1.00 32.16 508 ARG A O 1
#